Protein AF-A0A1Q9BR49-F1 (afdb_monomer_lite)

Organism: Symbiodinium microadriaticum (NCBI:txid2951)

Radius of gyration: 33.87 Å; chains: 1; bounding box: 92×76×85 Å

pLDDT: mean 72.04, std 22.79, range [22.72, 97.94]

Secondary structure (DSSP, 8-state):
--------------S---------SSGGGS---------------PPPS------PPPP-HHHHHHHHHHHHHTT---HHHHHHHHHHS-PEEPPHHHHTTSSS--PPEEEEEEEEEETTEEEE-HHHHHSHHHHHHHHHHHHHTT--B-SEEEEEES----SB--TTBPTT-EEEEEEESSEEE-PEEEE-TT--TTSTT---EE-TT--EE-EEEE--BTS-EEEETTS-EEEPPEEE--EEEEEE-BGGGGG--HHHHHHHHHTT--BTTPPP-PPPTTSHHHH-------HHHHHHHHHHHHHHHHHHHHHHHHHHHHHHTT---TT-TTS--EEEES-SHHHHHHHHTT--B---BS--TT------HHHHHHHHHHH--SEEEEEHHHHGGGHHHHHHHHHHHHHTT-EEEEE--TT-GGGG-HHHHHHHHHTTTSEEE-TT-TTEEEES-GGGG--SS----TT--STTTTTS--

Foldseek 3Di:
DDDDDDDDDDDDDDPPDDDDDDDDDAQVVDDDDDDDDDDDDDDDDDDDDDDPPPPLPQQDLPVLLVLLQVCVVVVPQDQVSLVVSVSNDPWDWDDPVVCVVQPDRDTKTKQKFFWGDHPPDIFTDPSCVSRLSNLLSVLSSVVVLVDQDFGMKMKIKPDWFAWDFPPQFAPPWKKKKAKEDPKDAFFKWWFDQPDDPPDPQWDWHADPVRDTTTTHTHHRYSNIDIDHSRTTMTITDMDDIMMMMMGTYGNCVLVDDPVRVVSSVSSNHNHPPDDHPPDPCVCCVVVPPPPPPDPVVVVVVVLVVLVVLLVVLVVVLVVVLVVCPVDDDDDDLNAAAEEEECACPVVNLQVVLVHHHDRHHNRRVPDVPPRDLVVVLCCCVPRVYQEYEYELLGCLVCCVVNVVSVVVSVVVLGKYKYFADLPRCSCVRPSVVVVCVVQPLQKDADDVRSRMIMGSDPCSPPPDDDDPDPDDDSVNVRVVPD

Structure (mmCIF, N/CA/C/O backbone):
data_AF-A0A1Q9BR49-F1
#
_entry.id   AF-A0A1Q9BR49-F1
#
loop_
_atom_site.group_PDB
_atom_site.id
_atom_site.type_symbol
_atom_site.label_atom_id
_atom_site.label_alt_id
_atom_site.label_comp_id
_atom_site.label_asym_id
_atom_site.label_entity_id
_atom_site.label_seq_id
_atom_site.pdbx_PDB_ins_code
_atom_site.Cartn_x
_atom_site.Cartn_y
_atom_site.Cartn_z
_atom_site.occupancy
_atom_site.B_iso_or_equiv
_atom_site.auth_seq_id
_atom_site.auth_comp_id
_atom_site.auth_asym_id
_atom_site.auth_atom_id
_atom_site.pdbx_PDB_model_num
ATOM 1 N N . ASP A 1 1 ? 54.412 49.908 -33.836 1.00 38.16 1 ASP A N 1
ATOM 2 C CA . ASP A 1 1 ? 53.848 49.136 -32.721 1.00 38.16 1 ASP A CA 1
ATOM 3 C C . ASP A 1 1 ? 52.511 49.718 -32.300 1.00 38.16 1 ASP A C 1
ATOM 5 O O . ASP A 1 1 ? 52.444 50.931 -32.128 1.00 38.16 1 ASP A O 1
ATOM 9 N N . PRO A 1 2 ? 51.450 48.895 -32.269 1.00 38.53 2 PRO A N 1
ATOM 10 C CA . PRO A 1 2 ? 50.073 49.301 -31.966 1.00 38.53 2 PRO A CA 1
ATOM 11 C C . PRO A 1 2 ? 49.932 49.577 -30.455 1.00 38.53 2 PRO A C 1
ATOM 13 O O . PRO A 1 2 ? 50.616 48.941 -29.661 1.00 38.53 2 PRO A O 1
ATOM 16 N N . PHE A 1 3 ? 49.291 50.664 -30.024 1.00 29.59 3 PHE A N 1
ATOM 17 C CA . PHE A 1 3 ? 47.849 50.975 -29.953 1.00 29.59 3 PHE A CA 1
ATOM 18 C C . PHE A 1 3 ? 47.086 50.266 -28.820 1.00 29.59 3 PHE A C 1
ATOM 20 O O . PHE A 1 3 ? 47.096 49.044 -28.705 1.00 29.59 3 PHE A O 1
ATOM 27 N N . ASP A 1 4 ? 46.442 51.120 -28.020 1.00 32.38 4 ASP A N 1
ATOM 28 C CA . ASP A 1 4 ? 45.676 50.913 -26.791 1.00 32.38 4 ASP A CA 1
ATOM 29 C C . ASP A 1 4 ? 44.517 49.907 -26.880 1.00 32.38 4 ASP A C 1
ATOM 31 O O . ASP A 1 4 ? 43.938 49.684 -27.944 1.00 32.38 4 ASP A O 1
ATOM 35 N N . GLY A 1 5 ? 44.095 49.401 -25.716 1.00 27.73 5 GLY A N 1
ATOM 36 C CA . GLY A 1 5 ? 42.793 48.756 -25.552 1.00 27.73 5 GLY A CA 1
ATOM 37 C C . GLY A 1 5 ? 42.614 48.085 -24.193 1.00 27.73 5 GLY A C 1
ATOM 38 O O . GLY A 1 5 ? 43.212 47.050 -23.919 1.00 27.73 5 GLY A O 1
ATOM 39 N N . GLU A 1 6 ? 41.781 48.699 -23.359 1.00 31.33 6 GLU A N 1
ATOM 40 C CA . GLU A 1 6 ? 41.304 48.255 -22.049 1.00 31.33 6 GLU A CA 1
ATOM 41 C C . GLU A 1 6 ? 40.892 46.772 -21.991 1.00 31.33 6 GLU A C 1
ATOM 43 O O . GLU A 1 6 ? 40.224 46.263 -22.888 1.00 31.33 6 GLU A O 1
ATOM 48 N N . ASN A 1 7 ? 41.197 46.109 -20.872 1.00 26.11 7 ASN A N 1
ATOM 49 C CA . ASN A 1 7 ? 40.241 45.216 -20.215 1.00 26.11 7 ASN A CA 1
ATOM 50 C C . ASN A 1 7 ? 40.700 44.907 -18.785 1.00 26.11 7 ASN A C 1
ATOM 52 O O . ASN A 1 7 ? 41.774 44.351 -18.554 1.00 26.11 7 ASN A O 1
ATOM 56 N N . HIS A 1 8 ? 39.861 45.278 -17.818 1.00 27.38 8 HIS A N 1
ATOM 57 C CA . HIS A 1 8 ? 40.008 44.910 -16.416 1.00 27.38 8 HIS A CA 1
ATOM 58 C C . HIS A 1 8 ? 39.922 43.386 -16.266 1.00 27.38 8 HIS A C 1
ATOM 60 O O . HIS A 1 8 ? 38.857 42.792 -16.413 1.00 27.38 8 HIS A O 1
ATOM 66 N N . GLY A 1 9 ? 41.061 42.762 -15.969 1.00 23.97 9 GLY A N 1
ATOM 67 C CA . GLY A 1 9 ? 41.177 41.339 -15.692 1.00 23.97 9 GLY A CA 1
ATOM 68 C C . GLY A 1 9 ? 41.434 41.057 -14.212 1.00 23.97 9 GLY A C 1
ATOM 69 O O . GLY A 1 9 ? 42.435 41.501 -13.661 1.00 23.97 9 GLY A O 1
ATOM 70 N N . LEU A 1 10 ? 40.560 40.215 -13.655 1.00 26.14 10 LEU A N 1
ATOM 71 C CA . LEU A 1 10 ? 40.835 39.191 -12.640 1.00 26.14 10 LEU A CA 1
ATOM 72 C C . LEU A 1 10 ? 41.002 39.643 -11.176 1.00 26.14 10 LEU A C 1
ATOM 74 O O . LEU A 1 10 ? 42.100 39.865 -10.675 1.00 26.14 10 LEU A O 1
ATOM 78 N N . SER A 1 11 ? 39.886 39.583 -10.446 1.00 24.53 11 SER A N 1
ATOM 79 C CA . SER A 1 11 ? 39.860 39.107 -9.059 1.00 24.53 11 SER A CA 1
ATOM 80 C C . SER A 1 11 ? 38.938 37.892 -9.011 1.00 24.53 11 SER A C 1
ATOM 82 O O . SER A 1 11 ? 37.825 37.948 -9.528 1.00 24.53 11 SER A O 1
ATOM 84 N N . GLY A 1 12 ? 39.434 36.796 -8.436 1.00 32.78 12 GLY A N 1
ATOM 85 C CA . GLY A 1 12 ? 38.759 35.505 -8.363 1.00 32.78 12 GLY A CA 1
ATOM 86 C C . GLY A 1 12 ? 37.380 35.575 -7.711 1.00 32.78 12 GLY A C 1
ATOM 87 O O . GLY A 1 12 ? 37.214 36.167 -6.645 1.00 32.78 12 GLY A O 1
ATOM 88 N N . GLY A 1 13 ? 36.420 34.936 -8.373 1.00 23.62 13 GLY A N 1
ATOM 89 C CA . GLY A 1 13 ? 35.138 34.531 -7.820 1.00 23.62 13 GLY A CA 1
ATOM 90 C C . GLY A 1 13 ? 35.064 33.008 -7.854 1.00 23.62 13 GLY A C 1
ATOM 91 O O . GLY A 1 13 ? 35.329 32.388 -8.882 1.00 23.62 13 GLY A O 1
ATOM 92 N N . ASP A 1 14 ? 34.783 32.442 -6.692 1.00 25.08 14 ASP A N 1
ATOM 93 C CA . ASP A 1 14 ? 34.524 31.035 -6.407 1.00 25.08 14 ASP A CA 1
ATOM 94 C C . ASP A 1 14 ? 33.422 30.469 -7.336 1.00 25.08 14 ASP A C 1
ATOM 96 O O . ASP A 1 14 ? 32.337 31.052 -7.398 1.00 25.08 14 ASP A O 1
ATOM 100 N N . PRO A 1 15 ? 33.644 29.373 -8.090 1.00 24.69 15 PRO A N 1
ATOM 101 C CA . PRO A 1 15 ? 32.616 28.770 -8.928 1.00 24.69 15 PRO A CA 1
ATOM 102 C C . PRO A 1 15 ? 31.767 27.810 -8.085 1.00 24.69 15 PRO A C 1
ATOM 104 O O . PRO A 1 15 ? 31.783 26.598 -8.289 1.00 24.69 15 PRO A O 1
ATOM 107 N N . THR A 1 16 ? 31.040 28.347 -7.109 1.00 26.98 16 THR A N 1
ATOM 108 C CA . THR A 1 16 ? 30.074 27.586 -6.301 1.00 26.98 16 THR A CA 1
ATOM 109 C C . THR A 1 16 ? 28.720 28.280 -6.194 1.00 26.98 16 THR A C 1
ATOM 111 O O . THR A 1 16 ? 27.993 28.073 -5.235 1.00 26.98 16 THR A O 1
ATOM 114 N N . GLU A 1 17 ? 28.310 29.048 -7.203 1.00 29.86 17 GLU A N 1
ATOM 115 C CA . GLU A 1 17 ? 26.936 29.554 -7.293 1.00 29.86 17 GLU A CA 1
ATOM 116 C C . GLU A 1 17 ? 26.485 29.624 -8.752 1.00 29.86 17 GLU A C 1
ATOM 118 O O . GLU A 1 17 ? 26.655 30.650 -9.397 1.00 29.86 17 GLU A O 1
ATOM 123 N N . LEU A 1 18 ? 25.954 28.515 -9.282 1.00 26.86 18 LEU A N 1
ATOM 124 C CA . LEU A 1 18 ? 24.987 28.455 -10.393 1.00 26.86 18 LEU A CA 1
ATOM 125 C C . LEU A 1 18 ? 24.716 26.982 -10.734 1.00 26.86 18 LEU A C 1
ATOM 127 O O . LEU A 1 18 ? 25.442 26.381 -11.512 1.00 26.86 18 LEU A O 1
ATOM 131 N N . ASP A 1 19 ? 23.707 26.401 -10.086 1.00 25.11 19 ASP A N 1
ATOM 132 C CA . ASP A 1 19 ? 22.762 25.460 -10.712 1.00 25.11 19 ASP A CA 1
ATOM 133 C C . ASP A 1 19 ? 21.671 25.111 -9.690 1.00 25.11 19 ASP A C 1
ATOM 135 O O . ASP A 1 19 ? 21.638 24.059 -9.051 1.00 25.11 19 ASP A O 1
ATOM 139 N N . GLY A 1 20 ? 20.783 26.085 -9.490 1.00 25.45 20 GLY A N 1
ATOM 140 C CA . GLY A 1 20 ? 19.446 25.843 -8.965 1.00 25.45 20 GLY A CA 1
ATOM 141 C C . GLY A 1 20 ? 18.509 25.478 -10.117 1.00 25.45 20 GLY A C 1
ATOM 142 O O . GLY A 1 20 ? 18.651 26.029 -11.205 1.00 25.45 20 GLY A O 1
ATOM 143 N N . TYR A 1 21 ? 17.531 24.618 -9.819 1.00 28.09 21 TYR A N 1
ATOM 144 C CA . TYR A 1 21 ? 16.468 24.075 -10.686 1.00 28.09 21 TYR A CA 1
ATOM 145 C C . TYR A 1 21 ? 16.802 22.820 -11.501 1.00 28.09 21 TYR A C 1
ATOM 147 O O . TYR A 1 21 ? 16.944 22.888 -12.715 1.00 28.09 21 TYR A O 1
ATOM 155 N N . TYR A 1 22 ? 16.768 21.651 -10.852 1.00 27.58 22 TYR A N 1
ATOM 156 C CA . TYR A 1 22 ? 16.482 20.381 -11.534 1.00 27.58 22 TYR A CA 1
ATOM 157 C C . TYR A 1 22 ? 15.607 19.485 -10.648 1.00 27.58 22 TYR A C 1
ATOM 159 O O . TYR A 1 22 ? 16.095 18.609 -9.934 1.00 27.58 22 TYR A O 1
ATOM 167 N N . ASP A 1 23 ? 14.303 19.754 -10.709 1.00 30.86 23 ASP A N 1
ATOM 168 C CA . ASP A 1 23 ? 13.240 18.856 -10.263 1.00 30.86 23 ASP A CA 1
ATOM 169 C C . ASP A 1 23 ? 12.893 17.851 -11.380 1.00 30.86 23 ASP A C 1
ATOM 171 O O . ASP A 1 23 ? 13.130 18.088 -12.564 1.00 30.86 23 ASP A O 1
ATOM 175 N N . ASP A 1 24 ? 12.254 16.752 -10.976 1.00 40.00 24 ASP A N 1
ATOM 176 C CA . ASP A 1 24 ? 11.311 15.955 -11.775 1.00 40.00 24 ASP A CA 1
ATOM 177 C C . ASP A 1 24 ? 11.732 14.583 -12.302 1.00 40.00 24 ASP A C 1
ATOM 179 O O . ASP A 1 24 ? 11.931 14.328 -13.489 1.00 40.00 24 ASP A O 1
ATOM 183 N N . PHE A 1 25 ? 11.528 13.600 -11.432 1.00 35.00 25 PHE A N 1
ATOM 184 C CA . PHE A 1 25 ? 10.708 12.432 -11.796 1.00 35.00 25 PHE A CA 1
ATOM 185 C C . PHE A 1 25 ? 9.632 12.131 -10.737 1.00 35.00 25 PHE A C 1
ATOM 187 O O . PHE A 1 25 ? 8.592 11.560 -11.064 1.00 35.00 25 PHE A O 1
ATOM 194 N N . LEU A 1 26 ? 9.850 12.550 -9.481 1.00 38.47 26 LEU A N 1
ATOM 195 C CA . LEU A 1 26 ? 8.967 12.240 -8.355 1.00 38.47 26 LEU A CA 1
ATOM 196 C C . LEU A 1 26 ? 8.216 13.448 -7.775 1.00 38.47 26 LEU A C 1
ATOM 198 O O . LEU A 1 26 ? 7.109 13.235 -7.287 1.00 38.47 26 LEU A O 1
ATOM 202 N N . ASP A 1 27 ? 8.731 14.679 -7.867 1.00 34.75 27 ASP A N 1
ATOM 203 C CA . ASP A 1 27 ? 8.057 15.851 -7.274 1.00 34.75 27 ASP A CA 1
ATOM 204 C C . ASP A 1 27 ? 6.728 16.180 -7.969 1.00 34.75 27 ASP A C 1
ATOM 206 O O . ASP A 1 27 ? 5.724 16.484 -7.327 1.00 34.75 27 ASP A O 1
ATOM 210 N N . HIS A 1 28 ? 6.636 15.945 -9.276 1.00 36.84 28 HIS A N 1
ATOM 211 C CA . HIS A 1 28 ? 5.392 16.123 -10.027 1.00 36.84 28 HIS A CA 1
ATOM 212 C C . HIS A 1 28 ? 4.325 15.026 -9.862 1.00 36.84 28 HIS A C 1
ATOM 214 O O . HIS A 1 28 ? 3.239 15.155 -10.435 1.00 36.84 28 HIS A O 1
ATOM 220 N N . LEU A 1 29 ? 4.585 13.952 -9.106 1.00 39.66 29 LEU A N 1
ATOM 221 C CA . LEU A 1 29 ? 3.596 12.890 -8.858 1.00 39.66 29 LEU A CA 1
ATOM 222 C C . LEU A 1 29 ? 2.635 13.204 -7.693 1.00 39.66 29 LEU A C 1
ATOM 224 O O . LEU A 1 29 ? 1.636 12.480 -7.541 1.00 39.66 29 LEU A O 1
ATOM 228 N N . TYR A 1 30 ? 2.918 14.260 -6.912 1.00 40.78 30 TYR A N 1
ATOM 229 C CA . TYR A 1 30 ? 2.291 14.522 -5.605 1.00 40.78 30 TYR A CA 1
ATOM 230 C C . TYR A 1 30 ? 1.732 15.936 -5.389 1.00 40.78 30 TYR A C 1
ATOM 232 O O . TYR A 1 30 ? 1.173 16.191 -4.327 1.00 40.78 30 TYR A O 1
ATOM 240 N N . GLU A 1 31 ? 1.787 16.830 -6.377 1.00 32.72 31 GLU A N 1
ATOM 241 C CA . GLU A 1 31 ? 1.002 18.068 -6.320 1.00 32.72 31 GLU A CA 1
ATOM 242 C C . GLU A 1 31 ? -0.467 17.776 -6.651 1.00 32.72 31 GLU A C 1
ATOM 244 O O . GLU A 1 31 ? -0.823 17.667 -7.823 1.00 32.72 31 GLU A O 1
ATOM 249 N N . GLU A 1 32 ? -1.319 17.649 -5.634 1.00 33.94 32 GLU A N 1
ATOM 250 C CA . GLU A 1 32 ? -2.673 18.214 -5.685 1.00 33.94 32 GLU A CA 1
ATOM 251 C C . GLU A 1 32 ? -3.313 18.264 -4.292 1.00 33.94 32 GLU A C 1
ATOM 253 O O . GLU A 1 32 ? -3.453 17.242 -3.618 1.00 33.94 32 GLU A O 1
ATOM 258 N N . GLY A 1 33 ? -3.765 19.466 -3.915 1.00 30.30 33 GLY A N 1
ATOM 259 C CA . GLY A 1 33 ? -4.842 19.640 -2.947 1.00 30.30 33 GLY A CA 1
ATOM 260 C C . GLY A 1 33 ? -4.737 20.880 -2.069 1.00 30.30 33 GLY A C 1
ATOM 261 O O . GLY A 1 33 ? -4.470 20.712 -0.891 1.00 30.30 33 GLY A O 1
ATOM 262 N N . THR A 1 34 ? -4.991 22.074 -2.621 1.00 29.94 34 THR A N 1
ATOM 263 C CA . THR A 1 34 ? -5.864 23.113 -2.023 1.00 29.94 34 THR A CA 1
ATOM 264 C C . THR A 1 34 ? -5.874 24.355 -2.917 1.00 29.94 34 THR A C 1
ATOM 266 O O . THR A 1 34 ? -5.067 25.248 -2.705 1.00 29.94 34 THR A O 1
ATOM 269 N N . GLU A 1 35 ? -6.794 24.445 -3.877 1.00 26.08 35 GLU A N 1
ATOM 270 C CA . GLU A 1 35 ? -7.411 25.737 -4.207 1.00 26.08 35 GLU A CA 1
ATOM 271 C C . GLU A 1 35 ? -8.897 25.504 -4.496 1.00 26.08 35 GLU A C 1
ATOM 273 O O . GLU A 1 35 ? -9.278 24.743 -5.387 1.00 26.08 35 GLU A O 1
ATOM 278 N N . GLU A 1 36 ? -9.734 26.115 -3.660 1.00 28.42 36 GLU A N 1
ATOM 279 C CA . GLU A 1 36 ? -11.175 26.234 -3.845 1.00 28.42 36 GLU A CA 1
ATOM 280 C C . GLU A 1 36 ? -11.440 27.076 -5.098 1.00 28.42 36 GLU A C 1
ATOM 282 O O . GLU A 1 36 ? -11.096 28.256 -5.149 1.00 28.42 36 GLU A O 1
ATOM 287 N N . ILE A 1 37 ? -12.060 26.490 -6.124 1.00 25.11 37 ILE A N 1
ATOM 288 C CA . ILE A 1 37 ? -12.457 27.248 -7.312 1.00 25.11 37 ILE A CA 1
ATOM 289 C C . ILE A 1 37 ? -13.873 27.777 -7.098 1.00 25.11 37 ILE A C 1
ATOM 291 O O . ILE A 1 37 ? -14.860 27.048 -7.219 1.00 25.11 37 ILE A O 1
ATOM 295 N N . TYR A 1 38 ? -13.962 29.078 -6.825 1.00 22.72 38 TYR A N 1
ATOM 296 C CA . TYR A 1 38 ? -15.171 29.858 -7.054 1.00 22.72 38 TYR A CA 1
ATOM 297 C C . TYR A 1 38 ? -15.501 29.839 -8.548 1.00 22.72 38 TYR A C 1
ATOM 299 O O . TYR A 1 38 ? -14.700 30.237 -9.394 1.00 22.72 38 TYR A O 1
ATOM 307 N N . VAL A 1 39 ? -16.708 29.381 -8.870 1.00 28.61 39 VAL A N 1
ATOM 308 C CA . VAL A 1 39 ? -17.256 29.427 -10.224 1.00 28.61 39 VAL A CA 1
ATOM 309 C C . VAL A 1 39 ? -17.467 30.888 -10.609 1.00 28.61 39 VAL A C 1
ATOM 311 O O . VAL A 1 39 ? -18.353 31.553 -10.076 1.00 28.61 39 VAL A O 1
ATOM 314 N N . THR A 1 40 ? -16.697 31.379 -11.577 1.00 24.59 40 THR A N 1
ATOM 315 C CA . THR A 1 40 ? -17.110 32.533 -12.378 1.00 24.59 40 THR A CA 1
ATOM 316 C C . THR A 1 40 ? -17.284 32.084 -13.821 1.00 24.59 40 THR A C 1
ATOM 318 O O . THR A 1 40 ? -16.361 31.630 -14.489 1.00 24.59 40 THR A O 1
ATOM 321 N N . ASN A 1 41 ? -18.541 32.140 -14.262 1.00 34.16 41 ASN A N 1
ATOM 322 C CA . ASN A 1 41 ? -18.947 31.936 -15.641 1.00 34.16 41 ASN A CA 1
ATOM 323 C C . ASN A 1 41 ? -18.318 33.034 -16.491 1.00 34.16 41 ASN A C 1
ATOM 325 O O . ASN A 1 41 ? -18.808 34.154 -16.426 1.00 34.16 41 ASN A O 1
ATOM 329 N N . HIS A 1 42 ? -17.311 32.728 -17.303 1.00 27.80 42 HIS A N 1
ATOM 330 C CA . HIS A 1 42 ? -17.143 33.419 -18.574 1.00 27.80 42 HIS A CA 1
ATOM 331 C C . HIS A 1 42 ? -16.349 32.571 -19.576 1.00 27.80 42 HIS A C 1
ATOM 333 O O . HIS A 1 42 ? -15.279 32.056 -19.276 1.00 27.80 42 HIS A O 1
ATOM 339 N N . ASP A 1 43 ? -16.949 32.468 -20.763 1.00 28.20 43 ASP A N 1
ATOM 340 C CA . ASP A 1 43 ? -16.346 32.160 -22.065 1.00 28.20 43 ASP A CA 1
ATOM 341 C C . ASP A 1 43 ? -16.443 30.709 -22.563 1.00 28.20 43 ASP A C 1
ATOM 343 O O . ASP A 1 43 ? -15.554 29.866 -22.453 1.00 28.20 43 ASP A O 1
ATOM 347 N N . LYS A 1 44 ? -17.592 30.463 -23.207 1.00 31.34 44 LYS A N 1
ATOM 348 C CA . LYS A 1 44 ? -17.828 29.382 -24.163 1.00 31.34 44 LYS A CA 1
ATOM 349 C C . LYS A 1 44 ? -17.044 29.664 -25.448 1.00 31.34 44 LYS A C 1
ATOM 351 O O . LYS A 1 44 ? -17.396 30.581 -26.186 1.00 31.34 44 LYS A O 1
ATOM 356 N N . ALA A 1 45 ? -16.060 28.827 -25.748 1.00 28.89 45 ALA A N 1
ATOM 357 C CA . ALA A 1 45 ? -15.600 28.597 -27.111 1.00 28.89 45 ALA A CA 1
ATOM 358 C C . ALA A 1 45 ? -15.888 27.129 -27.453 1.00 28.89 45 ALA A C 1
ATOM 360 O O . ALA A 1 45 ? -15.380 26.226 -26.789 1.00 28.89 45 ALA A O 1
ATOM 361 N N . GLU A 1 46 ? -16.760 26.895 -28.433 1.00 30.86 46 GLU A N 1
ATOM 362 C CA . GLU A 1 46 ? -17.042 25.557 -28.963 1.00 30.86 46 GLU A CA 1
ATOM 363 C C . GLU A 1 46 ? -15.855 25.065 -29.807 1.00 30.86 46 GLU A C 1
ATOM 365 O O . GLU A 1 46 ? -15.389 25.816 -30.668 1.00 30.86 46 GLU A O 1
ATOM 370 N N . PRO A 1 47 ? -15.363 23.827 -29.615 1.00 30.92 47 PRO A N 1
ATOM 371 C CA . PRO A 1 47 ? -14.491 23.189 -30.585 1.00 30.92 47 PRO A CA 1
ATOM 372 C C . PRO A 1 47 ? -15.287 22.332 -31.582 1.00 30.92 47 PRO A C 1
ATOM 374 O O . PRO A 1 47 ? -16.175 21.560 -31.218 1.00 30.92 47 PRO A O 1
ATOM 377 N N . ASP A 1 48 ? -14.904 22.511 -32.843 1.00 27.39 48 ASP A N 1
ATOM 378 C CA . ASP A 1 48 ? -15.365 21.854 -34.065 1.00 27.39 48 ASP A CA 1
ATOM 379 C C . ASP A 1 48 ? -14.897 20.379 -34.168 1.00 27.39 48 ASP A C 1
ATOM 381 O O . ASP A 1 48 ? -13.982 19.939 -33.472 1.00 27.39 48 ASP A O 1
ATOM 385 N N . VAL A 1 49 ? -15.578 19.625 -35.030 1.00 34.38 49 VAL A N 1
ATOM 386 C CA . VAL A 1 49 ? -15.878 18.181 -35.003 1.00 34.38 49 VAL A CA 1
ATOM 387 C C . VAL A 1 49 ? -14.727 17.190 -35.292 1.00 34.38 49 VAL A C 1
ATOM 389 O O . VAL A 1 49 ? -13.811 17.463 -36.062 1.00 34.38 49 VAL A O 1
ATOM 392 N N . ASN A 1 50 ? -14.949 15.953 -34.808 1.00 29.86 50 ASN A N 1
ATOM 393 C CA . ASN A 1 50 ? -14.431 14.644 -35.263 1.00 29.86 50 ASN A CA 1
ATOM 394 C C . ASN A 1 50 ? -13.109 14.103 -34.674 1.00 29.86 50 ASN A C 1
ATOM 396 O O . ASN A 1 50 ? -12.139 13.881 -35.392 1.00 29.86 50 ASN A O 1
ATOM 400 N N . GLU A 1 51 ? -13.135 13.702 -33.399 1.00 30.83 51 GLU A N 1
ATOM 401 C CA . GLU A 1 51 ? -12.397 12.512 -32.942 1.00 30.83 51 GLU A CA 1
ATOM 402 C C . GLU A 1 51 ? -13.428 11.432 -32.575 1.00 30.83 51 GLU A C 1
ATOM 404 O O . GLU A 1 51 ? -14.243 11.629 -31.673 1.00 30.83 51 GLU A O 1
ATOM 409 N N . GLU A 1 52 ? -13.432 10.297 -33.284 1.00 26.12 52 GLU A N 1
ATOM 410 C CA . GLU A 1 52 ? -14.156 9.099 -32.847 1.00 26.12 52 GLU A CA 1
ATOM 411 C C . GLU A 1 52 ? -13.600 8.671 -31.482 1.00 26.12 52 GLU A C 1
ATOM 413 O O . GLU A 1 52 ? -12.541 8.051 -31.368 1.00 26.12 52 GLU A O 1
ATOM 418 N N . PHE A 1 53 ? -14.317 9.033 -30.419 1.00 26.11 53 PHE A N 1
ATOM 419 C CA . PHE A 1 53 ? -14.069 8.539 -29.075 1.00 26.11 53 PHE A CA 1
ATOM 420 C C . PHE A 1 53 ? -14.383 7.041 -29.046 1.00 26.11 53 PHE A C 1
ATOM 422 O O . PHE A 1 53 ? -15.515 6.624 -28.808 1.00 26.11 53 PHE A O 1
ATOM 429 N N . HIS A 1 54 ? -13.365 6.206 -29.243 1.00 30.73 54 HIS A N 1
ATOM 430 C CA . HIS A 1 54 ? -13.407 4.858 -28.699 1.00 30.73 54 HIS A CA 1
ATOM 431 C C . HIS A 1 54 ? -13.487 4.983 -27.173 1.00 30.73 54 HIS A C 1
ATOM 433 O O . HIS A 1 54 ? -12.491 5.290 -26.515 1.00 30.73 54 HIS A O 1
ATOM 439 N N . GLU A 1 55 ? -14.683 4.787 -26.608 1.00 27.67 55 GLU A N 1
ATOM 440 C CA . GLU A 1 55 ? -14.881 4.678 -25.163 1.00 27.67 55 GLU A CA 1
ATOM 441 C C . GLU A 1 55 ? -13.974 3.568 -24.622 1.00 27.67 55 GLU A C 1
ATOM 443 O O . GLU A 1 55 ? -14.250 2.374 -24.747 1.00 27.67 55 GLU A O 1
ATOM 448 N N . THR A 1 56 ? -12.853 3.954 -24.014 1.00 41.47 56 THR A N 1
ATOM 449 C CA . THR A 1 56 ? -12.060 3.028 -23.212 1.00 41.47 56 THR A CA 1
ATOM 450 C C . THR A 1 56 ? -12.938 2.567 -22.047 1.00 41.47 56 THR A C 1
ATOM 452 O O . THR A 1 56 ? -13.427 3.433 -21.311 1.00 41.47 56 THR A O 1
ATOM 455 N N . PRO A 1 57 ? -13.159 1.254 -21.853 1.00 44.44 57 PRO A N 1
ATOM 456 C CA . PRO A 1 57 ? -14.008 0.762 -20.776 1.00 44.44 57 PRO A CA 1
ATOM 457 C C . PRO A 1 57 ? -13.512 1.309 -19.436 1.00 44.44 57 PRO A C 1
ATOM 459 O O . PRO A 1 57 ? -12.312 1.285 -19.152 1.00 44.44 57 PRO A O 1
ATOM 462 N N . LYS A 1 58 ? -14.435 1.840 -18.623 1.00 50.38 58 LYS A N 1
ATOM 463 C CA . LYS A 1 58 ? -14.112 2.371 -17.293 1.00 50.38 58 LYS A CA 1
ATOM 464 C C . LYS A 1 58 ? -13.357 1.299 -16.490 1.00 50.38 58 LYS A C 1
ATOM 466 O O . LYS A 1 58 ? -13.797 0.147 -16.490 1.00 50.38 58 LYS A O 1
ATOM 471 N N . PRO A 1 59 ? -12.248 1.649 -15.813 1.00 62.16 59 PRO A N 1
ATOM 472 C CA . PRO A 1 59 ? -11.465 0.686 -15.053 1.00 62.16 59 PRO A CA 1
ATOM 473 C C . PRO A 1 59 ? -12.323 0.075 -13.943 1.00 62.16 59 PRO A C 1
ATOM 475 O O . PRO A 1 59 ? -12.788 0.768 -13.036 1.00 62.16 59 PRO A O 1
ATOM 478 N N . ASP A 1 60 ? -12.542 -1.232 -14.038 1.00 80.19 60 ASP A N 1
ATOM 479 C CA . ASP A 1 60 ? -13.345 -1.999 -13.094 1.00 80.19 60 ASP A CA 1
ATOM 480 C C . ASP A 1 60 ? -12.433 -2.520 -11.979 1.00 80.19 60 ASP A C 1
ATOM 482 O O . ASP A 1 60 ? -11.847 -3.606 -12.064 1.00 80.19 60 ASP A O 1
ATOM 486 N N . LYS A 1 61 ? -12.265 -1.682 -10.947 1.00 86.00 61 LYS A N 1
ATOM 487 C CA . LYS A 1 61 ? -11.396 -1.965 -9.796 1.00 86.00 61 LYS A CA 1
ATOM 488 C C . LYS A 1 61 ? -11.748 -3.300 -9.137 1.00 86.00 61 LYS A C 1
ATOM 490 O O . LYS A 1 61 ? -10.849 -4.048 -8.764 1.00 86.00 61 LYS A O 1
ATOM 495 N N . GLU A 1 62 ? -13.037 -3.614 -9.035 1.00 88.75 62 GLU A N 1
ATOM 496 C CA . GLU A 1 62 ? -13.520 -4.833 -8.388 1.00 88.75 62 GLU A CA 1
ATOM 497 C C . GLU A 1 62 ? -13.156 -6.079 -9.201 1.00 88.75 62 GLU A C 1
ATOM 499 O O . GLU A 1 62 ? -12.607 -7.040 -8.653 1.00 88.75 62 GLU A O 1
ATOM 504 N N . LYS A 1 63 ? -13.364 -6.050 -10.525 1.00 91.88 63 LYS A N 1
ATOM 505 C CA . LYS A 1 63 ? -12.914 -7.139 -11.407 1.00 91.88 63 LYS A CA 1
ATOM 506 C C . LYS A 1 63 ? -11.400 -7.320 -11.369 1.00 91.88 63 LYS A C 1
ATOM 508 O O . LYS A 1 63 ? -10.940 -8.462 -11.345 1.00 91.88 63 LYS A O 1
ATOM 513 N N . CYS A 1 64 ? -10.637 -6.226 -11.355 1.00 92.88 64 CYS A N 1
ATOM 514 C CA . CYS A 1 64 ? -9.178 -6.270 -11.272 1.00 92.88 64 CYS A CA 1
ATOM 515 C C . CYS A 1 64 ? -8.710 -6.950 -9.976 1.00 92.88 64 CYS A C 1
ATOM 517 O O . CYS A 1 64 ? -7.952 -7.919 -10.028 1.00 92.88 64 CYS A O 1
ATOM 519 N N . GLU A 1 65 ? -9.208 -6.497 -8.822 1.00 94.38 65 GLU A N 1
ATOM 520 C CA . GLU A 1 65 ? -8.851 -7.054 -7.511 1.00 94.38 65 GLU A CA 1
ATOM 521 C C . GLU A 1 65 ? -9.278 -8.518 -7.368 1.00 94.38 65 GLU A C 1
ATOM 523 O O . GLU A 1 65 ? -8.503 -9.341 -6.874 1.00 94.38 65 GLU A O 1
ATOM 528 N N . LYS A 1 66 ? -10.477 -8.876 -7.849 1.00 94.19 66 LYS A N 1
ATOM 529 C CA . LYS A 1 66 ? -10.952 -10.265 -7.856 1.00 94.19 66 LYS A CA 1
ATOM 530 C C . LYS A 1 66 ? -10.044 -11.156 -8.703 1.00 94.19 66 LYS A C 1
ATOM 532 O O . LYS A 1 66 ? -9.587 -12.186 -8.214 1.00 94.19 66 LYS A O 1
ATOM 537 N N . LEU A 1 67 ? -9.728 -10.741 -9.933 1.00 95.69 67 LEU A N 1
ATOM 538 C CA . LEU A 1 67 ? -8.833 -11.492 -10.814 1.00 95.69 67 LEU A CA 1
ATOM 539 C C . LEU A 1 67 ? -7.446 -11.661 -10.183 1.00 95.69 67 LEU A C 1
ATOM 541 O O . LEU A 1 67 ? -6.919 -12.771 -10.161 1.00 95.69 67 LEU A O 1
ATOM 545 N N . ALA A 1 68 ? -6.868 -10.589 -9.637 1.00 95.44 68 ALA A N 1
ATOM 546 C CA . ALA A 1 68 ? -5.566 -10.642 -8.982 1.00 95.44 68 ALA A CA 1
ATOM 547 C C . ALA A 1 68 ? -5.560 -11.598 -7.781 1.00 95.44 68 ALA A C 1
ATOM 549 O O . ALA A 1 68 ? -4.636 -12.400 -7.640 1.00 95.44 68 ALA A O 1
ATOM 550 N N . ARG A 1 69 ? -6.604 -11.564 -6.943 1.00 95.00 69 ARG A N 1
ATOM 551 C CA . ARG A 1 69 ? -6.758 -12.461 -5.790 1.00 95.00 69 ARG A CA 1
ATOM 552 C C . ARG A 1 69 ? -6.848 -13.926 -6.212 1.00 95.00 69 ARG A C 1
ATOM 554 O O . ARG A 1 69 ? -6.118 -14.755 -5.668 1.00 95.00 69 ARG A O 1
ATOM 561 N N . ASP A 1 70 ? -7.694 -14.235 -7.190 1.00 95.62 70 ASP A N 1
ATOM 562 C CA . ASP A 1 70 ? -7.920 -15.607 -7.655 1.00 95.62 70 ASP A CA 1
ATOM 563 C C . ASP A 1 70 ? -6.634 -16.192 -8.268 1.00 95.62 70 ASP A C 1
ATOM 565 O O . ASP A 1 70 ? -6.236 -17.321 -7.970 1.00 95.62 70 ASP A O 1
ATOM 569 N N . ARG A 1 71 ? -5.915 -15.391 -9.067 1.00 96.94 71 ARG A N 1
ATOM 570 C CA . ARG A 1 71 ? -4.649 -15.794 -9.704 1.00 96.94 71 ARG A CA 1
ATOM 571 C C . ARG A 1 71 ? -3.503 -15.912 -8.708 1.00 96.94 71 ARG A C 1
ATOM 573 O O . ARG A 1 71 ? -2.681 -16.819 -8.824 1.00 96.94 71 ARG A O 1
ATOM 580 N N . LEU A 1 72 ? -3.477 -15.049 -7.693 1.00 91.25 72 LEU A N 1
ATOM 581 C CA . LEU A 1 72 ? -2.526 -15.141 -6.590 1.00 91.25 72 LEU A CA 1
ATOM 582 C C . LEU A 1 72 ? -2.719 -16.430 -5.783 1.00 91.25 72 LEU A C 1
ATOM 584 O O . LEU A 1 72 ? -1.732 -17.077 -5.431 1.00 91.25 72 LEU A O 1
ATOM 588 N N . ALA A 1 73 ? -3.971 -16.807 -5.501 1.00 91.94 73 ALA A N 1
ATOM 589 C CA . ALA A 1 73 ? -4.302 -18.051 -4.808 1.00 91.94 73 ALA A CA 1
ATOM 590 C C . ALA A 1 73 ? -3.895 -19.282 -5.632 1.00 91.94 73 ALA A C 1
ATOM 592 O O . ALA A 1 73 ? -3.307 -20.218 -5.092 1.00 91.94 73 ALA A O 1
ATOM 593 N N . ALA A 1 74 ? -4.117 -19.236 -6.949 1.00 94.81 74 ALA A N 1
ATOM 594 C CA . ALA A 1 74 ? -3.689 -20.272 -7.887 1.00 94.81 74 ALA A CA 1
ATOM 595 C C . ALA A 1 74 ? -2.166 -20.310 -8.141 1.00 94.81 74 ALA A C 1
ATOM 597 O O . ALA A 1 74 ? -1.692 -21.233 -8.798 1.00 94.81 74 ALA A O 1
ATOM 598 N N . LYS A 1 75 ? -1.398 -19.328 -7.634 1.00 94.56 75 LYS A N 1
ATOM 599 C CA . LYS A 1 75 ? 0.035 -19.123 -7.938 1.00 94.56 75 LYS A CA 1
ATOM 600 C C . LYS A 1 75 ? 0.324 -19.047 -9.445 1.00 94.56 75 LYS A C 1
ATOM 602 O O . LYS A 1 75 ? 1.368 -19.492 -9.914 1.00 94.56 75 LYS A O 1
ATOM 607 N N . ASP A 1 76 ? -0.615 -18.479 -10.194 1.00 96.25 76 ASP A N 1
ATOM 608 C CA . ASP A 1 76 ? -0.533 -18.331 -11.642 1.00 96.25 76 ASP A CA 1
ATOM 609 C C . ASP A 1 76 ? 0.263 -17.064 -11.996 1.00 96.25 76 ASP A C 1
ATOM 611 O O . ASP A 1 76 ? -0.297 -15.966 -12.067 1.00 96.25 76 ASP A O 1
ATOM 615 N N . PHE A 1 77 ? 1.582 -17.207 -12.157 1.00 95.94 77 PHE A N 1
ATOM 616 C CA . PHE A 1 77 ? 2.529 -16.107 -12.385 1.00 95.94 77 PHE A CA 1
ATOM 617 C C . PHE A 1 77 ? 3.100 -16.119 -13.808 1.00 95.94 77 PHE A C 1
ATOM 619 O O . PHE A 1 77 ? 4.291 -16.331 -14.013 1.00 95.94 77 PHE A O 1
ATOM 626 N N . ASN A 1 78 ? 2.246 -15.892 -14.803 1.00 96.12 78 ASN A N 1
ATOM 627 C CA . ASN A 1 78 ? 2.656 -15.782 -16.203 1.00 96.12 78 ASN A CA 1
ATOM 628 C C . ASN A 1 78 ? 2.370 -14.374 -16.769 1.00 96.12 78 ASN A C 1
ATOM 630 O O . ASN A 1 78 ? 1.559 -13.622 -16.217 1.00 96.12 78 ASN A O 1
ATOM 634 N N . PHE A 1 79 ? 3.040 -14.013 -17.867 1.00 97.69 79 PHE A N 1
ATOM 635 C CA . PHE A 1 79 ? 2.929 -12.681 -18.474 1.00 97.69 79 PHE A CA 1
ATOM 636 C C . PHE A 1 79 ? 1.543 -12.378 -19.060 1.00 97.69 79 PHE A C 1
ATOM 638 O O . PHE A 1 79 ? 1.104 -11.231 -18.992 1.00 97.69 79 PHE A O 1
ATOM 645 N N . ASP A 1 80 ? 0.813 -13.377 -19.567 1.00 97.06 80 ASP A N 1
ATOM 646 C CA . ASP A 1 80 ? -0.558 -13.192 -20.066 1.00 97.06 80 ASP A CA 1
ATOM 647 C C . ASP A 1 80 ? -1.523 -12.832 -18.925 1.00 97.06 80 ASP A C 1
ATOM 649 O O . ASP A 1 80 ? -2.318 -11.897 -19.038 1.00 97.06 80 ASP A O 1
ATOM 653 N N . THR A 1 81 ? -1.411 -13.502 -17.778 1.00 96.94 81 THR A N 1
ATOM 654 C CA . THR A 1 81 ? -2.195 -13.181 -16.581 1.00 96.94 81 THR A CA 1
ATOM 655 C C . THR A 1 81 ? -1.853 -11.784 -16.058 1.00 96.94 81 THR A C 1
ATOM 657 O O . THR A 1 81 ? -2.768 -11.008 -15.765 1.00 96.94 81 THR A O 1
ATOM 660 N N . LEU A 1 82 ? -0.564 -11.422 -16.003 1.00 97.44 82 LEU A N 1
ATOM 661 C CA . LEU A 1 82 ? -0.146 -10.066 -15.637 1.00 97.44 82 LEU A CA 1
ATOM 662 C C . LEU A 1 82 ? -0.727 -9.020 -16.599 1.00 97.44 82 LEU A C 1
ATOM 664 O O . LEU A 1 82 ? -1.234 -8.000 -16.139 1.00 97.44 82 LEU A O 1
ATOM 668 N N . LEU A 1 83 ? -0.717 -9.280 -17.908 1.00 97.12 83 LEU A N 1
ATOM 669 C CA . LEU A 1 83 ? -1.289 -8.397 -18.926 1.00 97.12 83 LEU A CA 1
ATOM 670 C C . LEU A 1 83 ? -2.798 -8.204 -18.756 1.00 97.12 83 LEU A C 1
ATOM 672 O O . LEU A 1 83 ? -3.293 -7.080 -18.855 1.00 97.12 83 LEU A O 1
ATOM 676 N N . ARG A 1 84 ? -3.540 -9.278 -18.467 1.00 95.88 84 ARG A N 1
ATOM 677 C CA . ARG A 1 84 ? -4.984 -9.197 -18.193 1.00 95.88 84 ARG A CA 1
ATOM 678 C C . ARG A 1 84 ? -5.279 -8.333 -16.971 1.00 95.88 84 ARG A C 1
ATOM 680 O O . ARG A 1 84 ? -6.196 -7.522 -17.024 1.00 95.88 84 ARG A O 1
ATOM 687 N N . ILE A 1 85 ? -4.500 -8.484 -15.899 1.00 96.19 85 ILE A N 1
ATOM 688 C CA . ILE A 1 85 ? -4.623 -7.653 -14.692 1.00 96.19 85 ILE A CA 1
ATOM 689 C C . ILE A 1 85 ? -4.249 -6.200 -15.009 1.00 96.19 85 ILE A C 1
ATOM 691 O O . ILE A 1 85 ? -5.000 -5.288 -14.675 1.00 96.19 85 ILE A O 1
ATOM 695 N N . ALA A 1 86 ? -3.137 -5.981 -15.714 1.00 94.81 86 ALA A N 1
ATOM 696 C CA . ALA A 1 86 ? -2.649 -4.658 -16.086 1.00 94.81 86 ALA A CA 1
ATOM 697 C C . ALA A 1 86 ? -3.692 -3.852 -16.874 1.00 94.81 86 ALA A C 1
ATOM 699 O O . ALA A 1 86 ? -3.954 -2.697 -16.551 1.00 94.81 86 ALA A O 1
ATOM 700 N N . ARG A 1 87 ? -4.364 -4.478 -17.846 1.00 93.94 87 ARG A N 1
ATOM 701 C CA . ARG A 1 87 ? -5.424 -3.842 -18.649 1.00 93.94 87 ARG A CA 1
ATOM 702 C C . ARG A 1 87 ? -6.659 -3.419 -17.845 1.00 93.94 87 ARG A C 1
ATOM 704 O O . ARG A 1 87 ? -7.400 -2.562 -18.316 1.00 93.94 87 ARG A O 1
ATOM 711 N N . LEU A 1 88 ? -6.887 -3.998 -16.664 1.00 92.94 88 LEU A N 1
ATOM 712 C CA . LEU A 1 88 ? -8.002 -3.643 -15.777 1.00 92.94 88 LEU A CA 1
ATOM 713 C C . LEU A 1 88 ? -7.630 -2.568 -14.742 1.00 92.94 88 LEU A C 1
ATOM 715 O O . LEU A 1 88 ? -8.514 -2.072 -14.040 1.00 92.94 88 LEU A O 1
ATOM 719 N N . LEU A 1 89 ? -6.348 -2.204 -14.628 1.00 89.75 89 LEU A N 1
ATOM 720 C CA . LEU A 1 89 ? -5.896 -1.235 -13.636 1.00 89.75 89 LEU A CA 1
ATOM 721 C C . LEU A 1 89 ? -6.449 0.172 -13.914 1.00 89.75 89 LEU A C 1
ATOM 723 O O . LEU A 1 89 ? -6.447 0.633 -15.059 1.00 89.75 89 LEU A O 1
ATOM 727 N N . PRO A 1 90 ? -6.835 0.917 -12.862 1.00 85.75 90 PRO A N 1
ATOM 728 C CA . PRO A 1 90 ? -7.143 2.336 -12.973 1.00 85.75 90 PRO A CA 1
ATOM 729 C C . PRO A 1 90 ? -5.848 3.141 -13.142 1.00 85.75 90 PRO A C 1
ATOM 731 O O . PRO A 1 90 ? -5.285 3.646 -12.169 1.00 85.75 90 PRO A O 1
ATOM 734 N N . LEU A 1 91 ? -5.353 3.244 -14.375 1.00 86.31 91 LEU A N 1
ATOM 735 C CA . LEU A 1 91 ? -4.132 3.994 -14.661 1.00 86.31 91 LEU A CA 1
ATOM 736 C C . LEU A 1 91 ? -4.349 5.503 -14.488 1.00 86.31 91 LEU A C 1
ATOM 738 O O . LEU A 1 91 ? -5.355 6.067 -14.923 1.00 86.31 91 LEU A O 1
ATOM 742 N N . ARG A 1 92 ? -3.366 6.178 -13.893 1.00 82.19 92 ARG A N 1
ATOM 743 C CA . ARG A 1 92 ? -3.298 7.641 -13.853 1.00 82.19 92 ARG A CA 1
ATOM 744 C C . ARG A 1 92 ? -2.809 8.160 -15.202 1.00 82.19 92 ARG A C 1
ATOM 746 O O . ARG A 1 92 ? -1.849 7.629 -15.754 1.00 82.19 92 ARG A O 1
ATOM 753 N N . LYS A 1 93 ? -3.431 9.236 -15.692 1.00 78.62 93 LYS A N 1
ATOM 754 C CA . LYS A 1 93 ? -2.971 10.014 -16.853 1.00 78.62 93 LYS A CA 1
ATOM 755 C C . LYS A 1 93 ? -2.232 11.256 -16.371 1.00 78.62 93 LYS A C 1
ATOM 757 O O . LYS A 1 93 ? -2.766 12.000 -15.551 1.00 78.62 93 LYS A O 1
ATOM 762 N N . LEU A 1 94 ? -1.039 11.516 -16.898 1.00 63.78 94 LEU A N 1
ATOM 763 C CA . LEU A 1 94 ? -0.358 12.792 -16.666 1.00 63.78 94 LEU A CA 1
ATOM 764 C C . LEU A 1 94 ? -0.899 13.859 -17.641 1.00 63.78 94 LEU A C 1
ATOM 766 O O . LEU A 1 94 ? -0.964 13.617 -18.848 1.00 63.78 94 LEU A O 1
ATOM 770 N N . ARG A 1 95 ? -1.332 15.027 -17.135 1.00 51.88 95 ARG A N 1
ATOM 771 C CA . ARG A 1 95 ? -1.934 16.102 -17.956 1.00 51.88 95 ARG A CA 1
ATOM 772 C C . ARG A 1 95 ? -0.911 16.755 -18.906 1.00 51.88 95 ARG A C 1
ATOM 774 O O . ARG A 1 95 ? 0.247 16.972 -18.547 1.00 51.88 95 ARG A O 1
ATOM 781 N N . LYS A 1 96 ? -1.389 17.125 -20.106 1.00 41.34 96 LYS A N 1
ATOM 782 C CA . LYS A 1 96 ? -0.622 17.611 -21.277 1.00 41.34 96 LYS A CA 1
ATOM 783 C C . LYS A 1 96 ? 0.368 18.762 -20.991 1.00 41.34 96 LYS A C 1
ATOM 785 O O . LYS A 1 96 ? 1.409 18.804 -21.631 1.00 41.34 96 LYS A O 1
ATOM 790 N N . GLY A 1 97 ? 0.115 19.637 -20.012 1.00 40.56 97 GLY A N 1
ATOM 791 C CA . GLY A 1 97 ? 1.015 20.758 -19.676 1.00 40.56 97 GLY A CA 1
ATOM 792 C C . GLY A 1 97 ? 2.348 20.350 -19.026 1.00 40.56 97 GLY A C 1
ATOM 793 O O . GLY A 1 97 ? 3.375 20.951 -19.323 1.00 40.56 97 GLY A O 1
ATOM 794 N N . LYS A 1 98 ? 2.356 19.286 -18.207 1.00 38.44 98 LYS A N 1
ATOM 795 C CA . LYS A 1 98 ? 3.575 18.722 -17.586 1.00 38.44 98 LYS A CA 1
ATOM 796 C C . LYS A 1 98 ? 4.269 17.688 -18.486 1.00 38.44 98 LYS A C 1
ATOM 798 O O . LYS A 1 98 ? 5.472 17.484 -18.381 1.00 38.44 98 LYS A O 1
ATOM 803 N N . ALA A 1 99 ? 3.527 17.075 -19.413 1.00 40.84 99 ALA A N 1
ATOM 804 C CA . ALA A 1 99 ? 4.077 16.180 -20.434 1.00 40.84 99 ALA A CA 1
ATOM 805 C C . ALA A 1 99 ? 4.841 16.934 -21.546 1.00 40.84 99 ALA A C 1
ATOM 807 O O . ALA A 1 99 ? 5.756 16.375 -22.141 1.00 40.84 99 ALA A O 1
ATOM 808 N N . LEU A 1 100 ? 4.509 18.207 -21.809 1.00 36.09 100 LEU A N 1
ATOM 809 C CA . LEU A 1 100 ? 5.088 18.989 -22.911 1.00 36.09 100 LEU A CA 1
ATOM 810 C C . LEU A 1 100 ? 6.571 19.358 -22.730 1.00 36.09 100 LEU A C 1
ATOM 812 O O . LEU A 1 100 ? 7.258 19.562 -23.727 1.00 36.09 100 LEU A O 1
ATOM 816 N N . ARG A 1 101 ? 7.086 19.415 -21.492 1.00 42.66 101 ARG A N 1
ATOM 817 C CA . ARG A 1 101 ? 8.524 19.650 -21.239 1.00 42.66 101 ARG A CA 1
ATOM 818 C C . ARG A 1 101 ? 9.399 18.431 -21.544 1.00 42.66 101 ARG A C 1
ATOM 820 O O . ARG A 1 101 ? 10.614 18.551 -21.580 1.00 42.66 101 ARG A O 1
ATOM 827 N N . ARG A 1 102 ? 8.787 17.272 -21.807 1.00 45.53 102 ARG A N 1
ATOM 828 C CA . ARG A 1 102 ? 9.455 16.024 -22.190 1.00 45.53 102 ARG A CA 1
ATOM 829 C C . ARG A 1 102 ? 9.028 15.681 -23.611 1.00 45.53 102 ARG A C 1
ATOM 831 O O . ARG A 1 102 ? 8.055 14.964 -23.814 1.00 45.53 102 ARG A O 1
ATOM 838 N N . GLY A 1 103 ? 9.702 16.295 -24.585 1.00 36.91 103 GLY A N 1
ATOM 839 C CA . GLY A 1 103 ? 9.353 16.322 -26.012 1.00 36.91 103 GLY A CA 1
ATOM 840 C C . GLY A 1 103 ? 8.875 14.987 -26.595 1.00 36.91 103 GLY A C 1
ATOM 841 O O . GLY A 1 103 ? 9.664 14.173 -27.073 1.00 36.91 103 GLY A O 1
ATOM 842 N N . GLY A 1 104 ? 7.561 14.776 -26.575 1.00 36.41 104 GLY A N 1
ATOM 843 C CA . GLY A 1 104 ? 6.960 13.536 -27.051 1.00 36.41 104 GLY A CA 1
ATOM 844 C C . GLY A 1 104 ? 5.444 13.458 -26.905 1.00 36.41 104 GLY A C 1
ATOM 845 O O . GLY A 1 104 ? 4.941 12.363 -26.718 1.00 36.41 104 GLY A O 1
ATOM 846 N N . GLY A 1 105 ? 4.726 14.588 -26.953 1.00 38.38 105 GLY A N 1
ATOM 847 C CA . GLY A 1 105 ? 3.314 14.728 -27.369 1.00 38.38 105 GLY A CA 1
ATOM 848 C C . GLY A 1 105 ? 2.176 13.936 -26.693 1.00 38.38 105 GLY A C 1
ATOM 849 O O . GLY A 1 105 ? 1.025 14.344 -26.837 1.00 38.38 105 GLY A O 1
ATOM 850 N N . ALA A 1 106 ? 2.418 12.855 -25.952 1.00 47.19 106 ALA A N 1
ATOM 851 C CA . ALA A 1 106 ? 1.378 11.954 -25.463 1.00 47.19 106 ALA A CA 1
ATOM 852 C C . ALA A 1 106 ? 1.374 11.865 -23.932 1.00 47.19 106 ALA A C 1
ATOM 854 O O . ALA A 1 106 ? 2.401 11.671 -23.286 1.00 47.19 106 ALA A O 1
ATOM 855 N N . SER A 1 107 ? 0.185 11.979 -23.336 1.00 55.75 107 SER A N 1
ATOM 856 C CA . SER A 1 107 ? -0.046 11.585 -21.946 1.00 55.75 107 SER A CA 1
ATOM 857 C C . SER A 1 107 ? 0.252 10.091 -21.798 1.00 55.75 107 SER A C 1
ATOM 859 O O . SER A 1 107 ? -0.403 9.288 -22.463 1.00 55.75 107 SER A O 1
ATOM 861 N N . PHE A 1 108 ? 1.191 9.704 -20.936 1.00 66.94 108 PHE A N 1
ATOM 862 C CA . PHE A 1 108 ? 1.409 8.294 -20.606 1.00 66.94 108 PHE A CA 1
ATOM 863 C C . PHE A 1 108 ? 0.546 7.872 -19.411 1.00 66.94 108 PHE A C 1
ATOM 865 O O . PHE A 1 108 ? 0.248 8.671 -18.515 1.00 66.94 108 PHE A O 1
ATOM 872 N N . GLU A 1 109 ? 0.123 6.609 -19.428 1.00 84.25 109 GLU A N 1
ATOM 873 C CA . GLU A 1 109 ? -0.728 6.005 -18.405 1.00 84.25 109 GLU A CA 1
ATOM 874 C C . GLU A 1 109 ? 0.122 5.125 -17.480 1.00 84.25 109 GLU A C 1
ATOM 876 O O . GLU A 1 109 ? 0.927 4.317 -17.955 1.00 84.25 109 GLU A O 1
ATOM 881 N N . TYR A 1 110 ? -0.032 5.272 -16.162 1.00 88.25 110 TYR A N 1
ATOM 882 C CA . TYR A 1 110 ? 0.771 4.514 -15.201 1.00 88.25 110 TYR A CA 1
ATOM 883 C C . TYR A 1 110 ? 0.020 4.135 -13.923 1.00 88.25 110 TYR A C 1
ATOM 885 O O . TYR A 1 110 ? -0.958 4.773 -13.535 1.00 88.25 110 TYR A O 1
ATOM 893 N N . PHE A 1 111 ? 0.524 3.111 -13.240 1.00 92.12 111 PHE A N 1
ATOM 894 C CA . PHE A 1 111 ? 0.128 2.715 -11.892 1.00 92.12 111 PHE A CA 1
ATOM 895 C C . PHE A 1 111 ? 1.370 2.656 -11.001 1.00 92.12 111 PHE A C 1
ATOM 897 O O . PHE A 1 111 ? 2.395 2.107 -11.401 1.00 92.12 111 PHE A O 1
ATOM 904 N N . LEU A 1 112 ? 1.292 3.223 -9.798 1.00 90.81 112 LEU A N 1
ATOM 905 C CA . LEU A 1 112 ? 2.408 3.267 -8.848 1.00 90.81 112 LEU A CA 1
ATOM 906 C C . LEU A 1 112 ? 2.032 2.506 -7.576 1.00 90.81 112 LEU A C 1
ATOM 908 O O . LEU A 1 112 ? 0.999 2.789 -6.97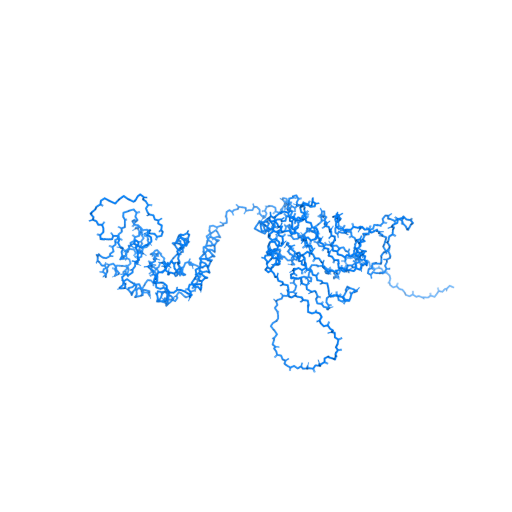6 1.00 90.81 112 LEU A O 1
ATOM 912 N N . GLY A 1 113 ? 2.895 1.587 -7.147 1.00 91.25 113 GLY A N 1
ATOM 913 C CA . GLY A 1 113 ? 2.767 0.858 -5.890 1.00 91.25 113 GLY A CA 1
ATOM 914 C C . GLY A 1 113 ? 3.999 1.028 -5.002 1.00 91.25 113 GLY A C 1
ATOM 915 O O . GLY A 1 113 ? 5.127 1.114 -5.480 1.00 91.25 113 GLY A O 1
ATOM 916 N N . GLY A 1 114 ? 3.792 1.022 -3.689 1.00 91.19 114 GLY A N 1
ATOM 917 C CA . GLY A 1 114 ? 4.852 1.097 -2.680 1.00 91.19 114 GLY A CA 1
ATOM 918 C C . GLY A 1 114 ? 5.000 2.480 -2.061 1.00 91.19 114 GLY A C 1
ATOM 919 O O . GLY A 1 114 ? 3.997 3.103 -1.720 1.00 91.19 114 GLY A O 1
ATOM 920 N N . ILE A 1 115 ? 6.237 2.925 -1.852 1.00 87.94 115 ILE A N 1
ATOM 921 C CA . ILE A 1 115 ? 6.558 4.155 -1.115 1.00 87.94 115 ILE A CA 1
ATOM 922 C C . ILE A 1 115 ? 6.453 5.387 -2.003 1.00 87.94 115 ILE A C 1
ATOM 924 O O . ILE A 1 115 ? 6.990 5.392 -3.113 1.00 87.94 115 ILE A O 1
ATOM 928 N N . TYR A 1 116 ? 5.867 6.446 -1.447 1.00 79.00 116 TYR A N 1
ATOM 929 C CA . TYR A 1 116 ? 6.009 7.810 -1.933 1.00 79.00 116 TYR A CA 1
ATOM 930 C C . TYR A 1 116 ? 6.898 8.652 -1.017 1.00 79.00 116 TYR A C 1
ATOM 932 O O . TYR A 1 116 ? 7.062 8.371 0.174 1.00 79.00 116 TYR A O 1
ATOM 940 N N . SER A 1 117 ? 7.496 9.690 -1.589 1.00 69.31 117 SER A N 1
ATOM 941 C CA . SER A 1 117 ? 8.308 10.663 -0.864 1.00 69.31 117 SER A CA 1
ATOM 942 C C . SER A 1 117 ? 8.074 12.029 -1.484 1.00 69.31 117 SER A C 1
ATOM 944 O O . SER A 1 117 ? 8.195 12.159 -2.699 1.00 69.31 117 SER A O 1
ATOM 946 N N . TYR A 1 118 ? 7.701 12.999 -0.657 1.00 63.59 118 TYR A N 1
ATOM 947 C CA . TYR A 1 118 ? 7.464 14.383 -1.050 1.00 63.59 118 TYR A CA 1
ATOM 948 C C . TYR A 1 118 ? 8.011 15.300 0.043 1.00 63.59 118 TYR A C 1
ATOM 950 O O . TYR A 1 118 ? 7.521 15.275 1.174 1.00 63.59 118 TYR A O 1
ATOM 958 N N . GLY A 1 119 ? 9.065 16.061 -0.261 1.00 67.06 119 GLY A N 1
ATOM 959 C CA . GLY A 1 119 ? 9.805 16.822 0.749 1.00 67.06 119 GLY A CA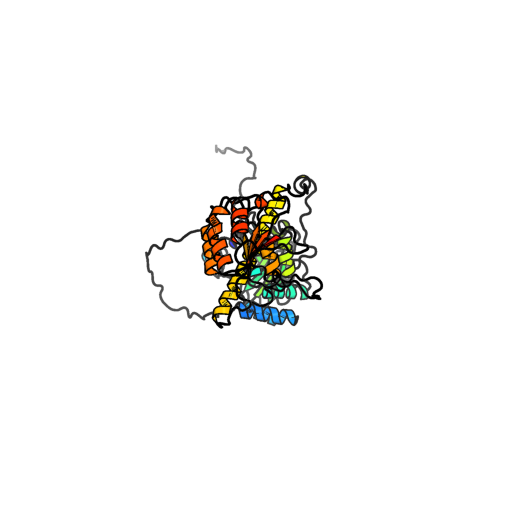 1
ATOM 960 C C . GLY A 1 119 ? 10.199 15.950 1.952 1.00 67.06 119 GLY A C 1
ATOM 961 O O . GLY A 1 119 ? 10.847 14.915 1.800 1.00 67.06 119 GLY A O 1
ATOM 962 N N . ASN A 1 120 ? 9.754 16.346 3.150 1.00 65.25 120 ASN A N 1
ATOM 963 C CA . ASN A 1 120 ? 9.972 15.604 4.402 1.00 65.25 120 ASN A CA 1
ATOM 964 C C . ASN A 1 120 ? 8.903 14.532 4.697 1.00 65.25 120 ASN A C 1
ATOM 966 O O . ASN A 1 120 ? 8.956 13.880 5.740 1.00 65.25 120 ASN A O 1
ATOM 970 N N . MET A 1 121 ? 7.912 14.354 3.821 1.00 66.38 121 MET A N 1
ATOM 971 C CA . MET A 1 121 ? 6.845 13.371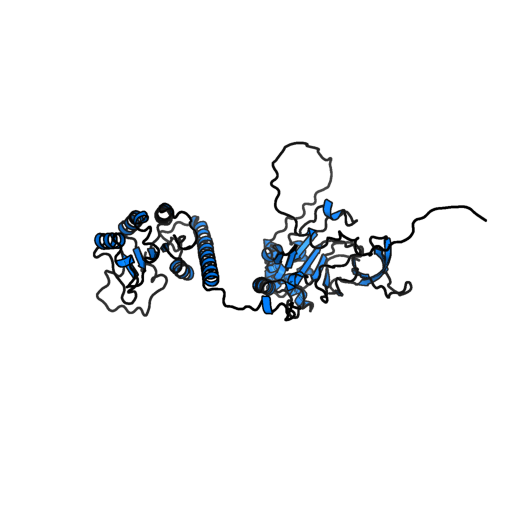 3.993 1.00 66.38 121 MET A CA 1
ATOM 972 C C . MET A 1 121 ? 7.185 12.078 3.258 1.00 66.38 121 MET A C 1
ATOM 974 O O . MET A 1 121 ? 7.446 12.072 2.055 1.00 66.38 121 MET A O 1
ATOM 978 N N . VAL A 1 122 ? 7.115 10.960 3.975 1.00 77.19 122 VAL A N 1
ATOM 979 C CA . VAL A 1 122 ? 7.277 9.613 3.419 1.00 77.19 122 VAL A CA 1
ATOM 980 C C . VAL A 1 122 ? 6.101 8.753 3.856 1.00 77.19 122 VAL A C 1
ATOM 982 O O . VAL A 1 122 ? 5.740 8.738 5.034 1.00 77.19 122 VAL A O 1
ATOM 985 N N . GLY A 1 123 ? 5.517 8.010 2.917 1.00 79.75 123 GLY A N 1
ATOM 986 C CA . GLY A 1 123 ? 4.391 7.122 3.195 1.00 79.75 123 GLY A CA 1
ATOM 987 C C . GLY A 1 123 ? 4.203 6.028 2.153 1.00 79.75 123 GLY A C 1
ATOM 988 O O . GLY A 1 123 ? 4.954 5.929 1.184 1.00 79.75 123 GLY A O 1
ATOM 989 N N . VAL A 1 124 ? 3.197 5.180 2.361 1.00 82.31 124 VAL A N 1
ATOM 990 C CA . VAL A 1 124 ? 2.769 4.174 1.378 1.00 82.31 124 VAL A CA 1
ATOM 991 C C . VAL A 1 124 ? 1.719 4.809 0.469 1.00 82.31 124 VAL A C 1
ATOM 993 O O . VAL A 1 124 ? 0.820 5.494 0.944 1.00 82.31 124 VAL A O 1
ATOM 996 N N . SER A 1 125 ? 1.848 4.625 -0.845 1.00 82.56 125 SER A N 1
ATOM 997 C CA . SER A 1 125 ? 0.975 5.265 -1.829 1.00 82.56 125 SER A CA 1
ATOM 998 C C . SER A 1 125 ? -0.487 4.839 -1.655 1.00 82.56 125 SER A C 1
ATOM 1000 O O . SER A 1 125 ? -0.772 3.664 -1.415 1.00 82.56 125 SER A O 1
ATOM 1002 N N . ASN A 1 126 ? -1.424 5.769 -1.865 1.00 77.25 126 ASN A N 1
ATOM 1003 C CA . ASN A 1 126 ? -2.861 5.476 -1.796 1.00 77.25 126 ASN A CA 1
ATOM 1004 C C . ASN A 1 126 ? -3.293 4.397 -2.802 1.00 77.25 126 ASN A C 1
ATOM 1006 O O . ASN A 1 126 ? -4.169 3.592 -2.497 1.00 77.25 126 ASN A O 1
ATOM 1010 N N . GLN A 1 127 ? -2.657 4.338 -3.979 1.00 81.06 127 GLN A N 1
ATOM 1011 C CA . GLN A 1 127 ? -2.899 3.282 -4.971 1.00 81.06 127 GLN A CA 1
ATOM 1012 C C . GLN A 1 127 ? -2.586 1.890 -4.406 1.00 81.06 127 GLN A C 1
ATOM 1014 O O . GLN A 1 127 ? -3.315 0.941 -4.694 1.00 81.06 127 GLN A O 1
ATOM 1019 N N . SER A 1 128 ? -1.568 1.780 -3.543 1.00 82.38 128 SER A N 1
ATOM 1020 C CA . SER A 1 128 ? -1.235 0.527 -2.862 1.00 82.38 128 SER A CA 1
ATOM 1021 C C . SER A 1 128 ? -2.357 0.034 -1.951 1.00 82.38 128 SER A C 1
ATOM 1023 O O . SER A 1 128 ? -2.617 -1.165 -1.894 1.00 82.38 128 SER A O 1
ATOM 1025 N N . SER A 1 129 ? -3.011 0.959 -1.247 1.00 79.69 129 SER A N 1
ATOM 1026 C CA . SER A 1 129 ? -4.100 0.658 -0.313 1.00 79.69 129 SER A CA 1
ATOM 1027 C C . SER A 1 129 ? -5.434 0.428 -1.022 1.00 79.69 129 SER A C 1
ATOM 1029 O O . SER A 1 129 ? -6.254 -0.341 -0.537 1.00 79.69 129 SER A O 1
ATOM 1031 N N . GLN A 1 130 ? -5.657 1.073 -2.172 1.00 84.62 130 GLN A N 1
ATOM 1032 C CA . GLN A 1 130 ? -6.881 0.909 -2.966 1.00 84.62 130 GLN A CA 1
ATOM 1033 C C . GLN A 1 130 ? -6.904 -0.384 -3.790 1.00 84.62 130 GLN A C 1
ATOM 1035 O O . GLN A 1 130 ? -7.987 -0.868 -4.102 1.00 84.62 130 GLN A O 1
ATOM 1040 N N . MET A 1 131 ? -5.735 -0.920 -4.159 1.00 90.00 131 MET A N 1
ATOM 1041 C CA . MET A 1 131 ? -5.601 -2.126 -4.989 1.00 90.00 131 MET A CA 1
ATOM 1042 C C . MET A 1 131 ? -4.697 -3.186 -4.317 1.00 90.00 131 MET A C 1
ATOM 1044 O O . MET A 1 131 ? -3.665 -3.580 -4.883 1.00 90.00 131 MET A O 1
ATOM 1048 N N . PRO A 1 132 ? -5.004 -3.622 -3.079 1.00 92.12 132 PRO A N 1
ATOM 1049 C CA . PRO A 1 132 ? -4.096 -4.440 -2.279 1.00 92.12 132 PRO A CA 1
ATOM 1050 C C . PRO A 1 132 ? -3.840 -5.827 -2.879 1.00 92.12 132 PRO A C 1
ATOM 1052 O O . PRO A 1 132 ? -2.708 -6.312 -2.815 1.00 92.12 132 PRO A O 1
ATOM 1055 N N . TRP A 1 133 ? -4.840 -6.488 -3.472 1.00 94.88 133 TRP A N 1
ATOM 1056 C CA . TRP A 1 133 ? -4.660 -7.804 -4.093 1.00 94.88 133 TRP A CA 1
ATOM 1057 C C . TRP A 1 133 ? -3.852 -7.710 -5.376 1.00 94.88 133 TRP A C 1
ATOM 1059 O O . TRP A 1 133 ? -2.977 -8.549 -5.601 1.00 94.88 133 TRP A O 1
ATOM 1069 N N . THR A 1 134 ? -4.072 -6.666 -6.172 1.00 96.06 134 THR A N 1
ATOM 1070 C CA . THR A 1 134 ? -3.289 -6.413 -7.383 1.00 96.06 134 THR A CA 1
ATOM 1071 C C . THR A 1 134 ? -1.829 -6.135 -7.046 1.00 96.06 134 THR A C 1
ATOM 1073 O O . THR A 1 134 ? -0.937 -6.751 -7.626 1.00 96.06 134 THR A O 1
ATOM 1076 N N . VAL A 1 135 ? -1.558 -5.301 -6.038 1.00 95.69 135 VAL A N 1
ATOM 1077 C CA . VAL A 1 135 ? -0.190 -5.057 -5.554 1.00 95.69 135 VAL A CA 1
ATOM 1078 C C . VAL A 1 135 ? 0.457 -6.333 -5.015 1.00 95.69 135 VAL A C 1
ATOM 1080 O O . VAL A 1 135 ? 1.595 -6.641 -5.377 1.00 95.69 135 VAL A O 1
ATOM 1083 N N . LYS A 1 136 ? -0.262 -7.123 -4.203 1.00 96.00 136 LYS A N 1
ATOM 1084 C CA . LYS A 1 136 ? 0.225 -8.424 -3.708 1.00 96.00 136 LYS A CA 1
ATOM 1085 C C . LYS A 1 136 ? 0.537 -9.382 -4.862 1.00 96.00 136 LYS A C 1
ATOM 1087 O O . LYS A 1 136 ? 1.533 -10.109 -4.777 1.00 96.00 136 LYS A O 1
ATOM 1092 N N . TYR A 1 137 ? -0.281 -9.387 -5.917 1.00 97.81 137 TYR A N 1
ATOM 1093 C CA . TYR A 1 137 ? -0.063 -10.190 -7.118 1.00 97.81 137 TYR A CA 1
ATOM 1094 C C . TYR A 1 137 ? 1.196 -9.750 -7.862 1.00 97.81 137 TYR A C 1
ATOM 1096 O O . TYR A 1 137 ? 2.090 -10.573 -8.029 1.00 97.81 137 TYR A O 1
ATOM 1104 N N . VAL A 1 138 ? 1.322 -8.466 -8.216 1.00 97.69 138 VAL A N 1
ATOM 1105 C CA . VAL A 1 138 ? 2.493 -7.918 -8.929 1.00 97.69 138 VAL A CA 1
ATOM 1106 C C . VAL A 1 138 ? 3.784 -8.197 -8.161 1.00 97.69 138 VAL A C 1
ATOM 1108 O O . VAL A 1 138 ? 4.765 -8.679 -8.724 1.00 97.69 138 VAL A O 1
ATOM 1111 N N . ASN A 1 139 ? 3.774 -7.979 -6.846 1.00 96.94 139 ASN A N 1
ATOM 1112 C CA . ASN A 1 139 ? 4.934 -8.269 -6.017 1.00 96.94 139 ASN A CA 1
ATOM 1113 C C . ASN A 1 139 ? 5.264 -9.771 -5.973 1.00 96.94 139 ASN A C 1
ATOM 1115 O O . ASN A 1 139 ? 6.434 -10.144 -6.001 1.00 96.94 139 ASN A O 1
ATOM 1119 N N . SER A 1 140 ? 4.257 -10.648 -5.909 1.00 96.44 140 SER A N 1
ATOM 1120 C CA . SER A 1 140 ? 4.474 -12.105 -5.916 1.00 96.44 140 SER A CA 1
ATOM 1121 C C . SER A 1 140 ? 4.948 -12.608 -7.282 1.00 96.44 140 SER A C 1
ATOM 1123 O O . SER A 1 140 ? 5.812 -13.480 -7.335 1.00 96.44 140 SER A O 1
ATOM 1125 N N . PHE A 1 141 ? 4.448 -12.012 -8.365 1.00 97.69 141 PHE A N 1
ATOM 1126 C CA . PHE A 1 141 ? 4.913 -12.241 -9.726 1.00 97.69 141 PHE A CA 1
ATOM 1127 C C . PHE A 1 141 ? 6.406 -11.914 -9.847 1.00 97.69 141 PHE A C 1
ATOM 1129 O O . PHE A 1 141 ? 7.192 -12.791 -10.194 1.00 97.69 141 PHE A O 1
ATOM 1136 N N . MET A 1 142 ? 6.839 -10.719 -9.432 1.00 96.75 142 MET A N 1
ATOM 1137 C CA . MET A 1 142 ? 8.262 -10.352 -9.474 1.00 96.75 142 MET A CA 1
ATOM 1138 C C . MET A 1 142 ? 9.143 -11.272 -8.614 1.00 96.75 142 MET A C 1
ATOM 1140 O O . MET A 1 142 ? 10.247 -11.626 -9.026 1.00 96.75 142 MET A O 1
ATOM 1144 N N . LYS A 1 143 ? 8.642 -11.745 -7.462 1.00 95.38 143 LYS A N 1
ATOM 1145 C CA . LYS A 1 143 ? 9.337 -12.766 -6.653 1.00 95.38 143 LYS A CA 1
ATOM 1146 C C . LYS A 1 143 ? 9.488 -14.099 -7.381 1.00 95.38 143 LYS A C 1
ATOM 1148 O O . LYS A 1 143 ? 10.528 -14.736 -7.244 1.00 95.38 143 LYS A O 1
ATOM 1153 N N . SER A 1 144 ? 8.480 -14.522 -8.146 1.00 95.75 144 SER A N 1
ATOM 1154 C CA . SER A 1 144 ? 8.556 -15.754 -8.944 1.00 95.75 144 SER A CA 1
ATOM 1155 C C . SER A 1 144 ? 9.602 -15.677 -10.061 1.00 95.75 144 SER A C 1
ATOM 1157 O O . SER A 1 144 ? 10.193 -16.696 -10.398 1.00 95.75 144 SER A O 1
ATOM 1159 N N . LEU A 1 145 ? 9.912 -14.467 -10.544 1.00 95.06 145 LEU A N 1
ATOM 1160 C CA . LEU A 1 145 ? 11.011 -14.201 -11.481 1.00 95.06 145 LEU A CA 1
ATOM 1161 C C . LEU A 1 145 ? 12.385 -14.067 -10.793 1.00 95.06 145 LEU A C 1
ATOM 1163 O O . LEU A 1 145 ? 13.361 -13.679 -11.428 1.00 95.06 145 LEU A O 1
ATOM 1167 N N . GLY A 1 146 ? 12.481 -14.360 -9.492 1.00 92.38 146 GLY A N 1
ATOM 1168 C CA . GLY A 1 146 ? 13.733 -14.324 -8.731 1.00 92.38 146 GLY A CA 1
ATOM 1169 C C . GLY A 1 146 ? 14.130 -12.943 -8.207 1.00 92.38 146 GLY A C 1
ATOM 1170 O O . GLY A 1 146 ? 15.199 -12.797 -7.616 1.00 92.38 146 GLY A O 1
ATOM 1171 N N . VAL A 1 147 ? 13.283 -11.923 -8.367 1.00 93.19 147 VAL A N 1
ATOM 1172 C CA . VAL A 1 147 ? 13.556 -10.596 -7.809 1.00 93.19 147 VAL A CA 1
ATOM 1173 C C . VAL A 1 147 ? 13.301 -10.623 -6.303 1.00 93.19 147 VAL A C 1
ATOM 1175 O O . VAL A 1 147 ? 12.276 -11.128 -5.842 1.00 93.19 147 VAL A O 1
ATOM 1178 N N . THR A 1 148 ? 14.205 -10.043 -5.506 1.00 89.38 148 THR A N 1
ATOM 1179 C CA . THR A 1 148 ? 14.127 -10.105 -4.031 1.00 89.38 148 THR A CA 1
ATOM 1180 C C . THR A 1 148 ? 14.087 -8.752 -3.318 1.00 89.38 148 THR A C 1
ATOM 1182 O O . THR A 1 148 ? 13.647 -8.715 -2.166 1.00 89.38 148 THR A O 1
ATOM 1185 N N . GLN A 1 149 ? 14.509 -7.666 -3.978 1.00 91.88 149 GLN A N 1
ATOM 1186 C CA . GLN A 1 149 ? 14.818 -6.372 -3.353 1.00 91.88 149 GLN A CA 1
ATOM 1187 C C . GLN A 1 149 ? 14.175 -5.177 -4.072 1.00 91.88 149 GLN A C 1
ATOM 1189 O O . GLN A 1 149 ? 14.614 -4.812 -5.158 1.00 91.88 149 GLN A O 1
ATOM 1194 N N . TRP A 1 150 ? 13.126 -4.589 -3.487 1.00 94.94 150 TRP A N 1
ATOM 1195 C CA . TRP A 1 150 ? 12.520 -3.313 -3.905 1.00 94.94 150 TRP A CA 1
ATOM 1196 C C . TRP A 1 150 ? 11.532 -2.804 -2.851 1.00 94.94 150 TRP A C 1
ATOM 1198 O O . TRP A 1 150 ? 10.926 -3.587 -2.113 1.00 94.94 150 TRP A O 1
ATOM 1208 N N . SER A 1 151 ? 11.324 -1.487 -2.815 1.00 92.56 151 SER A N 1
ATOM 1209 C CA . SER A 1 151 ? 10.332 -0.844 -1.940 1.00 92.56 151 SER A CA 1
ATOM 1210 C C . SER A 1 151 ? 9.105 -0.328 -2.691 1.00 92.56 151 SER A C 1
ATOM 1212 O O . SER A 1 151 ? 8.071 -0.064 -2.080 1.00 92.56 151 SER A O 1
ATOM 1214 N N . SER A 1 152 ? 9.246 -0.135 -4.001 1.00 94.62 152 SER A N 1
ATOM 1215 C CA . SER A 1 152 ? 8.250 0.476 -4.871 1.00 94.62 152 SER A CA 1
ATOM 1216 C C . SER A 1 152 ? 8.297 -0.165 -6.255 1.00 94.62 152 SER A C 1
ATOM 1218 O O . SER A 1 152 ? 9.300 -0.763 -6.646 1.00 94.62 152 SER A O 1
ATOM 1220 N N . PHE A 1 153 ? 7.208 -0.059 -7.003 1.00 96.31 153 PHE A N 1
ATOM 1221 C CA . PHE A 1 153 ? 7.190 -0.383 -8.420 1.00 96.31 153 PHE A CA 1
ATOM 1222 C C . PHE A 1 153 ? 6.300 0.593 -9.174 1.00 96.31 153 PHE A C 1
ATOM 1224 O O . PHE A 1 153 ? 5.339 1.130 -8.624 1.00 96.31 153 PHE A O 1
ATOM 1231 N N . VAL A 1 154 ? 6.595 0.772 -10.452 1.00 93.38 154 VAL A N 1
ATOM 1232 C CA . VAL A 1 154 ? 5.750 1.500 -11.389 1.00 93.38 154 VAL A CA 1
ATOM 1233 C C . VAL A 1 154 ? 5.439 0.608 -12.580 1.00 93.38 154 VAL A C 1
ATOM 1235 O O . VAL A 1 154 ? 6.304 -0.114 -13.074 1.00 93.38 154 VAL A O 1
ATOM 1238 N N . LEU A 1 155 ? 4.186 0.643 -13.011 1.00 94.94 155 LEU A N 1
ATOM 1239 C CA . LEU A 1 155 ? 3.706 -0.028 -14.203 1.00 94.94 155 LEU A CA 1
ATOM 1240 C C . LEU A 1 155 ? 3.289 1.030 -15.221 1.00 94.94 155 LEU A C 1
ATOM 1242 O O . LEU A 1 155 ? 2.401 1.831 -14.945 1.00 94.94 155 LEU A O 1
ATOM 1246 N N . PHE A 1 156 ? 3.907 1.011 -16.392 1.00 92.25 156 PHE A N 1
ATOM 1247 C CA . PHE A 1 156 ? 3.625 1.922 -17.493 1.00 92.25 156 PHE A CA 1
ATOM 1248 C C . PHE A 1 156 ? 2.904 1.211 -18.629 1.00 92.25 156 PHE A C 1
ATOM 1250 O O . PHE A 1 156 ? 3.272 0.091 -18.984 1.00 92.25 156 PHE A O 1
ATOM 1257 N N . LYS A 1 157 ? 1.954 1.908 -19.253 1.00 92.31 157 LYS A N 1
ATOM 1258 C CA . LYS A 1 157 ? 1.333 1.514 -20.519 1.00 92.31 157 LYS A CA 1
ATOM 1259 C C . LYS A 1 157 ? 1.733 2.501 -21.606 1.00 92.31 157 LYS A C 1
ATOM 1261 O O . LYS A 1 157 ? 1.500 3.701 -21.467 1.00 92.31 157 LYS A O 1
ATOM 1266 N N . ASN A 1 158 ? 2.322 1.984 -22.683 1.00 89.94 158 ASN A N 1
ATOM 1267 C CA . ASN A 1 158 ? 2.746 2.742 -23.862 1.00 89.94 158 ASN A CA 1
ATOM 1268 C C . ASN A 1 158 ? 3.542 4.017 -23.523 1.00 89.94 158 ASN A C 1
ATOM 1270 O O . ASN A 1 158 ? 3.365 5.058 -24.152 1.00 89.94 158 ASN A O 1
ATOM 1274 N N . SER A 1 159 ? 4.411 3.936 -22.513 1.00 83.00 159 SER A N 1
ATOM 1275 C CA . SER A 1 159 ? 5.243 5.062 -22.094 1.00 83.00 159 SER A CA 1
ATOM 1276 C C . SER A 1 159 ? 6.596 5.024 -22.794 1.00 83.00 159 SER A C 1
ATOM 1278 O O . SER A 1 159 ? 7.288 4.002 -22.757 1.00 83.00 159 SER A O 1
ATOM 1280 N N . ALA A 1 160 ? 6.962 6.148 -23.410 1.00 83.25 160 ALA A N 1
ATOM 1281 C CA . ALA A 1 160 ? 8.285 6.387 -23.966 1.00 83.25 160 ALA A CA 1
ATOM 1282 C C . ALA A 1 160 ? 9.072 7.282 -23.009 1.00 83.25 160 ALA A C 1
ATOM 1284 O O . ALA A 1 160 ? 8.577 8.320 -22.570 1.00 83.25 160 ALA A O 1
ATOM 1285 N N . THR A 1 161 ? 10.314 6.905 -22.725 1.00 83.50 161 THR A N 1
ATOM 1286 C CA . THR A 1 161 ? 11.247 7.737 -21.964 1.00 83.50 161 THR A CA 1
ATOM 1287 C C . THR A 1 161 ? 12.369 8.238 -22.864 1.00 83.50 161 THR A C 1
ATOM 1289 O O . THR A 1 161 ? 12.942 7.474 -23.645 1.00 83.50 161 THR A O 1
ATOM 1292 N N . GLN A 1 162 ? 12.675 9.532 -22.756 1.00 85.31 162 GLN A N 1
ATOM 1293 C CA . GLN A 1 162 ? 13.900 10.108 -23.310 1.00 85.31 162 GLN A CA 1
ATOM 1294 C C . GLN A 1 162 ? 15.109 9.710 -22.450 1.00 85.31 162 GLN A C 1
ATOM 1296 O O . GLN A 1 162 ? 14.957 9.004 -21.453 1.00 85.31 162 GLN A O 1
ATOM 1301 N N . VAL A 1 163 ? 16.310 10.134 -22.843 1.00 88.44 163 VAL A N 1
ATOM 1302 C CA . VAL A 1 163 ? 17.531 9.875 -22.072 1.00 88.44 163 VAL A CA 1
ATOM 1303 C C . VAL A 1 163 ? 17.433 10.565 -20.713 1.00 88.44 163 VAL A C 1
ATOM 1305 O O . VAL A 1 163 ? 17.405 11.786 -20.644 1.00 88.44 163 VAL A O 1
ATOM 1308 N N . HIS A 1 164 ? 17.395 9.782 -19.638 1.00 87.69 164 HIS A N 1
ATOM 1309 C CA . HIS A 1 164 ? 17.312 10.283 -18.264 1.00 87.69 164 HIS A CA 1
ATOM 1310 C C . HIS A 1 164 ? 18.008 9.330 -17.288 1.00 87.69 164 HIS A C 1
ATOM 1312 O O . HIS A 1 164 ? 18.369 8.211 -17.651 1.00 87.69 164 HIS A O 1
ATOM 1318 N N . ALA A 1 165 ? 18.198 9.777 -16.048 1.00 88.12 165 ALA A N 1
ATOM 1319 C CA . ALA A 1 165 ? 18.640 8.946 -14.934 1.00 88.12 165 ALA A CA 1
ATOM 1320 C C . ALA A 1 165 ? 17.698 9.132 -13.736 1.00 88.12 165 ALA A C 1
ATOM 1322 O O . ALA A 1 165 ? 17.253 10.241 -13.439 1.00 88.12 165 ALA A O 1
ATOM 1323 N N . ASP A 1 166 ? 17.457 8.060 -12.989 1.00 87.50 166 ASP A N 1
ATOM 1324 C CA . ASP A 1 166 ? 16.590 8.045 -11.813 1.00 87.50 166 ASP A CA 1
ATOM 1325 C C . ASP A 1 166 ? 17.366 8.473 -10.558 1.00 87.50 166 ASP A C 1
ATOM 1327 O O . ASP A 1 166 ? 17.700 7.702 -9.641 1.00 87.50 166 ASP A O 1
ATOM 1331 N N . VAL A 1 167 ? 17.678 9.765 -10.502 1.00 79.62 167 VAL A N 1
ATOM 1332 C CA . VAL A 1 167 ? 18.502 10.375 -9.446 1.00 79.62 167 VAL A CA 1
ATOM 1333 C C . VAL A 1 167 ? 17.884 10.266 -8.044 1.00 79.62 167 VAL A C 1
ATOM 1335 O O . VAL A 1 167 ? 18.617 10.239 -7.045 1.00 79.62 167 VAL A O 1
ATOM 1338 N N . HIS A 1 168 ? 16.570 10.069 -7.943 1.00 77.38 168 HIS A N 1
ATOM 1339 C CA . HIS A 1 168 ? 15.862 9.924 -6.667 1.00 77.38 168 HIS A CA 1
ATOM 1340 C C . HIS A 1 168 ? 15.785 8.486 -6.135 1.00 77.38 168 HIS A C 1
ATOM 1342 O O . HIS A 1 168 ? 15.394 8.293 -4.983 1.00 77.38 168 HIS A O 1
ATOM 1348 N N . ASN A 1 169 ? 16.218 7.480 -6.899 1.00 85.94 169 ASN A N 1
ATOM 1349 C CA . ASN A 1 169 ? 16.343 6.121 -6.368 1.00 85.94 169 ASN A CA 1
ATOM 1350 C C . ASN A 1 169 ? 17.463 6.042 -5.326 1.00 85.94 169 ASN A C 1
ATOM 1352 O O . ASN A 1 169 ? 18.427 6.821 -5.357 1.00 85.94 169 ASN A O 1
ATOM 1356 N N . MET A 1 170 ? 17.328 5.112 -4.384 1.00 85.25 170 MET A N 1
ATOM 1357 C CA . MET A 1 170 ? 18.313 4.904 -3.332 1.00 85.25 170 MET A CA 1
ATOM 1358 C C . MET A 1 170 ? 19.678 4.523 -3.939 1.00 85.25 170 MET A C 1
ATOM 1360 O O . MET A 1 170 ? 19.730 3.653 -4.812 1.00 85.25 170 MET A O 1
ATOM 1364 N N . PRO A 1 171 ? 20.788 5.159 -3.513 1.00 85.00 171 PRO A N 1
ATOM 1365 C CA . PRO A 1 171 ? 22.125 4.763 -3.948 1.00 85.00 171 PRO A CA 1
ATOM 1366 C C . PRO A 1 171 ? 22.407 3.290 -3.639 1.00 85.00 171 PRO A C 1
ATOM 1368 O O . PRO A 1 171 ? 21.916 2.770 -2.638 1.00 85.00 171 PRO A O 1
ATOM 1371 N N . ASN A 1 172 ? 23.218 2.639 -4.476 1.00 85.31 172 ASN A N 1
ATOM 1372 C CA . ASN A 1 172 ? 23.594 1.224 -4.337 1.00 85.31 172 ASN A CA 1
ATOM 1373 C C . ASN A 1 172 ? 22.397 0.258 -4.332 1.00 85.31 172 ASN A C 1
ATOM 1375 O O . ASN A 1 172 ? 22.465 -0.824 -3.753 1.00 85.31 172 ASN A O 1
ATOM 1379 N N . THR A 1 173 ? 21.292 0.656 -4.965 1.00 89.81 173 THR A N 1
ATOM 1380 C CA . THR A 1 173 ? 20.169 -0.231 -5.256 1.00 89.81 173 THR A CA 1
ATOM 1381 C C . THR A 1 173 ? 19.913 -0.235 -6.751 1.00 89.81 173 THR A C 1
ATOM 1383 O O . THR A 1 173 ? 20.027 0.796 -7.419 1.00 89.81 173 THR A O 1
ATOM 1386 N N . ASP A 1 174 ? 19.552 -1.402 -7.260 1.00 93.62 174 ASP A N 1
ATOM 1387 C CA . ASP A 1 174 ? 19.238 -1.576 -8.666 1.00 93.62 174 ASP A CA 1
ATOM 1388 C C . ASP A 1 174 ? 17.741 -1.423 -8.921 1.00 93.62 174 ASP A C 1
ATOM 1390 O O . ASP A 1 174 ? 16.897 -1.817 -8.111 1.00 93.62 174 ASP A O 1
ATOM 1394 N N . ILE A 1 175 ? 17.424 -0.955 -10.120 1.00 94.81 175 ILE A N 1
ATOM 1395 C CA . ILE A 1 175 ? 16.115 -1.108 -10.735 1.00 94.81 175 ILE A CA 1
ATOM 1396 C C . ILE A 1 175 ? 16.033 -2.506 -11.351 1.00 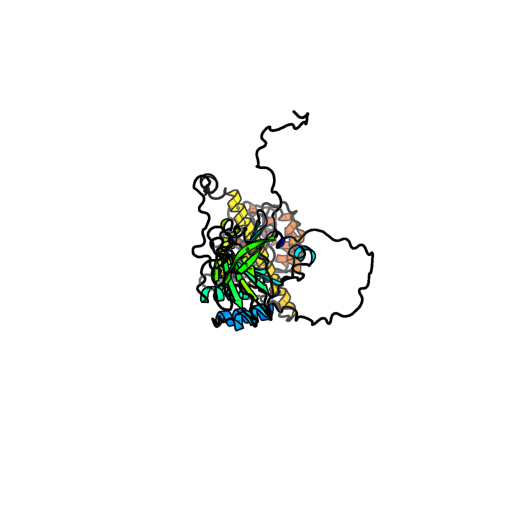94.81 175 ILE A C 1
ATOM 1398 O O . ILE A 1 175 ? 17.011 -3.045 -11.877 1.00 94.81 175 ILE A O 1
ATOM 1402 N N . LYS A 1 176 ? 14.847 -3.105 -11.269 1.00 96.94 176 LYS A N 1
ATOM 1403 C CA . LYS A 1 176 ? 14.506 -4.397 -11.866 1.00 96.94 176 LYS A CA 1
ATOM 1404 C C . LYS A 1 176 ? 13.332 -4.168 -12.802 1.00 96.94 176 LYS A C 1
ATOM 1406 O O . LYS A 1 176 ? 12.235 -3.879 -12.328 1.00 96.94 176 LYS A O 1
ATOM 1411 N N . THR A 1 177 ? 13.565 -4.237 -14.107 1.00 96.62 177 THR A N 1
ATOM 1412 C CA . THR A 1 177 ? 12.551 -3.909 -15.116 1.00 96.62 177 THR A CA 1
ATOM 1413 C C . THR A 1 177 ? 12.254 -5.090 -16.026 1.00 96.62 177 THR A C 1
ATOM 1415 O O . THR A 1 177 ? 13.142 -5.881 -16.337 1.00 96.62 177 THR A O 1
ATOM 1418 N N . VAL A 1 178 ? 10.997 -5.211 -16.438 1.00 97.94 178 VAL A N 1
ATOM 1419 C CA . VAL A 1 178 ? 10.525 -6.188 -17.419 1.00 97.94 178 VAL A CA 1
ATOM 1420 C C . VAL A 1 178 ? 9.416 -5.557 -18.254 1.00 97.94 178 VAL A C 1
ATOM 1422 O O . VAL A 1 178 ? 8.566 -4.836 -17.727 1.00 97.94 178 VAL A O 1
ATOM 1425 N N . SER A 1 179 ? 9.412 -5.820 -19.555 1.00 97.25 179 SER A N 1
ATOM 1426 C CA . SER A 1 179 ? 8.348 -5.409 -20.467 1.00 97.25 179 SER A CA 1
ATOM 1427 C C . SER A 1 179 ? 7.543 -6.605 -20.961 1.00 97.25 179 SER A C 1
ATOM 1429 O O . SER A 1 179 ? 8.024 -7.733 -20.983 1.00 97.25 179 SER A O 1
ATOM 1431 N N . PHE A 1 180 ? 6.275 -6.387 -21.295 1.00 97.94 180 PHE A N 1
ATOM 1432 C CA . PHE A 1 180 ? 5.358 -7.450 -21.712 1.00 97.94 180 PHE A CA 1
ATOM 1433 C C . PHE A 1 180 ? 4.210 -6.895 -22.562 1.00 97.94 180 PHE A C 1
ATOM 1435 O O . PHE A 1 180 ? 3.999 -5.682 -22.643 1.00 97.94 180 PHE A O 1
ATOM 1442 N N . GLY A 1 181 ? 3.476 -7.796 -23.215 1.00 96.75 181 GLY A N 1
ATOM 1443 C CA . GLY A 1 181 ? 2.385 -7.456 -24.125 1.00 96.75 181 GLY A CA 1
ATOM 1444 C C . GLY A 1 181 ? 2.713 -7.689 -25.605 1.00 96.75 181 GLY A C 1
ATOM 1445 O O . GLY A 1 181 ? 3.839 -8.051 -25.965 1.00 96.75 181 GLY A O 1
ATOM 1446 N N . PRO A 1 182 ? 1.715 -7.515 -26.487 1.00 96.19 182 PRO A N 1
ATOM 1447 C CA . PRO A 1 182 ? 1.869 -7.726 -27.919 1.00 96.19 182 PRO A CA 1
ATOM 1448 C C . PRO A 1 182 ? 2.543 -6.510 -28.576 1.00 96.19 182 PRO A C 1
ATOM 1450 O O . PRO A 1 182 ? 1.883 -5.683 -29.207 1.00 96.19 182 PRO A O 1
ATOM 1453 N N . PHE A 1 183 ? 3.866 -6.403 -28.424 1.00 95.62 183 PHE A N 1
ATOM 1454 C CA . PHE A 1 183 ? 4.682 -5.353 -29.045 1.00 95.62 183 PHE A CA 1
ATOM 1455 C C . PHE A 1 183 ? 5.936 -5.896 -29.752 1.00 95.62 183 PHE A C 1
ATOM 1457 O O . PHE A 1 183 ? 6.394 -7.013 -29.476 1.00 95.62 183 PHE A O 1
ATOM 1464 N N . LEU A 1 184 ? 6.484 -5.079 -30.658 1.00 94.38 184 LEU A N 1
ATOM 1465 C CA . LEU A 1 184 ? 7.759 -5.276 -31.361 1.00 94.38 184 LEU A CA 1
ATOM 1466 C C . LEU A 1 184 ? 8.644 -4.029 -31.196 1.00 94.38 184 LEU A C 1
ATOM 1468 O O . LEU A 1 184 ? 8.127 -2.911 -31.267 1.00 94.38 184 LEU A O 1
ATOM 1472 N N . GLY A 1 185 ? 9.956 -4.219 -31.014 1.00 93.81 185 GLY A N 1
ATOM 1473 C CA . GLY A 1 185 ? 10.902 -3.157 -30.633 1.00 93.81 185 GLY A CA 1
ATOM 1474 C C . GLY A 1 185 ? 10.798 -2.814 -29.144 1.00 93.81 185 GLY A C 1
ATOM 1475 O O . GLY A 1 185 ? 10.418 -3.664 -28.343 1.00 93.81 185 GLY A O 1
ATOM 1476 N N . GLY A 1 186 ? 11.055 -1.564 -28.757 1.00 92.38 186 GLY A N 1
ATOM 1477 C CA . GLY A 1 186 ? 10.841 -1.107 -27.377 1.00 92.38 186 GLY A CA 1
ATOM 1478 C C . GLY A 1 186 ? 11.900 -1.549 -26.369 1.00 92.38 186 GLY A C 1
ATOM 1479 O O . GLY A 1 186 ? 11.614 -1.593 -25.166 1.00 92.38 186 GLY A O 1
ATOM 1480 N N . GLU A 1 187 ? 13.093 -1.892 -26.848 1.00 95.12 187 GLU A N 1
ATOM 1481 C CA . GLU A 1 187 ? 14.259 -2.219 -26.036 1.00 95.12 187 GLU A CA 1
ATOM 1482 C C . GLU A 1 187 ? 14.628 -1.064 -25.093 1.00 95.12 187 GLU A C 1
ATOM 1484 O O . GLU A 1 187 ? 14.331 0.111 -25.341 1.00 95.12 187 GLU A O 1
ATOM 1489 N N . LEU A 1 188 ? 15.297 -1.401 -23.993 1.00 95.12 188 LEU A N 1
ATOM 1490 C CA . LEU A 1 188 ? 15.876 -0.422 -23.083 1.00 95.12 188 LEU A CA 1
ATOM 1491 C C . LEU A 1 188 ? 17.254 -0.024 -23.609 1.00 95.12 188 LEU A C 1
ATOM 1493 O O . LEU A 1 188 ? 18.155 -0.853 -23.678 1.00 95.12 188 LEU A O 1
ATOM 1497 N N . TRP A 1 189 ? 17.426 1.240 -23.972 1.00 95.81 189 TRP A N 1
ATOM 1498 C CA . TRP A 1 189 ? 18.742 1.791 -24.260 1.00 95.81 189 TRP A CA 1
ATOM 1499 C C . TRP A 1 189 ? 19.446 2.161 -22.957 1.00 95.81 189 TRP A C 1
ATOM 1501 O O . TRP A 1 189 ? 18.855 2.845 -22.121 1.00 95.81 189 TRP A O 1
ATOM 1511 N N . MET A 1 190 ? 20.701 1.745 -22.818 1.00 95.12 190 MET A N 1
ATOM 1512 C CA . MET A 1 190 ? 21.556 1.987 -21.659 1.00 95.12 190 MET A CA 1
ATOM 1513 C C . MET A 1 190 ? 22.833 2.695 -22.104 1.00 95.12 190 MET A C 1
ATOM 1515 O O . MET A 1 190 ? 23.497 2.236 -23.034 1.00 95.12 190 MET A O 1
ATOM 1519 N N . HIS A 1 191 ? 23.177 3.798 -21.442 1.00 94.75 191 HIS A N 1
ATOM 1520 C CA . HIS A 1 191 ? 24.426 4.513 -21.681 1.00 94.75 191 HIS A CA 1
ATOM 1521 C C . HIS A 1 191 ? 25.628 3.716 -21.172 1.00 94.75 191 HIS A C 1
ATOM 1523 O O . HIS A 1 191 ? 25.592 3.162 -20.072 1.00 94.75 191 HIS A O 1
ATOM 1529 N N . ASP A 1 192 ? 26.694 3.725 -21.962 1.00 93.00 192 ASP A N 1
ATOM 1530 C CA . ASP A 1 192 ? 27.976 3.109 -21.647 1.00 93.00 192 ASP A CA 1
ATOM 1531 C C . ASP A 1 192 ? 29.086 3.969 -22.257 1.00 93.00 192 ASP A C 1
ATOM 1533 O O . ASP A 1 192 ? 29.232 4.011 -23.478 1.00 93.00 192 ASP A O 1
ATOM 1537 N N . GLU A 1 193 ? 29.805 4.718 -21.419 1.00 88.06 193 GLU A N 1
ATOM 1538 C CA . GLU A 1 193 ? 30.840 5.664 -21.857 1.00 88.06 193 GLU A CA 1
ATOM 1539 C C . GLU A 1 193 ? 32.088 4.961 -22.411 1.00 88.06 193 GLU A C 1
ATOM 1541 O O . GLU A 1 193 ? 32.811 5.547 -23.214 1.00 88.06 193 GLU A O 1
ATOM 1546 N N . GLU A 1 194 ? 32.322 3.701 -22.033 1.00 87.00 194 GLU A N 1
ATOM 1547 C CA . GLU A 1 194 ? 33.503 2.939 -22.453 1.00 87.00 194 GLU A CA 1
ATOM 1548 C C . GLU A 1 194 ? 33.350 2.328 -23.852 1.00 87.00 194 GLU A C 1
ATOM 1550 O O . GLU A 1 194 ? 34.336 1.872 -24.437 1.00 87.00 194 GLU A O 1
ATOM 1555 N N . ARG A 1 195 ? 32.137 2.342 -24.421 1.00 84.50 195 ARG A N 1
ATOM 1556 C CA . ARG A 1 195 ? 31.888 1.821 -25.768 1.00 84.50 195 ARG A CA 1
ATOM 1557 C C . ARG A 1 195 ? 32.558 2.668 -26.835 1.00 84.50 195 ARG A C 1
ATOM 1559 O O . ARG A 1 195 ? 32.279 3.861 -26.986 1.00 84.50 195 ARG A O 1
ATOM 1566 N N . ALA A 1 196 ? 33.369 2.011 -27.655 1.00 82.38 196 ALA A N 1
ATOM 1567 C CA . ALA A 1 196 ? 33.932 2.620 -28.840 1.00 82.38 196 ALA A CA 1
ATOM 1568 C C . ALA A 1 196 ? 32.862 2.775 -29.932 1.00 82.38 196 ALA A C 1
ATOM 1570 O O . ALA A 1 196 ? 31.876 2.035 -30.008 1.00 82.38 196 ALA A O 1
ATOM 1571 N N . HIS A 1 197 ? 33.090 3.739 -30.825 1.00 77.81 197 HIS A N 1
ATOM 1572 C CA . HIS A 1 197 ? 32.196 4.014 -31.950 1.00 77.81 197 HIS A CA 1
ATOM 1573 C C . HIS A 1 197 ? 32.013 2.795 -32.870 1.00 77.81 197 HIS A C 1
ATOM 1575 O O . HIS A 1 197 ? 30.930 2.592 -33.417 1.00 77.81 197 HIS A O 1
ATOM 1581 N N . ASP A 1 198 ? 33.052 1.972 -32.995 1.00 84.25 198 ASP A N 1
ATOM 1582 C CA . ASP A 1 198 ? 33.086 0.830 -33.910 1.00 84.25 198 ASP A CA 1
ATOM 1583 C C . ASP A 1 198 ? 32.676 -0.492 -33.239 1.00 84.25 198 ASP A C 1
ATOM 1585 O O . ASP A 1 198 ? 32.658 -1.537 -33.894 1.00 84.25 198 ASP A O 1
ATOM 1589 N N . ASP A 1 199 ? 32.321 -0.465 -31.948 1.00 85.81 199 ASP A N 1
ATOM 1590 C CA . ASP A 1 199 ? 31.887 -1.664 -31.238 1.00 85.81 199 ASP A CA 1
ATOM 1591 C C . ASP A 1 199 ? 30.548 -2.168 -31.806 1.00 85.81 199 ASP A C 1
ATOM 1593 O O . ASP A 1 199 ? 29.559 -1.422 -31.863 1.00 85.81 199 ASP A O 1
ATOM 1597 N N . PRO A 1 200 ? 30.456 -3.454 -32.196 1.00 84.25 200 PRO A N 1
ATOM 1598 C CA . PRO A 1 200 ? 29.201 -4.031 -32.650 1.00 84.25 200 PRO A CA 1
ATOM 1599 C C . PRO A 1 200 ? 28.078 -3.850 -31.617 1.00 84.25 200 PRO A C 1
ATOM 1601 O O . PRO A 1 200 ? 28.219 -4.163 -30.431 1.00 84.25 200 PRO A O 1
ATOM 1604 N N . GLY A 1 201 ? 26.931 -3.347 -32.080 1.00 84.94 201 GLY A N 1
ATOM 1605 C CA . GLY A 1 201 ? 25.756 -3.106 -31.238 1.00 84.94 201 GLY A CA 1
ATOM 1606 C C . GLY A 1 201 ? 25.765 -1.781 -30.469 1.00 84.94 201 GLY A C 1
ATOM 1607 O O . GLY A 1 201 ? 24.855 -1.562 -29.667 1.00 84.94 201 GLY A O 1
ATOM 1608 N N . THR A 1 202 ? 26.741 -0.897 -30.707 1.00 90.62 202 THR A N 1
ATOM 1609 C CA . THR A 1 202 ? 26.703 0.474 -30.183 1.00 90.62 202 THR A CA 1
ATOM 1610 C C . THR A 1 202 ? 25.567 1.264 -30.829 1.00 90.62 202 THR A C 1
ATOM 1612 O O . THR A 1 202 ? 25.444 1.356 -32.050 1.00 90.62 202 THR A O 1
ATOM 1615 N N . MET A 1 203 ? 24.721 1.842 -29.983 1.00 90.31 203 MET A N 1
ATOM 1616 C CA . MET A 1 203 ? 23.557 2.635 -30.351 1.00 90.31 203 MET A CA 1
ATOM 1617 C C . MET A 1 203 ? 23.698 4.025 -29.746 1.00 90.31 203 MET A C 1
ATOM 1619 O O . MET A 1 203 ? 23.808 4.166 -28.529 1.00 90.31 203 MET A O 1
ATOM 1623 N N . TRP A 1 204 ? 23.653 5.050 -30.590 1.00 90.81 204 TRP A N 1
ATOM 1624 C CA . TRP A 1 204 ? 23.833 6.435 -30.169 1.00 90.81 204 TRP A CA 1
ATOM 1625 C C . TRP A 1 204 ? 22.497 7.108 -29.854 1.00 90.81 204 TRP A C 1
ATOM 1627 O O . TRP A 1 204 ? 21.508 6.944 -30.577 1.00 90.81 204 TRP A O 1
ATOM 1637 N N . ARG A 1 205 ? 22.464 7.894 -28.777 1.00 89.62 205 ARG A N 1
ATOM 1638 C CA . ARG A 1 205 ? 21.328 8.751 -28.414 1.00 89.62 205 ARG A CA 1
ATOM 1639 C C . ARG A 1 205 ? 21.818 10.149 -28.079 1.00 89.62 205 ARG A C 1
ATOM 1641 O O . ARG A 1 205 ? 22.852 10.299 -27.446 1.00 89.62 205 ARG A O 1
ATOM 1648 N N . LYS A 1 206 ? 21.042 11.162 -28.457 1.00 87.75 206 LYS A N 1
ATOM 1649 C CA . LYS A 1 206 ? 21.296 12.541 -28.036 1.00 87.75 206 LYS A CA 1
ATOM 1650 C C . LYS A 1 206 ? 20.787 12.767 -26.619 1.00 87.75 206 LYS A C 1
ATOM 1652 O O . LYS A 1 206 ? 19.684 12.323 -26.294 1.00 87.75 206 LYS A O 1
ATOM 1657 N N . ASP A 1 207 ? 21.576 13.452 -25.802 1.00 81.38 207 ASP A N 1
ATOM 1658 C CA . ASP A 1 207 ? 21.086 14.033 -24.554 1.00 81.38 207 ASP A CA 1
ATOM 1659 C C . ASP A 1 207 ? 20.313 15.341 -24.797 1.00 81.38 207 ASP A C 1
ATOM 1661 O O . ASP A 1 207 ? 20.150 15.788 -25.935 1.00 81.38 207 ASP A O 1
ATOM 1665 N N . GLU A 1 208 ? 19.814 15.955 -23.722 1.00 72.81 208 GLU A N 1
ATOM 1666 C CA . GLU A 1 208 ? 19.059 17.217 -23.782 1.00 72.81 208 GLU A CA 1
ATOM 1667 C C . GLU A 1 208 ? 19.887 18.393 -24.330 1.00 72.81 208 GLU A C 1
ATOM 1669 O O . GLU A 1 208 ? 19.326 19.345 -24.867 1.00 72.81 208 GLU A O 1
ATOM 1674 N N . GLN A 1 209 ? 21.219 18.309 -24.253 1.00 79.56 209 GLN A N 1
ATOM 1675 C CA . GLN A 1 209 ? 22.154 19.297 -24.797 1.00 79.56 209 GLN A CA 1
ATOM 1676 C C . GLN A 1 209 ? 22.540 18.987 -26.256 1.00 79.56 209 GLN A C 1
ATOM 1678 O O . GLN A 1 209 ? 23.325 19.713 -26.866 1.00 79.56 209 GLN A O 1
ATOM 1683 N N . GLY A 1 210 ? 21.982 17.920 -26.840 1.00 83.12 210 GLY A N 1
ATOM 1684 C CA . GLY A 1 210 ? 22.230 17.487 -28.213 1.00 83.12 210 GLY A CA 1
ATOM 1685 C C . GLY A 1 210 ? 23.522 16.687 -28.411 1.00 83.12 210 GLY A C 1
ATOM 1686 O O . GLY A 1 210 ? 23.837 16.343 -29.559 1.00 83.12 210 GLY A O 1
ATOM 1687 N N . LYS A 1 211 ? 24.249 16.370 -27.331 1.00 87.31 211 LYS A N 1
ATOM 1688 C CA . LYS A 1 211 ? 25.484 15.582 -27.360 1.00 87.31 211 LYS A CA 1
ATOM 1689 C C . LYS A 1 211 ? 25.154 14.115 -27.608 1.00 87.31 211 LYS A C 1
ATOM 1691 O O . LYS A 1 211 ? 24.273 13.550 -26.962 1.00 87.31 211 LYS A O 1
ATOM 1696 N N . ASP A 1 212 ? 25.886 13.497 -28.527 1.00 89.69 212 ASP A N 1
ATOM 1697 C CA . ASP A 1 212 ? 25.755 12.071 -28.806 1.00 89.69 212 ASP A CA 1
ATOM 1698 C C . ASP A 1 212 ? 26.390 11.250 -27.674 1.00 89.69 212 ASP A C 1
ATOM 1700 O O . ASP A 1 212 ? 27.555 11.430 -27.312 1.00 89.69 212 ASP A O 1
ATOM 1704 N N . LEU A 1 213 ? 25.592 10.356 -27.098 1.00 91.88 213 LEU A N 1
ATOM 1705 C CA . LEU A 1 213 ? 25.980 9.426 -26.051 1.00 91.88 213 LEU A CA 1
ATOM 1706 C C . LEU A 1 213 ? 26.018 8.001 -26.613 1.00 91.88 213 LEU A C 1
ATOM 1708 O O . LEU A 1 213 ? 25.017 7.561 -27.196 1.00 91.88 213 LEU A O 1
ATOM 1712 N N . PRO A 1 214 ? 27.127 7.268 -26.420 1.00 95.00 214 PRO A N 1
ATOM 1713 C CA . PRO A 1 214 ? 27.210 5.861 -26.777 1.00 95.00 214 PRO A CA 1
ATOM 1714 C C . PRO A 1 214 ? 26.416 5.009 -25.784 1.00 95.00 214 PRO A C 1
ATOM 1716 O O . PRO A 1 214 ? 26.226 5.369 -24.619 1.00 95.00 214 PRO A O 1
ATOM 1719 N N . GLY A 1 215 ? 25.924 3.869 -26.246 1.00 95.06 215 GLY A N 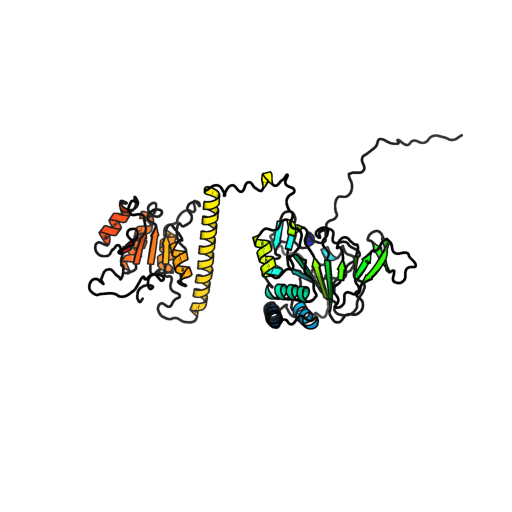1
ATOM 1720 C CA . GLY A 1 215 ? 25.162 2.948 -25.417 1.00 95.06 215 GLY A CA 1
ATOM 1721 C C . GLY A 1 215 ? 24.808 1.675 -26.162 1.00 95.06 215 GLY A C 1
ATOM 1722 O O . GLY A 1 215 ? 25.293 1.433 -27.266 1.00 95.06 215 GLY A O 1
ATOM 1723 N N . PHE A 1 216 ? 23.951 0.857 -25.570 1.00 94.69 216 PHE A N 1
ATOM 1724 C CA . PHE A 1 216 ? 23.500 -0.404 -26.150 1.00 94.69 216 PHE A CA 1
ATOM 1725 C C . PHE A 1 216 ? 22.045 -0.686 -25.801 1.00 94.69 216 PHE A C 1
ATOM 1727 O O . PHE A 1 216 ? 21.496 -0.130 -24.849 1.00 94.69 216 PHE A O 1
ATOM 1734 N N . ASN A 1 217 ? 21.412 -1.550 -26.591 1.00 95.44 217 ASN A N 1
ATOM 1735 C CA . ASN A 1 217 ? 20.039 -1.969 -26.354 1.00 95.44 217 ASN A CA 1
ATOM 1736 C C . ASN A 1 217 ? 20.000 -3.261 -25.540 1.00 95.44 217 ASN A C 1
ATOM 1738 O O . ASN A 1 217 ? 20.752 -4.201 -25.795 1.00 95.44 217 ASN A O 1
ATOM 1742 N N . VAL A 1 218 ? 19.068 -3.306 -24.600 1.00 95.94 218 VAL A N 1
ATOM 1743 C CA . VAL A 1 218 ? 18.756 -4.467 -23.780 1.00 95.94 218 VAL A CA 1
ATOM 1744 C C . VAL A 1 218 ? 17.317 -4.877 -24.039 1.00 95.94 218 VAL A C 1
ATOM 1746 O O . VAL A 1 218 ? 16.387 -4.080 -23.872 1.00 95.94 218 VAL A O 1
ATOM 1749 N N . ASP A 1 219 ? 17.130 -6.137 -24.421 1.00 95.75 219 ASP A N 1
ATOM 1750 C CA . ASP A 1 219 ? 15.799 -6.720 -24.495 1.00 95.75 219 ASP A CA 1
ATOM 1751 C C . ASP A 1 219 ? 15.265 -6.977 -23.080 1.00 95.75 219 ASP A C 1
ATOM 1753 O O . ASP A 1 219 ? 15.910 -7.615 -22.248 1.00 95.75 219 ASP A O 1
ATOM 1757 N N . THR A 1 220 ? 14.080 -6.440 -22.810 1.00 96.31 220 THR A N 1
ATOM 1758 C CA . THR A 1 220 ? 13.375 -6.591 -21.530 1.00 96.31 220 THR A CA 1
ATOM 1759 C C . THR A 1 220 ? 12.067 -7.354 -21.700 1.00 96.31 220 THR A C 1
ATOM 1761 O O . THR A 1 220 ? 11.317 -7.491 -20.733 1.00 96.31 220 THR A O 1
ATOM 1764 N N . LYS A 1 221 ? 11.752 -7.826 -22.914 1.00 97.25 221 LYS A N 1
ATOM 1765 C CA . LYS A 1 221 ? 10.493 -8.500 -23.208 1.00 97.25 221 LYS A CA 1
ATOM 1766 C C . LYS A 1 221 ? 10.468 -9.854 -22.519 1.00 97.25 221 LYS A C 1
ATOM 1768 O O . LYS A 1 221 ? 11.240 -10.749 -22.838 1.00 97.25 221 LYS A O 1
ATOM 1773 N N . GLU A 1 222 ? 9.578 -9.974 -21.542 1.00 96.88 222 GLU A N 1
ATOM 1774 C CA . GLU A 1 222 ? 9.374 -11.169 -20.725 1.00 96.88 222 GLU A CA 1
ATOM 1775 C C . GLU A 1 222 ? 10.652 -11.672 -20.020 1.00 96.88 222 GLU A C 1
ATOM 1777 O O . GLU A 1 222 ? 10.727 -12.810 -19.560 1.00 96.88 222 GLU A O 1
ATOM 1782 N N . SER A 1 223 ? 11.647 -10.790 -19.879 1.00 95.75 223 SER A N 1
ATOM 1783 C CA . SER A 1 223 ? 12.944 -11.061 -19.267 1.00 95.75 223 SER A CA 1
ATOM 1784 C C . SER A 1 223 ? 13.337 -9.910 -18.348 1.00 95.75 223 SER A C 1
ATOM 1786 O O . SER A 1 223 ? 13.337 -8.743 -18.746 1.00 95.75 223 SER A O 1
ATOM 1788 N N . VAL A 1 224 ? 13.644 -10.229 -17.089 1.00 96.94 224 VAL A N 1
ATOM 1789 C CA . VAL A 1 224 ? 13.994 -9.217 -16.088 1.00 96.94 224 VAL A CA 1
ATOM 1790 C C . VAL A 1 224 ? 15.411 -8.721 -16.329 1.00 96.94 224 VAL A C 1
ATOM 1792 O O . VAL A 1 224 ? 16.368 -9.492 -16.273 1.00 96.94 224 VAL A O 1
ATOM 1795 N N . HIS A 1 225 ? 15.554 -7.409 -16.483 1.00 97.19 225 HIS A N 1
ATOM 1796 C CA . HIS A 1 225 ? 16.847 -6.747 -16.507 1.00 97.19 225 HIS A CA 1
ATOM 1797 C C . HIS A 1 225 ? 17.107 -5.964 -15.218 1.00 97.19 225 HIS A C 1
ATOM 1799 O O . HIS A 1 225 ? 16.213 -5.335 -14.647 1.00 97.19 225 HIS A O 1
ATOM 1805 N N . SER A 1 226 ? 18.357 -6.018 -14.763 1.00 96.44 226 SER A N 1
ATOM 1806 C CA . SER A 1 226 ? 18.852 -5.375 -13.549 1.00 96.44 226 SER A CA 1
ATOM 1807 C C . SER A 1 226 ? 19.859 -4.300 -13.911 1.00 96.44 226 SER A C 1
ATOM 1809 O O . SER A 1 226 ? 20.844 -4.617 -14.568 1.00 96.44 226 SER A O 1
ATOM 1811 N N . PHE A 1 227 ? 19.655 -3.072 -13.445 1.00 94.75 227 PHE A N 1
ATOM 1812 C CA . PHE A 1 227 ? 20.607 -1.991 -13.686 1.00 94.75 227 PHE A CA 1
ATOM 1813 C C . PHE A 1 227 ? 20.559 -0.928 -12.588 1.00 94.75 227 PHE A C 1
ATOM 1815 O O . PHE A 1 227 ? 19.557 -0.782 -11.887 1.00 94.75 227 PHE A O 1
ATOM 1822 N N . SER A 1 228 ? 21.629 -0.147 -12.460 1.00 92.69 228 SER A N 1
ATOM 1823 C CA . SER A 1 228 ? 21.639 1.020 -11.579 1.00 92.69 228 SER A CA 1
ATOM 1824 C C . SER A 1 228 ? 20.812 2.145 -12.193 1.00 92.69 228 SER A C 1
ATOM 1826 O O . SER A 1 228 ? 21.119 2.621 -13.284 1.00 92.69 228 SER A O 1
ATOM 1828 N N . GLY A 1 229 ? 19.824 2.654 -11.453 1.00 88.19 229 GLY A N 1
ATOM 1829 C CA . GLY A 1 229 ? 19.018 3.800 -11.892 1.00 88.19 229 GLY A CA 1
ATOM 1830 C C . GLY A 1 229 ? 19.817 5.089 -12.113 1.00 88.19 229 GLY A C 1
ATOM 1831 O O . GLY A 1 229 ? 19.282 6.051 -12.644 1.00 88.19 229 GLY A O 1
ATOM 1832 N N . LYS A 1 230 ? 21.093 5.136 -11.708 1.00 88.75 230 LYS A N 1
ATOM 1833 C CA . LYS A 1 230 ? 21.985 6.280 -11.955 1.00 88.75 230 LYS A CA 1
ATOM 1834 C C . LYS A 1 230 ? 22.560 6.300 -13.368 1.00 88.75 230 LYS A C 1
ATOM 1836 O O . LYS A 1 230 ? 23.082 7.329 -13.782 1.00 88.75 230 LYS A O 1
ATOM 1841 N N . ILE A 1 231 ? 22.470 5.188 -14.093 1.00 91.56 231 ILE A N 1
ATOM 1842 C CA . ILE A 1 231 ? 22.924 5.102 -15.477 1.00 91.56 231 ILE A CA 1
ATOM 1843 C C . ILE A 1 231 ? 21.864 5.749 -16.372 1.00 91.56 231 ILE A C 1
ATOM 1845 O O . ILE A 1 231 ? 20.664 5.501 -16.213 1.00 91.56 231 ILE A O 1
ATOM 1849 N N . LYS A 1 232 ? 22.312 6.593 -17.309 1.00 92.69 232 LYS A N 1
ATOM 1850 C CA . LYS A 1 232 ? 21.428 7.216 -18.299 1.00 92.69 232 LYS A CA 1
ATOM 1851 C C . LYS A 1 232 ? 20.783 6.134 -19.164 1.00 92.69 232 LYS A C 1
ATOM 1853 O O . LYS A 1 232 ? 21.477 5.264 -19.682 1.00 92.69 232 LYS A O 1
ATOM 1858 N N . HIS A 1 233 ? 19.472 6.201 -19.336 1.00 93.06 233 HIS A N 1
ATOM 1859 C CA . HIS A 1 233 ? 18.717 5.203 -20.080 1.00 93.06 233 HIS A CA 1
ATOM 1860 C C . HIS A 1 233 ? 17.494 5.811 -20.777 1.00 93.06 233 HIS A C 1
ATOM 1862 O O . HIS A 1 233 ? 17.043 6.906 -20.435 1.00 93.06 233 HIS A O 1
ATOM 1868 N N . ALA A 1 234 ? 16.983 5.118 -21.795 1.00 90.94 234 ALA A N 1
ATOM 1869 C CA . ALA A 1 234 ? 15.859 5.567 -22.618 1.00 90.94 234 ALA A CA 1
ATOM 1870 C C . ALA A 1 234 ? 15.083 4.381 -23.203 1.00 90.94 234 ALA A C 1
ATOM 1872 O O . ALA A 1 234 ? 15.601 3.271 -23.303 1.00 90.94 234 ALA A O 1
ATOM 1873 N N . THR A 1 235 ? 13.852 4.619 -23.650 1.00 90.69 235 THR A N 1
ATOM 1874 C CA . THR A 1 235 ? 13.052 3.596 -24.341 1.00 90.69 235 THR A CA 1
ATOM 1875 C C . THR A 1 235 ? 13.240 3.709 -25.857 1.00 90.69 235 THR A C 1
ATOM 1877 O O . THR A 1 235 ? 13.151 4.800 -26.434 1.00 90.69 235 THR A O 1
ATOM 1880 N N . GLN A 1 236 ? 13.507 2.587 -26.529 1.00 91.75 236 GLN A N 1
ATOM 1881 C CA . GLN A 1 236 ? 13.524 2.522 -27.992 1.00 91.75 236 GLN A CA 1
ATOM 1882 C C . GLN A 1 236 ? 12.108 2.600 -28.578 1.00 91.75 236 GLN A C 1
ATOM 1884 O O . GLN A 1 236 ? 11.148 2.253 -27.892 1.00 91.75 236 GLN A O 1
ATOM 1889 N N . PRO A 1 237 ? 11.932 3.069 -29.828 1.00 91.00 237 PRO A N 1
ATOM 1890 C CA . PRO A 1 237 ? 10.632 3.039 -30.489 1.00 91.00 237 PRO A CA 1
ATOM 1891 C C . PRO A 1 237 ? 10.048 1.621 -30.536 1.00 91.00 237 PRO A C 1
ATOM 1893 O O . PRO A 1 237 ? 10.778 0.645 -30.705 1.00 91.00 237 PRO A O 1
ATOM 1896 N N . TRP A 1 238 ? 8.727 1.509 -30.414 1.00 93.94 238 TRP A N 1
ATOM 1897 C CA . TRP A 1 238 ? 8.011 0.239 -30.526 1.00 93.94 238 TRP A CA 1
ATOM 1898 C C . TRP A 1 238 ? 6.736 0.399 -31.351 1.00 93.94 238 TRP A C 1
ATOM 1900 O O . TRP A 1 238 ? 6.250 1.507 -31.581 1.00 93.94 238 TRP A O 1
ATOM 1910 N N . SER A 1 239 ? 6.173 -0.733 -31.759 1.00 92.31 239 SER A N 1
ATOM 1911 C CA . SER A 1 239 ? 4.815 -0.834 -32.298 1.00 92.31 239 SER A CA 1
ATOM 1912 C C . SER A 1 239 ? 3.994 -1.820 -31.466 1.00 92.31 239 SER A C 1
ATOM 1914 O O . SER A 1 239 ? 4.554 -2.736 -30.861 1.00 92.31 239 SER A O 1
ATOM 1916 N N . GLY A 1 240 ? 2.674 -1.631 -31.418 1.00 93.44 240 GLY A N 1
ATOM 1917 C CA . GLY A 1 240 ? 1.765 -2.453 -30.613 1.00 93.44 240 GLY A CA 1
ATOM 1918 C C . GLY A 1 240 ? 1.567 -1.945 -29.180 1.00 93.44 240 GLY A C 1
ATOM 1919 O O . GLY A 1 240 ? 1.784 -0.770 -28.884 1.00 93.44 240 GLY A O 1
ATOM 1920 N N . GLU A 1 241 ? 1.117 -2.834 -28.293 1.00 93.06 241 GLU A N 1
ATOM 1921 C CA . GLU A 1 241 ? 0.800 -2.515 -26.895 1.00 93.06 241 GLU A CA 1
ATOM 1922 C C . GLU A 1 241 ? 1.936 -2.976 -25.979 1.00 93.06 241 GLU A C 1
ATOM 1924 O O . GLU A 1 241 ? 2.105 -4.172 -25.726 1.00 93.06 241 GLU A O 1
ATOM 1929 N N . ARG A 1 242 ? 2.706 -2.011 -25.471 1.00 94.12 242 ARG A N 1
ATOM 1930 C CA . ARG A 1 242 ? 3.850 -2.257 -24.595 1.00 94.12 242 ARG A CA 1
ATOM 1931 C C . ARG A 1 242 ? 3.518 -1.869 -23.165 1.00 94.12 242 ARG A C 1
ATOM 1933 O O . ARG A 1 242 ? 3.189 -0.715 -22.880 1.00 94.12 242 ARG A O 1
ATOM 1940 N N . TRP A 1 243 ? 3.697 -2.818 -22.261 1.00 95.88 243 TRP A N 1
ATOM 1941 C CA . TRP A 1 243 ? 3.696 -2.582 -20.826 1.00 95.88 243 TRP A CA 1
ATOM 1942 C C . TRP A 1 243 ? 5.107 -2.716 -20.278 1.00 95.88 243 TRP A C 1
ATOM 1944 O O . TRP A 1 243 ? 5.875 -3.551 -20.750 1.00 95.88 243 TRP A O 1
ATOM 1954 N N . ALA A 1 244 ? 5.451 -1.903 -19.285 1.00 95.44 244 ALA A N 1
ATOM 1955 C CA . ALA A 1 244 ? 6.726 -1.995 -18.583 1.00 95.44 244 ALA A CA 1
ATOM 1956 C C . ALA A 1 244 ? 6.497 -1.929 -17.076 1.00 95.44 244 ALA A C 1
ATOM 1958 O O . ALA A 1 244 ? 5.887 -0.982 -16.583 1.00 95.44 244 ALA A O 1
ATOM 1959 N N . LEU A 1 245 ? 6.988 -2.933 -16.356 1.00 97.44 245 LEU A N 1
ATOM 1960 C CA . LEU A 1 245 ? 6.984 -3.003 -14.902 1.00 97.44 245 LEU A CA 1
ATOM 1961 C C . LEU A 1 245 ? 8.410 -2.795 -14.400 1.00 97.44 245 LEU A C 1
ATOM 1963 O O . LEU A 1 245 ? 9.285 -3.615 -14.667 1.00 97.44 245 LEU A O 1
ATOM 1967 N N . SER A 1 246 ? 8.625 -1.722 -13.646 1.00 96.00 246 SER A N 1
ATOM 1968 C CA . SER A 1 246 ? 9.917 -1.393 -13.047 1.00 96.00 246 SER A CA 1
ATOM 1969 C C . SER A 1 246 ? 9.797 -1.355 -11.531 1.00 96.00 246 SER A C 1
ATOM 1971 O O . SER A 1 246 ? 9.098 -0.509 -10.975 1.00 96.00 246 SER A O 1
ATOM 1973 N N . CYS A 1 247 ? 10.493 -2.261 -10.853 1.00 96.88 247 CYS A N 1
ATOM 1974 C CA . CYS A 1 247 ? 10.663 -2.275 -9.405 1.00 96.88 247 CYS A CA 1
ATOM 1975 C C . CYS A 1 247 ? 11.925 -1.497 -9.026 1.00 96.88 247 CYS A C 1
ATOM 1977 O O . CYS A 1 247 ? 12.981 -1.693 -9.623 1.00 96.88 247 CYS A O 1
ATOM 1979 N N . PHE A 1 248 ? 11.825 -0.634 -8.021 1.00 94.25 248 PHE A N 1
ATOM 1980 C CA . PHE A 1 248 ? 12.918 0.225 -7.571 1.00 94.25 248 PHE A CA 1
ATOM 1981 C C . PHE A 1 248 ? 12.860 0.444 -6.056 1.00 94.25 248 PHE A C 1
ATOM 1983 O O . PHE A 1 248 ? 11.856 0.164 -5.390 1.00 94.25 248 PHE A O 1
ATOM 1990 N N . THR A 1 249 ? 13.951 0.957 -5.492 1.00 92.62 249 THR A N 1
ATOM 1991 C CA . THR A 1 249 ? 13.999 1.353 -4.081 1.00 92.62 249 THR A CA 1
ATOM 1992 C C . THR A 1 249 ? 13.968 2.871 -3.981 1.00 92.62 249 THR A C 1
ATOM 1994 O O . THR A 1 249 ? 14.908 3.554 -4.388 1.00 92.62 249 THR A O 1
ATOM 1997 N N . SER A 1 250 ? 12.877 3.406 -3.433 1.00 88.62 250 SER A N 1
ATOM 1998 C CA . SER A 1 250 ? 12.743 4.842 -3.181 1.00 88.62 250 SER A CA 1
ATOM 1999 C C . SER A 1 250 ? 13.739 5.278 -2.107 1.00 88.62 250 SER A C 1
ATOM 2001 O O . SER A 1 250 ? 13.886 4.605 -1.084 1.00 88.62 250 SER A O 1
ATOM 2003 N N . ARG A 1 251 ? 14.381 6.441 -2.285 1.00 84.56 251 ARG A N 1
ATOM 2004 C CA . ARG A 1 251 ? 15.254 7.048 -1.263 1.00 84.56 251 ARG A CA 1
ATOM 2005 C C . ARG A 1 251 ? 14.534 7.237 0.079 1.00 84.56 251 ARG A C 1
ATOM 2007 O O . ARG A 1 251 ? 15.170 7.101 1.125 1.00 84.56 251 ARG A O 1
ATOM 2014 N N . GLY A 1 252 ? 13.219 7.469 0.061 1.00 83.12 252 GLY A N 1
ATOM 2015 C CA . GLY A 1 252 ? 12.407 7.591 1.272 1.00 83.12 252 GLY A CA 1
ATOM 2016 C C . GLY A 1 252 ? 12.289 6.309 2.092 1.00 83.12 252 GLY A C 1
ATOM 2017 O O . GLY A 1 252 ? 11.954 6.392 3.267 1.00 83.12 252 GLY A O 1
ATOM 2018 N N . TYR A 1 253 ? 12.635 5.130 1.553 1.00 86.44 253 TYR A N 1
ATOM 2019 C CA . TYR A 1 253 ? 12.615 3.876 2.320 1.00 86.44 253 TYR A CA 1
ATOM 2020 C C . TYR A 1 253 ? 13.415 3.971 3.629 1.00 86.44 253 TYR A C 1
ATOM 2022 O O . TYR A 1 253 ? 12.962 3.488 4.665 1.00 86.44 253 TYR A O 1
ATOM 2030 N N . ASN A 1 254 ? 14.538 4.695 3.619 1.00 83.56 254 ASN A N 1
ATOM 2031 C CA . ASN A 1 254 ? 15.373 4.910 4.805 1.00 83.56 254 ASN A CA 1
ATOM 2032 C C . ASN A 1 254 ? 14.704 5.726 5.918 1.00 83.56 254 ASN A C 1
ATOM 2034 O O . ASN A 1 254 ? 15.173 5.691 7.050 1.00 83.56 254 ASN A O 1
ATOM 2038 N N . GLN A 1 255 ? 13.645 6.468 5.603 1.00 80.38 255 GLN A N 1
ATOM 2039 C CA . GLN A 1 255 ? 12.900 7.304 6.545 1.00 80.38 255 GLN A CA 1
ATOM 2040 C C . GLN A 1 255 ? 11.583 6.640 6.977 1.00 80.38 255 GLN A C 1
ATOM 2042 O O . GLN A 1 255 ? 10.803 7.237 7.714 1.00 80.38 255 GLN A O 1
ATOM 2047 N N . THR A 1 256 ? 11.311 5.410 6.521 1.00 79.06 256 THR A N 1
ATOM 2048 C CA . THR A 1 256 ? 10.050 4.732 6.833 1.00 79.06 256 THR A CA 1
ATOM 2049 C C . THR A 1 256 ? 9.962 4.268 8.282 1.00 79.06 256 THR A C 1
ATOM 2051 O O . THR A 1 256 ? 10.905 3.717 8.858 1.00 79.06 256 THR A O 1
ATOM 2054 N N . SER A 1 257 ? 8.772 4.420 8.863 1.00 77.94 257 SER A N 1
ATOM 2055 C CA . SER A 1 257 ? 8.460 3.887 10.188 1.00 77.94 257 SER A CA 1
ATOM 2056 C C . SER A 1 257 ? 8.371 2.353 10.179 1.00 77.94 257 SER A C 1
ATOM 2058 O O . SER A 1 257 ? 8.362 1.698 9.132 1.00 77.94 257 SER A O 1
ATOM 2060 N N . VAL A 1 258 ? 8.314 1.735 11.363 1.00 76.12 258 VAL A N 1
ATOM 2061 C CA . VAL A 1 258 ? 8.081 0.282 11.483 1.00 76.12 258 VAL A CA 1
ATOM 2062 C C . VAL A 1 258 ? 6.732 -0.102 10.862 1.00 76.12 258 VAL A C 1
ATOM 2064 O O . VAL A 1 258 ? 6.701 -0.999 10.026 1.00 76.12 258 VAL A O 1
ATOM 2067 N N . ALA A 1 259 ? 5.667 0.648 11.168 1.00 73.25 259 ALA A N 1
ATOM 2068 C CA . ALA A 1 259 ? 4.317 0.399 10.658 1.00 73.25 259 ALA A CA 1
ATOM 2069 C C . ALA A 1 259 ? 4.233 0.482 9.124 1.00 73.25 259 ALA A C 1
ATOM 2071 O O . ALA A 1 259 ? 3.624 -0.370 8.486 1.00 73.25 259 ALA A O 1
ATOM 2072 N N . GLN A 1 260 ? 4.904 1.460 8.506 1.00 79.50 260 GLN A N 1
ATOM 2073 C CA . GLN A 1 260 ? 4.964 1.565 7.042 1.00 79.50 260 GLN A CA 1
ATOM 2074 C C . GLN A 1 260 ? 5.684 0.361 6.422 1.00 79.50 260 GLN A C 1
ATOM 2076 O O . GLN A 1 260 ? 5.266 -0.165 5.392 1.00 79.50 260 GLN A O 1
ATOM 2081 N N . ARG A 1 261 ? 6.749 -0.127 7.067 1.00 82.44 261 ARG A N 1
ATOM 2082 C CA . ARG A 1 261 ? 7.440 -1.345 6.626 1.00 82.44 261 ARG A CA 1
ATOM 2083 C C . ARG A 1 261 ? 6.584 -2.596 6.827 1.00 82.44 261 ARG A C 1
ATOM 2085 O O . ARG A 1 261 ? 6.667 -3.494 5.993 1.00 82.44 261 ARG A O 1
ATOM 2092 N N . ASP A 1 262 ? 5.757 -2.659 7.870 1.00 75.56 262 ASP A N 1
ATOM 2093 C CA . ASP A 1 262 ? 4.769 -3.732 8.054 1.00 75.56 262 ASP A CA 1
ATOM 2094 C C . ASP A 1 262 ? 3.707 -3.726 6.955 1.00 75.56 262 ASP A C 1
ATOM 2096 O O . ASP A 1 262 ? 3.461 -4.771 6.357 1.00 75.56 262 ASP A O 1
ATOM 2100 N N . GLN A 1 263 ? 3.178 -2.557 6.585 1.00 82.81 263 GLN A N 1
ATOM 2101 C CA . GLN A 1 263 ? 2.252 -2.430 5.454 1.00 82.81 263 GLN A CA 1
ATOM 2102 C C . GLN A 1 263 ? 2.880 -2.929 4.143 1.00 82.81 263 GLN A C 1
ATOM 2104 O O . GLN A 1 263 ? 2.272 -3.697 3.398 1.00 82.81 263 GLN A O 1
ATOM 2109 N N . LEU A 1 264 ? 4.134 -2.562 3.865 1.00 83.25 264 LEU A N 1
ATOM 2110 C CA . LEU A 1 264 ? 4.852 -3.063 2.688 1.00 83.25 264 LEU A CA 1
ATOM 2111 C C . LEU A 1 264 ? 5.099 -4.583 2.757 1.00 83.25 264 LEU A C 1
ATOM 2113 O O . LEU A 1 264 ? 5.010 -5.268 1.734 1.00 83.25 264 LEU A O 1
ATOM 2117 N N . ARG A 1 265 ? 5.379 -5.141 3.945 1.00 85.25 265 ARG A N 1
ATOM 2118 C CA . ARG A 1 265 ? 5.478 -6.599 4.141 1.00 85.25 265 ARG A CA 1
ATOM 2119 C C . ARG A 1 265 ? 4.152 -7.289 3.851 1.00 85.25 265 ARG A C 1
ATOM 2121 O O . ARG A 1 265 ? 4.146 -8.299 3.147 1.00 85.25 265 ARG A O 1
ATOM 2128 N N . GLU A 1 266 ? 3.047 -6.734 4.336 1.00 82.44 266 GLU A N 1
ATOM 2129 C CA . GLU A 1 266 ? 1.704 -7.262 4.105 1.00 82.44 266 GLU A CA 1
ATOM 2130 C C . GLU A 1 266 ? 1.351 -7.261 2.611 1.00 82.44 266 GLU A C 1
ATOM 2132 O O . GLU A 1 266 ? 0.849 -8.251 2.073 1.00 82.44 266 GLU A O 1
ATOM 2137 N N . LEU A 1 267 ? 1.724 -6.191 1.907 1.00 87.94 267 LEU A N 1
ATOM 2138 C CA . LEU A 1 267 ? 1.615 -6.058 0.453 1.00 87.94 267 LEU A CA 1
ATOM 2139 C C . LEU A 1 267 ? 2.642 -6.899 -0.327 1.00 87.94 267 LEU A C 1
ATOM 2141 O O . LEU A 1 267 ? 2.680 -6.859 -1.557 1.00 87.94 267 LEU A O 1
ATOM 2145 N N . ARG A 1 268 ? 3.445 -7.710 0.371 1.00 91.69 268 ARG A N 1
ATOM 2146 C CA . ARG A 1 268 ? 4.436 -8.648 -0.169 1.00 91.69 268 ARG A CA 1
ATOM 2147 C C . ARG A 1 268 ? 5.596 -7.998 -0.919 1.00 91.69 268 ARG A C 1
ATOM 2149 O O . ARG A 1 268 ? 6.198 -8.677 -1.748 1.00 91.69 268 ARG A O 1
ATOM 2156 N N . PHE A 1 269 ? 5.995 -6.771 -0.600 1.00 91.75 269 PHE A N 1
ATOM 2157 C CA . PHE A 1 269 ? 7.211 -6.179 -1.173 1.00 91.75 269 PHE A CA 1
ATOM 2158 C C . PHE A 1 269 ? 8.480 -6.990 -0.835 1.00 91.75 269 PHE A C 1
ATOM 2160 O O . PHE A 1 269 ? 8.533 -7.769 0.130 1.00 91.75 269 PHE A O 1
ATOM 2167 N N . GLY A 1 270 ? 9.505 -6.860 -1.676 1.00 88.31 270 GLY A N 1
ATOM 2168 C CA . GLY A 1 270 ? 10.809 -7.499 -1.509 1.00 88.31 270 GLY A CA 1
ATOM 2169 C C . GLY A 1 270 ? 11.717 -6.695 -0.582 1.00 88.31 270 GLY A C 1
ATOM 2170 O O . GLY A 1 270 ? 12.651 -6.058 -1.040 1.00 88.31 270 GLY A O 1
ATOM 2171 N N . LEU A 1 271 ? 11.444 -6.670 0.724 1.00 86.69 271 LEU A N 1
ATOM 2172 C CA . LEU A 1 271 ? 12.206 -5.805 1.644 1.00 86.69 271 LEU A CA 1
ATOM 2173 C C . LEU A 1 271 ? 13.488 -6.445 2.206 1.00 86.69 271 LEU A C 1
ATOM 2175 O O . LEU A 1 271 ? 14.259 -5.786 2.903 1.00 86.69 271 LEU A O 1
ATOM 2179 N N . ARG A 1 272 ? 13.708 -7.747 1.974 1.00 79.81 272 ARG A N 1
ATOM 2180 C CA . ARG A 1 272 ? 14.817 -8.490 2.592 1.00 79.81 272 ARG A CA 1
ATOM 2181 C C . ARG A 1 272 ? 16.158 -8.059 1.995 1.00 79.81 272 ARG A C 1
ATOM 2183 O O . ARG A 1 272 ? 16.377 -8.196 0.799 1.00 79.81 272 ARG A O 1
ATOM 2190 N N . GLY A 1 273 ? 17.069 -7.599 2.849 1.00 76.00 273 GLY A N 1
ATOM 2191 C CA . GLY A 1 273 ? 18.410 -7.166 2.445 1.00 76.00 273 GLY A CA 1
ATOM 2192 C C . GLY A 1 273 ? 18.472 -5.754 1.858 1.00 76.00 273 GLY A C 1
ATOM 2193 O O . GLY A 1 273 ? 19.549 -5.336 1.450 1.00 76.00 273 GLY A O 1
ATOM 2194 N N . LEU A 1 274 ? 17.360 -5.006 1.846 1.00 83.00 274 LEU A N 1
ATOM 2195 C CA . LEU A 1 274 ? 17.428 -3.573 1.578 1.00 83.00 274 LEU A CA 1
ATOM 2196 C C . LEU A 1 274 ? 18.144 -2.871 2.740 1.00 83.00 274 LEU A C 1
ATOM 2198 O O . LEU A 1 274 ? 17.820 -3.158 3.901 1.00 83.00 274 LEU A O 1
ATOM 2202 N N . PRO A 1 275 ? 19.083 -1.952 2.456 1.00 69.38 275 PRO A N 1
ATOM 2203 C CA . PRO A 1 275 ? 19.777 -1.220 3.497 1.00 69.38 275 PRO A CA 1
ATOM 2204 C C . PRO A 1 275 ? 18.757 -0.389 4.272 1.00 69.38 275 PRO A C 1
ATOM 2206 O O . PRO A 1 275 ? 17.965 0.358 3.702 1.00 69.38 275 PRO A O 1
ATOM 2209 N N . LEU A 1 276 ? 18.766 -0.553 5.588 1.00 68.19 276 LEU A N 1
ATOM 2210 C CA . LEU A 1 276 ? 18.174 0.411 6.499 1.00 68.19 276 LEU A CA 1
ATOM 2211 C C . LEU A 1 276 ? 19.306 1.335 6.917 1.00 68.19 276 LEU A C 1
ATOM 2213 O O . LEU A 1 276 ? 20.428 0.875 7.138 1.00 68.19 276 LEU A O 1
ATOM 2217 N N . ARG A 1 277 ? 19.032 2.630 7.041 1.00 57.44 277 ARG A N 1
ATOM 2218 C CA . ARG A 1 277 ? 19.997 3.540 7.653 1.00 57.44 277 ARG A CA 1
ATOM 2219 C C . ARG A 1 277 ? 20.213 3.080 9.103 1.00 57.44 277 ARG A C 1
ATOM 2221 O O . ARG A 1 277 ? 19.366 3.322 9.955 1.00 57.44 277 ARG A O 1
ATOM 2228 N N . VAL A 1 278 ? 21.321 2.385 9.365 1.00 45.94 278 VAL A N 1
ATOM 2229 C CA . VAL A 1 278 ? 21.911 2.324 10.705 1.00 45.94 278 VAL A CA 1
ATOM 2230 C C . VAL A 1 278 ? 22.440 3.731 10.930 1.00 45.94 278 VAL A C 1
ATOM 2232 O O . VAL A 1 278 ? 23.221 4.226 10.112 1.00 45.94 278 VAL A O 1
ATOM 2235 N N . GLY A 1 279 ? 21.928 4.435 11.936 1.00 40.72 279 GLY A N 1
ATOM 2236 C CA . GLY A 1 279 ? 22.484 5.733 12.288 1.00 40.72 279 GLY A CA 1
ATOM 2237 C C . GLY A 1 279 ? 23.975 5.545 12.542 1.00 40.72 279 GLY A C 1
ATOM 2238 O O . GLY A 1 279 ? 24.363 4.681 13.318 1.00 40.72 279 GLY A O 1
ATOM 2239 N N . THR A 1 280 ? 24.833 6.308 11.870 1.00 35.41 280 THR A N 1
ATOM 2240 C CA . THR A 1 280 ? 26.195 6.488 12.366 1.00 35.41 280 THR A CA 1
ATOM 2241 C C . THR A 1 280 ? 26.061 6.975 13.809 1.00 35.41 280 THR A C 1
ATOM 2243 O O . THR A 1 280 ? 25.354 7.955 14.063 1.00 35.41 280 THR A O 1
ATOM 2246 N N . GLY A 1 281 ? 26.670 6.244 14.748 1.00 37.44 281 GLY A N 1
ATOM 2247 C CA . GLY A 1 281 ? 26.495 6.350 16.205 1.00 37.44 281 GLY A CA 1
ATOM 2248 C C . GLY A 1 281 ? 26.834 7.702 16.852 1.00 37.44 281 GLY A C 1
ATOM 2249 O O . GLY A 1 281 ? 26.964 7.795 18.067 1.00 37.44 281 GLY A O 1
ATOM 2250 N N . GLU A 1 282 ? 26.952 8.769 16.068 1.00 37.94 282 GLU A N 1
ATOM 2251 C CA . GLU A 1 282 ? 27.067 10.150 16.533 1.00 37.94 282 GLU A CA 1
ATOM 2252 C C . GLU A 1 282 ? 25.692 10.832 16.648 1.00 37.94 282 GLU A C 1
ATOM 2254 O O . GLU A 1 282 ? 25.516 11.691 17.508 1.00 37.94 282 GLU A O 1
ATOM 2259 N N . ASN A 1 283 ? 24.679 10.373 15.897 1.00 36.00 283 ASN A N 1
ATOM 2260 C CA . ASN A 1 283 ? 23.277 10.788 16.077 1.00 36.00 283 ASN A CA 1
ATOM 2261 C C . ASN A 1 283 ? 22.435 9.788 16.893 1.00 36.00 283 ASN A C 1
ATOM 2263 O O . ASN A 1 283 ? 21.300 10.095 17.261 1.00 36.00 283 ASN A O 1
ATOM 2267 N N . GLU A 1 284 ? 22.979 8.619 17.251 1.00 36.41 284 GLU A N 1
ATOM 2268 C CA . GLU A 1 284 ? 22.308 7.679 18.166 1.00 36.41 284 GLU A CA 1
ATOM 2269 C C . GLU A 1 284 ? 22.225 8.214 19.601 1.00 36.41 284 GLU A C 1
ATOM 2271 O O . GLU A 1 284 ? 21.288 7.876 20.318 1.00 36.41 284 GLU A O 1
ATOM 2276 N N . LYS A 1 285 ? 23.084 9.165 19.997 1.00 35.53 285 LYS A N 1
ATOM 2277 C CA . LYS A 1 285 ? 22.908 9.885 21.272 1.00 35.53 285 LYS A CA 1
ATOM 2278 C C . LYS A 1 285 ? 21.716 10.850 21.290 1.00 35.53 285 LYS A C 1
ATOM 2280 O O . LYS A 1 285 ? 21.347 11.305 22.368 1.00 35.53 285 LYS A O 1
ATOM 2285 N N . ALA A 1 286 ? 21.100 11.145 20.144 1.00 40.03 286 ALA A N 1
ATOM 2286 C CA . ALA A 1 286 ? 19.913 11.998 20.070 1.00 40.03 286 ALA A CA 1
ATOM 2287 C C . ALA A 1 286 ? 18.610 11.223 19.796 1.00 40.03 286 ALA A C 1
ATOM 2289 O O . ALA A 1 286 ? 17.533 11.775 20.009 1.00 40.03 286 ALA A O 1
ATOM 2290 N N . ILE A 1 287 ? 18.679 9.957 19.362 1.00 44.44 287 ILE A N 1
ATOM 2291 C CA . ILE A 1 287 ? 17.488 9.165 18.987 1.00 44.44 287 ILE A CA 1
ATOM 2292 C C . ILE A 1 287 ? 17.327 7.893 19.840 1.00 44.44 287 ILE A C 1
ATOM 2294 O O . ILE A 1 287 ? 16.210 7.399 19.966 1.00 44.44 287 ILE A O 1
ATOM 2298 N N . ASP A 1 288 ? 18.373 7.440 20.543 1.00 36.66 288 ASP A N 1
ATOM 2299 C CA . ASP A 1 288 ? 18.272 6.436 21.611 1.00 36.66 288 ASP A CA 1
ATOM 2300 C C . ASP A 1 288 ? 18.381 7.070 23.008 1.00 36.66 288 ASP A C 1
ATOM 2302 O O . ASP A 1 288 ? 19.092 6.618 23.903 1.00 36.66 288 ASP A O 1
ATOM 2306 N N . SER A 1 289 ? 17.603 8.132 23.229 1.00 38.69 289 SER A N 1
ATOM 2307 C CA . SER A 1 289 ? 17.006 8.304 24.551 1.00 38.69 289 SER A CA 1
ATOM 2308 C C . SER A 1 289 ? 15.682 7.545 24.559 1.00 38.69 289 SER A C 1
ATOM 2310 O O . SER A 1 289 ? 14.598 8.118 24.640 1.00 38.69 289 SER A O 1
ATOM 2312 N N . GLY A 1 290 ? 15.778 6.211 24.520 1.00 41.97 290 GLY A N 1
ATOM 2313 C CA . GLY A 1 290 ? 14.729 5.275 24.925 1.00 41.97 290 GLY A CA 1
ATOM 2314 C C . GLY A 1 290 ? 14.352 5.413 26.407 1.00 41.97 290 GLY A C 1
ATOM 2315 O O . GLY A 1 290 ? 14.095 4.428 27.101 1.00 41.97 290 GLY A O 1
ATOM 2316 N N . GLY A 1 291 ? 14.282 6.640 26.924 1.00 44.09 291 GLY A N 1
ATOM 2317 C CA . GLY A 1 291 ? 13.470 6.936 28.079 1.00 44.09 291 GLY A CA 1
ATOM 2318 C C . GLY A 1 291 ? 12.047 6.583 27.688 1.00 44.09 291 GLY A C 1
ATOM 2319 O O . GLY A 1 291 ? 11.462 7.229 26.819 1.00 44.09 291 GLY A O 1
ATOM 2320 N N . ARG A 1 292 ? 11.501 5.528 28.313 1.00 48.06 292 ARG A N 1
ATOM 2321 C CA . ARG A 1 292 ? 10.059 5.245 28.330 1.00 48.06 292 ARG A CA 1
ATOM 2322 C C . ARG A 1 292 ? 9.329 6.586 28.261 1.00 48.06 292 ARG A C 1
ATOM 2324 O O . ARG A 1 292 ? 9.619 7.406 29.140 1.00 48.06 292 ARG A O 1
ATOM 2331 N N . PRO A 1 293 ? 8.429 6.818 27.282 1.00 45.97 293 PRO A N 1
ATOM 2332 C CA . PRO A 1 293 ? 7.847 8.137 27.107 1.00 45.97 293 PRO A CA 1
ATOM 2333 C C . PRO A 1 293 ? 7.349 8.613 28.466 1.00 45.97 293 PRO A C 1
ATOM 2335 O O . PRO A 1 293 ? 6.801 7.802 29.236 1.00 45.97 293 PRO A O 1
ATOM 2338 N N . ILE A 1 294 ? 7.644 9.874 28.804 1.00 53.91 294 ILE A N 1
ATOM 2339 C CA . ILE A 1 294 ? 7.281 10.472 30.097 1.00 53.91 294 ILE A CA 1
ATOM 2340 C C . ILE A 1 294 ? 5.854 10.018 30.415 1.00 53.91 294 ILE A C 1
ATOM 2342 O O . ILE A 1 294 ? 5.043 9.917 29.495 1.00 53.91 294 ILE A O 1
ATOM 2346 N N . LYS A 1 295 ? 5.555 9.623 31.665 1.00 54.09 295 LYS A N 1
ATOM 2347 C CA . LYS A 1 295 ? 4.263 8.990 32.025 1.00 54.09 295 LYS A CA 1
ATOM 2348 C C . LYS A 1 295 ? 3.061 9.678 31.346 1.00 54.09 295 LYS A C 1
ATOM 2350 O O . LYS A 1 295 ? 2.160 8.979 30.897 1.00 54.09 295 LYS A O 1
ATOM 2355 N N . SER A 1 296 ? 3.104 11.004 31.197 1.00 56.53 296 SER A N 1
ATOM 2356 C CA . SER A 1 296 ? 2.146 11.814 30.435 1.00 56.53 296 SER A CA 1
ATOM 2357 C C . SER A 1 296 ? 2.007 11.427 28.952 1.00 56.53 296 SER A C 1
ATOM 2359 O O . SER A 1 296 ? 0.895 11.178 28.507 1.00 56.53 296 SER A O 1
ATOM 2361 N N . ILE A 1 297 ? 3.099 11.296 28.193 1.00 60.31 297 ILE A N 1
ATOM 2362 C CA . ILE A 1 297 ? 3.105 10.918 26.766 1.00 60.31 297 ILE A CA 1
ATOM 2363 C C . ILE A 1 297 ? 2.580 9.490 26.566 1.00 60.31 297 ILE A C 1
ATOM 2365 O O . ILE A 1 297 ? 1.800 9.238 25.650 1.00 60.31 297 ILE A O 1
ATOM 2369 N N . ARG A 1 298 ? 2.943 8.546 27.448 1.00 66.38 298 ARG A N 1
ATOM 2370 C CA . ARG A 1 298 ? 2.368 7.186 27.411 1.00 66.38 298 ARG A CA 1
ATOM 2371 C C . ARG A 1 298 ? 0.873 7.196 27.695 1.00 66.38 298 ARG A C 1
ATOM 2373 O O . ARG A 1 298 ? 0.128 6.517 26.997 1.00 66.38 298 ARG A O 1
ATOM 2380 N N . LYS A 1 299 ? 0.439 7.970 28.692 1.00 61.50 299 LYS A N 1
ATOM 2381 C CA . LYS A 1 299 ? -0.981 8.131 29.021 1.00 61.50 299 LYS A CA 1
ATOM 2382 C C . LYS A 1 299 ? -1.745 8.756 27.849 1.00 61.50 299 LYS A C 1
ATOM 2384 O O . LYS A 1 299 ? -2.821 8.278 27.520 1.00 61.50 299 LYS A O 1
ATOM 2389 N N . ALA A 1 300 ? -1.165 9.747 27.172 1.00 63.53 300 ALA A N 1
ATOM 2390 C CA . ALA A 1 300 ? -1.751 10.375 25.990 1.00 63.53 300 ALA A CA 1
ATOM 2391 C C . ALA A 1 300 ? -1.872 9.406 24.799 1.00 63.53 300 ALA A C 1
ATOM 2393 O O . ALA A 1 300 ? -2.904 9.382 24.136 1.00 63.53 300 ALA A O 1
ATOM 2394 N N . LEU A 1 301 ? -0.858 8.571 24.546 1.00 68.00 301 LEU A N 1
ATOM 2395 C CA . LEU A 1 301 ? -0.910 7.543 23.498 1.00 68.00 301 LEU A CA 1
ATOM 2396 C C . LEU A 1 301 ? -1.966 6.472 23.790 1.00 68.00 301 LEU A C 1
ATOM 2398 O O . LEU A 1 301 ? -2.748 6.144 22.903 1.00 68.00 301 LEU A O 1
ATOM 2402 N N . TRP A 1 302 ? -2.029 5.979 25.031 1.00 67.00 302 TRP A N 1
ATOM 2403 C CA . TRP A 1 302 ? -3.077 5.050 25.464 1.00 67.00 302 TRP A CA 1
ATOM 2404 C C . TRP A 1 302 ? -4.473 5.656 25.317 1.00 67.00 302 TRP A C 1
ATOM 2406 O O . TRP A 1 302 ? -5.364 5.002 24.786 1.00 67.00 302 TRP A O 1
ATOM 2416 N N . ARG A 1 303 ? -4.647 6.929 25.699 1.00 63.84 303 ARG A N 1
ATOM 2417 C CA . ARG A 1 303 ? -5.904 7.666 25.504 1.00 63.84 303 ARG A CA 1
ATOM 2418 C C . ARG A 1 303 ? -6.288 7.729 24.026 1.00 63.84 303 ARG A C 1
ATOM 2420 O O . ARG A 1 303 ? -7.397 7.346 23.685 1.00 63.84 303 ARG A O 1
ATOM 2427 N N . LYS A 1 304 ? -5.371 8.138 23.140 1.00 68.12 304 LYS A N 1
ATOM 2428 C CA . LYS A 1 304 ? -5.626 8.207 21.688 1.00 68.12 304 LYS A CA 1
ATOM 2429 C C . LYS A 1 304 ? -5.978 6.847 21.079 1.00 68.12 304 LYS A C 1
ATOM 2431 O O . LYS A 1 304 ? -6.874 6.781 20.245 1.00 68.12 304 LYS A O 1
ATOM 2436 N N . ALA A 1 305 ? -5.303 5.778 21.501 1.00 67.50 305 ALA A N 1
ATOM 2437 C CA . ALA A 1 305 ? -5.617 4.420 21.063 1.00 67.50 305 ALA A CA 1
ATOM 2438 C C . ALA A 1 305 ? -7.021 3.984 21.514 1.00 67.50 305 ALA A C 1
ATOM 2440 O O . ALA A 1 305 ? -7.766 3.430 20.711 1.00 67.50 305 ALA A O 1
ATOM 2441 N N . GLY A 1 306 ? -7.404 4.312 22.753 1.00 65.62 306 GLY A N 1
ATOM 2442 C CA . GLY A 1 306 ? -8.760 4.109 23.263 1.00 65.62 306 GLY A CA 1
ATOM 2443 C C . GLY A 1 306 ? -9.825 4.816 22.426 1.00 65.62 306 GLY A C 1
ATOM 2444 O O . GLY A 1 306 ? -10.785 4.181 22.001 1.00 65.62 306 GLY A O 1
ATOM 2445 N N . ARG A 1 307 ? -9.608 6.099 22.089 1.00 67.56 307 ARG A N 1
ATOM 2446 C CA . ARG A 1 307 ? -10.532 6.863 21.226 1.00 67.56 307 ARG A CA 1
ATOM 2447 C C . ARG A 1 307 ? -10.687 6.231 19.841 1.00 67.56 307 ARG A C 1
ATOM 2449 O O . ARG A 1 307 ? -11.794 6.127 19.330 1.00 67.56 307 ARG A O 1
ATOM 2456 N N . LEU A 1 308 ? -9.582 5.790 19.234 1.00 67.88 308 LEU A N 1
ATOM 2457 C CA . LEU A 1 308 ? -9.617 5.159 17.913 1.00 67.88 308 LEU A CA 1
ATOM 2458 C C . LEU A 1 308 ? -10.360 3.817 17.941 1.00 67.88 308 LEU A C 1
ATOM 2460 O O . LEU A 1 308 ? -11.095 3.501 17.007 1.00 67.88 308 LEU A O 1
ATOM 2464 N N . ALA A 1 309 ? -10.185 3.038 19.009 1.00 65.88 309 ALA A N 1
ATOM 2465 C CA . ALA A 1 309 ? -10.891 1.778 19.192 1.00 65.88 309 ALA A CA 1
ATOM 2466 C C . ALA A 1 309 ? -12.404 1.996 19.387 1.00 65.88 309 ALA A C 1
ATOM 2468 O O . ALA A 1 309 ? -13.200 1.293 18.763 1.00 65.88 309 ALA A O 1
ATOM 2469 N N . ALA A 1 310 ? -12.796 3.014 20.160 1.00 67.06 310 ALA A N 1
ATOM 2470 C CA . ALA A 1 310 ? -14.195 3.413 20.325 1.00 67.06 310 ALA A CA 1
ATOM 2471 C C . ALA A 1 310 ? -14.819 3.891 18.997 1.00 67.06 310 ALA A C 1
ATOM 2473 O O . ALA A 1 310 ? -15.860 3.391 18.588 1.00 67.06 310 ALA A O 1
ATOM 2474 N N . LEU A 1 311 ? -14.127 4.747 18.239 1.00 74.31 311 LEU A N 1
ATOM 2475 C CA . LEU A 1 311 ? -14.599 5.191 16.923 1.00 74.31 311 LEU A CA 1
ATOM 2476 C C . LEU A 1 311 ? -14.769 4.024 15.936 1.00 74.31 311 LEU A C 1
ATOM 2478 O O . LEU A 1 311 ? -15.773 3.933 15.234 1.00 74.31 311 LEU A O 1
ATOM 2482 N N . THR A 1 312 ? -13.790 3.114 15.888 1.00 69.38 312 THR A N 1
ATOM 2483 C CA . THR A 1 312 ? -13.837 1.940 14.998 1.00 69.38 312 THR A CA 1
ATOM 2484 C C . THR A 1 312 ? -15.033 1.052 15.336 1.00 69.38 312 THR A C 1
ATOM 2486 O O . THR A 1 312 ? -15.727 0.586 14.435 1.00 69.38 312 THR A O 1
ATOM 2489 N N . THR A 1 313 ? -15.307 0.879 16.629 1.00 69.56 313 THR A N 1
ATOM 2490 C CA . THR A 1 313 ? -16.480 0.167 17.144 1.00 69.56 313 THR A CA 1
ATOM 2491 C C . THR A 1 313 ? -17.782 0.773 16.617 1.00 69.56 313 THR A C 1
ATOM 2493 O O . THR A 1 313 ? -18.610 0.047 16.072 1.00 69.56 313 THR A O 1
ATOM 2496 N N . TRP A 1 314 ? -17.963 2.096 16.693 1.00 66.62 314 TRP A N 1
ATOM 2497 C CA . TRP A 1 314 ? -19.208 2.726 16.231 1.00 66.62 314 TRP A CA 1
ATOM 2498 C C . TRP A 1 314 ? -19.376 2.681 14.726 1.00 66.62 314 TRP A C 1
ATOM 2500 O O . TRP A 1 314 ? -20.489 2.502 14.246 1.00 66.62 314 TRP A O 1
ATOM 2510 N N . CYS A 1 315 ? -18.290 2.809 13.961 1.00 70.94 315 CYS A N 1
ATOM 2511 C CA . CYS A 1 315 ? -18.370 2.650 12.514 1.00 70.94 315 CYS A CA 1
ATOM 2512 C C . CYS A 1 315 ? -18.842 1.238 12.132 1.00 70.94 315 CYS A C 1
ATOM 2514 O O . CYS A 1 315 ? -19.639 1.094 11.205 1.00 70.94 315 CYS A O 1
ATOM 2516 N N . VAL A 1 316 ? -18.392 0.208 12.858 1.00 67.69 316 VAL A N 1
ATOM 2517 C CA . VAL A 1 316 ? -18.863 -1.173 12.672 1.00 67.69 316 VAL A CA 1
ATOM 2518 C C . VAL A 1 316 ? -20.331 -1.309 13.090 1.00 67.69 316 VAL A C 1
ATOM 2520 O O . VAL A 1 316 ? -21.128 -1.832 12.313 1.00 67.69 316 VAL A O 1
ATOM 2523 N N . ALA A 1 317 ? -20.711 -0.765 14.249 1.00 61.25 317 ALA A N 1
ATOM 2524 C CA . ALA A 1 317 ? -22.087 -0.782 14.746 1.00 61.25 317 ALA A CA 1
ATOM 2525 C C . ALA A 1 317 ? -23.070 -0.089 13.787 1.00 61.25 317 ALA A C 1
ATOM 2527 O O . ALA A 1 317 ? -24.052 -0.688 13.359 1.00 61.25 317 ALA A O 1
ATOM 2528 N N . ALA A 1 318 ? -22.772 1.143 13.371 1.00 63.19 318 ALA A N 1
ATOM 2529 C CA . ALA A 1 318 ? -23.596 1.904 12.436 1.00 63.19 318 ALA A CA 1
ATOM 2530 C C . ALA A 1 318 ? -23.719 1.200 11.075 1.00 63.19 318 ALA A C 1
ATOM 2532 O O . ALA A 1 318 ? -24.791 1.202 10.464 1.00 63.19 318 ALA A O 1
ATOM 2533 N N . SER A 1 319 ? -22.640 0.556 10.610 1.00 60.69 319 SER A N 1
ATOM 2534 C CA . SER A 1 319 ? -22.676 -0.259 9.394 1.00 60.69 319 SER A CA 1
ATOM 2535 C C . SER A 1 319 ? -23.621 -1.457 9.536 1.00 60.69 319 SER A C 1
ATOM 2537 O O . SER A 1 319 ? -24.330 -1.765 8.578 1.00 60.69 319 SER A O 1
ATOM 2539 N N . ALA A 1 320 ? -23.648 -2.118 10.697 1.00 54.94 320 ALA A N 1
ATOM 2540 C CA . ALA A 1 320 ? -24.559 -3.231 10.970 1.00 54.94 320 ALA A CA 1
ATOM 2541 C C . ALA A 1 320 ? -26.027 -2.762 11.019 1.00 54.94 320 ALA A C 1
ATOM 2543 O O . ALA A 1 320 ? -26.899 -3.349 10.370 1.00 54.94 320 ALA A O 1
ATOM 2544 N N . THR A 1 321 ? -26.302 -1.631 11.675 1.00 54.31 321 THR A N 1
ATOM 2545 C CA . THR A 1 321 ? -27.657 -1.062 11.775 1.00 54.31 321 THR A CA 1
ATOM 2546 C C . THR A 1 321 ? -28.215 -0.618 10.417 1.00 54.31 321 THR A C 1
ATOM 2548 O O . THR A 1 321 ? -29.399 -0.814 10.140 1.00 54.31 321 THR A O 1
ATOM 2551 N N . TRP A 1 322 ? -27.380 -0.073 9.522 1.00 52.03 322 TRP A N 1
ATOM 2552 C CA . TRP A 1 322 ? -27.805 0.281 8.160 1.00 52.03 322 TRP A CA 1
ATOM 2553 C C . TRP A 1 322 ? -28.263 -0.946 7.358 1.00 52.03 322 TRP A C 1
ATOM 2555 O O . TRP A 1 322 ? -29.254 -0.885 6.630 1.00 52.03 322 TRP A O 1
ATOM 2565 N N . THR A 1 323 ? -27.594 -2.091 7.524 1.00 51.88 323 THR A N 1
ATOM 2566 C CA . THR A 1 323 ? -28.004 -3.345 6.872 1.00 51.88 323 THR A CA 1
ATOM 2567 C C . THR A 1 323 ? -29.285 -3.952 7.461 1.00 51.88 323 THR A C 1
ATOM 2569 O O . THR A 1 323 ? -30.015 -4.637 6.742 1.00 51.88 323 THR A O 1
ATOM 2572 N N . ALA A 1 324 ? -29.619 -3.641 8.719 1.00 43.97 324 ALA A N 1
ATOM 2573 C CA . ALA A 1 324 ? -30.798 -4.158 9.420 1.00 43.97 324 ALA A CA 1
ATOM 2574 C C . ALA A 1 324 ? -32.136 -3.523 8.977 1.00 43.97 324 ALA A C 1
ATOM 2576 O O . ALA A 1 324 ? -33.198 -4.103 9.205 1.00 43.97 324 ALA A O 1
ATOM 2577 N N . GLN A 1 325 ? -32.126 -2.389 8.258 1.00 45.25 325 GLN A N 1
ATOM 2578 C CA . GLN A 1 325 ? -33.351 -1.731 7.755 1.00 45.25 325 GLN A CA 1
ATOM 2579 C C . GLN A 1 325 ? -34.200 -2.604 6.803 1.00 45.25 325 GLN A C 1
ATOM 2581 O O . GLN A 1 325 ? -35.340 -2.252 6.500 1.00 45.25 325 GLN A O 1
ATOM 2586 N N . SER A 1 326 ? -33.680 -3.747 6.340 1.00 44.34 326 SER A N 1
ATOM 2587 C CA . SER A 1 326 ? -34.388 -4.656 5.429 1.00 44.34 326 SER A CA 1
ATOM 2588 C C . SER A 1 326 ? -35.250 -5.729 6.121 1.00 44.34 326 SER A C 1
ATOM 2590 O O . SER A 1 326 ? -36.012 -6.396 5.423 1.00 44.34 326 SER A O 1
ATOM 2592 N N . PHE A 1 327 ? -35.190 -5.901 7.453 1.00 36.25 327 PHE A N 1
ATOM 2593 C CA . PHE A 1 327 ? -35.997 -6.901 8.180 1.00 36.25 327 PHE A CA 1
ATOM 2594 C C . PHE A 1 327 ? -36.319 -6.461 9.623 1.00 36.25 327 PHE A C 1
ATOM 2596 O O . PHE A 1 327 ? -35.418 -6.428 10.457 1.00 36.25 327 PHE A O 1
ATOM 2603 N N . PRO A 1 328 ? -37.587 -6.177 9.983 1.00 37.09 328 PRO A N 1
ATOM 2604 C CA . PRO A 1 328 ? -37.936 -5.845 11.356 1.00 37.09 328 PRO A CA 1
ATOM 2605 C C . PRO A 1 328 ? -38.204 -7.134 12.139 1.00 37.09 328 PRO A C 1
ATOM 2607 O O . PRO A 1 328 ? -39.264 -7.748 12.006 1.00 37.09 328 PRO A O 1
ATOM 2610 N N . VAL A 1 329 ? -37.253 -7.543 12.975 1.00 32.94 329 VAL A N 1
ATOM 2611 C CA . VAL A 1 329 ? -37.487 -8.538 14.030 1.00 32.94 329 VAL A CA 1
ATOM 2612 C C . VAL A 1 329 ? -37.363 -7.825 15.374 1.00 32.94 329 VAL A C 1
ATOM 2614 O O . VAL A 1 329 ? -36.461 -7.016 15.576 1.00 32.94 329 VAL A O 1
ATOM 2617 N N . ALA A 1 330 ? -38.316 -8.075 16.272 1.00 41.19 330 ALA A N 1
ATOM 2618 C CA . ALA A 1 330 ? -38.312 -7.558 17.637 1.00 41.19 330 ALA A CA 1
ATOM 2619 C C . ALA A 1 330 ? -36.950 -7.826 18.313 1.00 41.19 330 ALA A C 1
ATOM 2621 O O . ALA A 1 330 ? -36.502 -8.968 18.288 1.00 41.19 330 ALA A O 1
ATOM 2622 N N . ARG A 1 331 ? -36.312 -6.758 18.835 1.00 54.88 331 ARG A N 1
ATOM 2623 C CA . ARG A 1 331 ? -34.969 -6.698 19.466 1.00 54.88 331 ARG A CA 1
ATOM 2624 C C . ARG A 1 331 ? -34.038 -7.862 19.079 1.00 54.88 331 ARG A C 1
ATOM 2626 O O . ARG A 1 331 ? -33.824 -8.792 19.846 1.00 54.88 331 ARG A O 1
ATOM 2633 N N . GLY A 1 332 ? -33.507 -7.801 17.857 1.00 49.84 332 GLY A N 1
ATOM 2634 C CA . GLY A 1 332 ? -32.395 -8.654 17.426 1.00 49.84 332 GLY A CA 1
ATOM 2635 C C . GLY A 1 332 ? -31.051 -8.202 18.013 1.00 49.84 332 GLY A C 1
ATOM 2636 O O . GLY A 1 332 ? -30.987 -7.198 18.722 1.00 49.84 332 GLY A O 1
ATOM 2637 N N . GLN A 1 333 ? -29.970 -8.902 17.643 1.00 49.38 333 GLN A N 1
ATOM 2638 C CA . GLN A 1 333 ? -28.564 -8.578 17.973 1.00 49.38 333 GLN A CA 1
ATOM 2639 C C . GLN A 1 333 ? -28.127 -7.146 17.574 1.00 49.38 333 GLN A C 1
ATOM 2641 O O . GLN A 1 333 ? -27.035 -6.711 17.923 1.00 49.38 333 GLN A O 1
ATOM 2646 N N . ASP A 1 334 ? -28.995 -6.404 16.883 1.00 52.53 334 ASP A N 1
ATOM 2647 C CA . ASP A 1 334 ? -28.770 -5.062 16.354 1.00 52.53 334 ASP A CA 1
ATOM 2648 C C . ASP A 1 334 ? -29.266 -3.923 17.277 1.00 52.53 334 ASP A C 1
ATOM 2650 O O . ASP A 1 334 ? -29.289 -2.761 16.864 1.00 52.53 334 ASP A O 1
ATOM 2654 N N . ALA A 1 335 ? -29.703 -4.214 18.510 1.00 65.88 335 ALA A N 1
ATOM 2655 C CA . ALA A 1 335 ? -30.079 -3.194 19.497 1.00 65.88 335 ALA A CA 1
ATOM 2656 C C . ALA A 1 335 ? -28.867 -2.728 20.321 1.00 65.88 335 ALA A C 1
ATOM 2658 O O . ALA A 1 335 ? -28.014 -3.532 20.696 1.00 65.88 335 ALA A O 1
ATOM 2659 N N . VAL A 1 336 ? -28.794 -1.430 20.645 1.00 74.88 336 VAL A N 1
ATOM 2660 C CA . VAL A 1 336 ? -27.708 -0.915 21.487 1.00 74.88 336 VAL A CA 1
ATOM 2661 C C . VAL A 1 336 ? -27.832 -1.477 22.894 1.00 74.88 336 VAL A C 1
ATOM 2663 O O . VAL A 1 336 ? -28.854 -1.384 23.570 1.00 74.88 336 VAL A O 1
ATOM 2666 N N . SER A 1 337 ? -26.729 -2.034 23.345 1.00 81.19 337 SER A N 1
ATOM 2667 C CA . SER A 1 337 ? -26.668 -2.849 24.536 1.00 81.19 337 SER A CA 1
ATOM 2668 C C . SER A 1 337 ? -26.097 -2.097 25.724 1.00 81.19 337 SER A C 1
ATOM 2670 O O . SER A 1 337 ? -26.601 -2.196 26.838 1.00 81.19 337 SER A O 1
ATOM 2672 N N . LEU A 1 338 ? -25.041 -1.329 25.466 1.00 87.06 338 LEU A N 1
ATOM 2673 C CA . LEU A 1 338 ? -24.306 -0.583 26.470 1.00 87.06 338 LEU A CA 1
ATOM 2674 C C . LEU A 1 338 ? -24.217 0.880 26.062 1.00 87.06 338 LEU A C 1
ATOM 2676 O O . LEU A 1 338 ? -23.898 1.186 24.916 1.00 87.06 338 LEU A O 1
ATOM 2680 N N . PHE A 1 339 ? -24.406 1.769 27.026 1.00 90.62 339 PHE A N 1
ATOM 2681 C CA . PHE A 1 339 ? -23.950 3.148 26.947 1.00 90.62 339 PHE A CA 1
ATOM 2682 C C . PHE A 1 339 ? -23.086 3.459 28.173 1.00 90.62 339 PHE A C 1
ATOM 2684 O O . PHE A 1 339 ? -23.559 3.381 29.304 1.00 90.62 339 PHE A O 1
ATOM 2691 N N . GLU A 1 340 ? -21.805 3.753 27.962 1.00 90.62 340 GLU A N 1
ATOM 2692 C CA . GLU A 1 340 ? -20.834 3.995 29.036 1.00 90.62 340 GLU A CA 1
ATOM 2693 C C . GLU A 1 340 ? -20.603 5.498 29.257 1.00 90.62 340 GLU A C 1
ATOM 2695 O O . GLU A 1 340 ? -20.606 6.283 28.315 1.00 90.62 340 GLU A O 1
ATOM 2700 N N . ILE A 1 341 ? -20.413 5.924 30.505 1.00 90.38 341 ILE A N 1
ATOM 2701 C CA . ILE A 1 341 ? -20.245 7.330 30.892 1.00 90.38 341 ILE A CA 1
ATOM 2702 C C . ILE A 1 341 ? -19.049 7.442 31.844 1.00 90.38 341 ILE A C 1
ATOM 2704 O O . ILE A 1 341 ? -19.013 6.793 32.892 1.00 90.38 341 ILE A O 1
ATOM 2708 N N . GLY A 1 342 ? -18.072 8.276 31.487 1.00 84.38 342 GLY A N 1
ATOM 2709 C CA . GLY A 1 342 ? -16.839 8.530 32.238 1.00 84.38 342 GLY A CA 1
ATOM 2710 C C . GLY A 1 342 ? -15.643 7.655 31.825 1.00 84.38 342 GLY A C 1
ATOM 2711 O O . GLY A 1 342 ? -14.504 7.914 32.216 1.00 84.38 342 GLY A O 1
ATOM 2712 N N . ASP A 1 343 ? -15.830 6.610 31.023 1.00 84.62 343 ASP A N 1
ATOM 2713 C CA . ASP A 1 343 ? -14.728 5.818 30.461 1.00 84.62 343 ASP A CA 1
ATOM 2714 C C . ASP A 1 343 ? -15.166 5.118 29.168 1.00 84.62 343 ASP A C 1
ATOM 2716 O O . ASP A 1 343 ? -16.256 5.3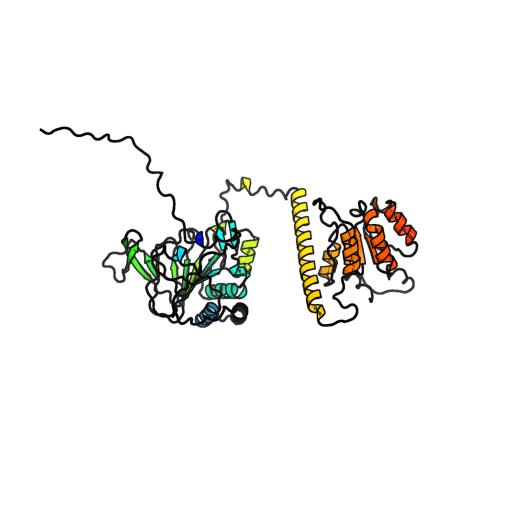70 28.663 1.00 84.62 343 ASP A O 1
ATOM 2720 N N . TYR A 1 344 ? -14.302 4.274 28.612 1.00 85.44 344 TYR A N 1
ATOM 2721 C CA . TYR A 1 344 ? -14.573 3.483 27.404 1.00 85.44 344 TYR A CA 1
ATOM 2722 C C . TYR A 1 344 ? -14.189 2.001 27.558 1.00 85.44 344 TYR A C 1
ATOM 2724 O O . TYR A 1 344 ? -14.196 1.239 26.587 1.00 85.44 344 TYR A O 1
ATOM 2732 N N . THR A 1 345 ? -13.760 1.584 28.750 1.00 83.94 345 THR A N 1
ATOM 2733 C CA . THR A 1 345 ? -13.210 0.242 28.977 1.00 83.94 345 THR A CA 1
ATOM 2734 C C . THR A 1 345 ? -14.282 -0.826 28.845 1.00 83.94 345 THR A C 1
ATOM 2736 O O . THR A 1 345 ? -14.019 -1.869 28.242 1.00 83.94 345 THR A O 1
ATOM 2739 N N . LYS A 1 346 ? -15.499 -0.553 29.328 1.00 81.69 346 LYS A N 1
ATOM 2740 C CA . LYS A 1 346 ? -16.616 -1.488 29.211 1.00 81.69 346 LYS A CA 1
ATOM 2741 C C . LYS A 1 346 ? -17.086 -1.588 27.762 1.00 81.69 346 LYS A C 1
ATOM 2743 O O . LYS A 1 346 ? -17.289 -2.687 27.271 1.00 81.69 346 LYS A O 1
ATOM 2748 N N . THR A 1 347 ? -17.129 -0.479 27.032 1.00 83.31 347 THR A N 1
ATOM 2749 C CA . THR A 1 347 ? -17.458 -0.411 25.600 1.00 83.31 347 THR A CA 1
ATOM 2750 C C . THR A 1 347 ? -16.575 -1.351 24.778 1.00 83.31 347 THR A C 1
ATOM 2752 O O . THR A 1 347 ? -17.080 -2.088 23.930 1.00 83.31 347 THR A O 1
ATOM 2755 N N . LEU A 1 348 ? -15.268 -1.391 25.060 1.00 78.75 348 LEU A N 1
ATOM 2756 C CA . LEU A 1 348 ? -14.344 -2.316 24.394 1.00 78.75 348 LEU A CA 1
ATOM 2757 C C . LEU A 1 348 ? -14.630 -3.784 24.726 1.00 78.75 348 LEU A C 1
ATOM 2759 O O . LEU A 1 348 ? -14.575 -4.626 23.833 1.00 78.75 348 LEU A O 1
ATOM 2763 N N . GLU A 1 349 ? -14.937 -4.090 25.988 1.00 77.62 349 GLU A N 1
ATOM 2764 C CA . GLU A 1 349 ? -15.285 -5.444 26.434 1.00 77.62 349 GLU A CA 1
ATOM 2765 C C . GLU A 1 349 ? -16.557 -5.950 25.738 1.00 77.62 349 GLU A C 1
ATOM 2767 O O . GLU A 1 349 ? -16.569 -7.047 25.190 1.00 77.62 349 GLU A O 1
ATOM 2772 N N . VAL A 1 350 ? -17.600 -5.120 25.698 1.00 72.56 350 VAL A N 1
ATOM 2773 C CA . VAL A 1 350 ? -18.891 -5.412 25.055 1.00 72.56 350 VAL A CA 1
ATOM 2774 C C . VAL A 1 350 ? -18.747 -5.664 23.566 1.00 72.56 350 VAL A C 1
ATOM 2776 O O . VAL A 1 350 ? -19.272 -6.640 23.037 1.00 72.56 350 VAL A O 1
ATOM 2779 N N . THR A 1 351 ? -17.979 -4.809 22.900 1.00 72.56 351 THR A N 1
ATOM 2780 C CA . THR A 1 351 ? -17.762 -4.909 21.456 1.00 72.56 351 THR A CA 1
ATOM 2781 C C . THR A 1 351 ? -16.931 -6.132 21.096 1.00 72.56 351 THR A C 1
ATOM 2783 O O . THR A 1 351 ? -17.195 -6.784 20.090 1.00 72.56 351 THR A O 1
ATOM 2786 N N . ALA A 1 352 ? -15.941 -6.492 21.920 1.00 67.50 352 ALA A N 1
ATOM 2787 C CA . ALA A 1 352 ? -15.161 -7.714 21.720 1.00 67.50 352 ALA A CA 1
ATOM 2788 C C . ALA A 1 352 ? -16.025 -8.988 21.781 1.00 67.50 352 ALA A C 1
ATOM 2790 O O . ALA A 1 352 ? -15.597 -10.040 21.306 1.00 67.50 352 ALA A O 1
ATOM 2791 N N . LEU A 1 353 ? -17.228 -8.884 22.350 1.00 67.81 353 LEU A N 1
ATOM 2792 C CA . LEU A 1 353 ? -18.224 -9.944 22.456 1.00 67.81 353 LEU A CA 1
ATOM 2793 C C . LEU A 1 353 ? -19.350 -9.819 21.414 1.00 67.81 353 LEU A C 1
ATOM 2795 O O . LEU A 1 353 ? -20.350 -10.517 21.530 1.00 67.81 353 LEU A O 1
ATOM 2799 N N . ASP A 1 354 ? -19.150 -8.984 20.387 1.00 64.62 354 ASP A N 1
ATOM 2800 C CA . ASP A 1 354 ? -20.044 -8.787 19.235 1.00 64.62 354 ASP A CA 1
ATOM 2801 C C . ASP A 1 354 ? -21.403 -8.150 19.579 1.00 64.62 354 ASP A C 1
ATOM 2803 O O . ASP A 1 354 ? -22.409 -8.365 18.908 1.00 64.62 354 ASP A O 1
ATOM 2807 N N . TYR A 1 355 ? -21.433 -7.334 20.635 1.00 70.06 355 TYR A N 1
ATOM 2808 C CA . TYR A 1 355 ? -22.609 -6.563 21.030 1.00 70.06 355 TYR A CA 1
ATOM 2809 C C . TYR A 1 355 ? -22.465 -5.086 20.672 1.00 70.06 355 TYR A C 1
ATOM 2811 O O . TYR A 1 355 ? -21.386 -4.499 20.784 1.00 70.06 355 TYR A O 1
ATOM 2819 N N . LEU A 1 356 ? -23.577 -4.450 20.295 1.00 76.06 356 LEU A N 1
ATOM 2820 C CA . LEU A 1 356 ? -23.576 -3.031 19.949 1.00 76.06 356 LEU A CA 1
ATOM 2821 C C . LEU A 1 356 ? -23.484 -2.151 21.198 1.00 76.06 356 LEU A C 1
ATOM 2823 O O . LEU A 1 356 ? -24.250 -2.326 22.144 1.00 76.06 356 LEU A O 1
ATOM 2827 N N . ALA A 1 357 ? -22.606 -1.154 21.183 1.00 83.00 357 ALA A N 1
ATOM 2828 C CA . ALA A 1 357 ? -22.495 -0.139 22.225 1.00 83.00 357 ALA A CA 1
ATOM 2829 C C . ALA A 1 357 ? -22.636 1.266 21.621 1.00 83.00 357 ALA A C 1
ATOM 2831 O O . ALA A 1 357 ? -22.158 1.521 20.513 1.00 83.00 357 ALA A O 1
ATOM 2832 N N . ALA A 1 358 ? -23.298 2.166 22.347 1.00 82.38 358 ALA A N 1
ATOM 2833 C CA . ALA A 1 358 ? -23.345 3.585 22.016 1.00 82.38 358 ALA A CA 1
ATOM 2834 C C . ALA A 1 358 ? -21.970 4.232 22.217 1.00 82.38 358 ALA A C 1
ATOM 2836 O O . ALA A 1 358 ? -21.090 3.679 22.882 1.00 82.38 358 ALA A O 1
ATOM 2837 N N . GLU A 1 359 ? -21.804 5.435 21.670 1.00 82.06 359 GLU A N 1
ATOM 2838 C CA . GLU A 1 359 ? -20.650 6.276 21.971 1.00 82.06 359 GLU A CA 1
ATOM 2839 C C . GLU A 1 359 ? -20.553 6.573 23.463 1.00 82.06 359 GLU A C 1
ATOM 2841 O O . GLU A 1 359 ? -21.466 7.214 23.981 1.00 82.06 359 GLU A O 1
ATOM 2846 N N . PRO A 1 360 ? -19.494 6.123 24.177 1.00 87.81 360 PRO A N 1
ATOM 2847 C CA . PRO A 1 360 ? -19.235 6.560 25.530 1.00 87.81 360 PRO A CA 1
ATOM 2848 C C . PRO A 1 360 ? -19.248 8.078 25.665 1.00 87.81 360 PRO A C 1
ATOM 2850 O O . PRO A 1 360 ? -18.701 8.800 24.835 1.00 87.81 360 PRO A O 1
ATOM 2853 N N . PHE A 1 361 ? -19.828 8.559 26.755 1.00 86.00 361 PHE A N 1
ATOM 2854 C CA . PHE A 1 361 ? -19.807 9.968 27.124 1.00 86.00 361 PHE A CA 1
ATOM 2855 C C . PHE A 1 361 ? -18.646 10.247 28.083 1.00 86.00 361 PHE A C 1
ATOM 2857 O O . PHE A 1 361 ? -18.347 9.426 28.946 1.00 86.00 361 PHE A O 1
ATOM 2864 N N . ASP A 1 362 ? -17.996 11.406 27.953 1.00 79.75 362 ASP A N 1
ATOM 2865 C CA . ASP A 1 362 ? -16.911 11.857 28.844 1.00 79.75 362 ASP A CA 1
ATOM 2866 C C . ASP A 1 362 ? -15.773 10.828 29.058 1.00 79.75 362 ASP A C 1
ATOM 2868 O O . ASP A 1 362 ? -15.283 10.568 30.155 1.00 79.75 362 ASP A O 1
ATOM 2872 N N . TYR A 1 363 ? -15.314 10.206 27.972 1.00 72.31 363 TYR A N 1
ATOM 2873 C CA . TYR A 1 363 ? -14.208 9.237 27.996 1.00 72.31 363 TYR A CA 1
ATOM 2874 C C . TYR A 1 363 ? -12.820 9.892 27.813 1.00 72.31 363 TYR A C 1
ATOM 2876 O O . TYR A 1 363 ? -11.779 9.223 27.819 1.00 72.31 363 TYR A O 1
ATOM 2884 N N . ALA A 1 364 ? -12.780 11.216 27.641 1.00 63.81 364 ALA A N 1
ATOM 2885 C CA . ALA A 1 364 ? -11.647 11.997 27.159 1.00 63.81 364 ALA A CA 1
ATOM 2886 C C . ALA A 1 364 ? -11.224 13.086 28.166 1.00 63.81 364 ALA A C 1
ATOM 2888 O O . ALA A 1 364 ? -11.415 14.267 27.930 1.00 63.81 364 ALA A O 1
ATOM 2889 N N . ALA A 1 365 ? -10.548 12.691 29.247 1.00 54.66 365 ALA A N 1
ATOM 2890 C CA . ALA A 1 365 ? -10.191 13.553 30.389 1.00 54.66 365 ALA A CA 1
ATOM 2891 C C . ALA A 1 365 ? -9.314 14.817 30.134 1.00 54.66 365 ALA A C 1
ATOM 2893 O O . ALA A 1 365 ? -8.875 15.416 31.111 1.00 54.66 365 ALA A O 1
ATOM 2894 N N . ASP A 1 366 ? -9.004 15.198 28.887 1.00 52.41 366 ASP A N 1
ATOM 2895 C CA . ASP A 1 366 ? -8.143 16.357 28.568 1.00 52.41 366 ASP A CA 1
ATOM 2896 C C . ASP A 1 366 ? -8.740 17.338 27.536 1.00 52.41 366 ASP A C 1
ATOM 2898 O O . ASP A 1 366 ? -8.125 18.377 27.301 1.00 52.41 366 ASP A O 1
ATOM 2902 N N . ASP A 1 367 ? -9.891 17.048 26.916 1.00 48.78 367 ASP A N 1
ATOM 2903 C CA . ASP A 1 367 ? -10.536 18.011 26.015 1.00 48.78 367 ASP A CA 1
ATOM 2904 C C . ASP A 1 367 ? -11.650 18.719 26.787 1.00 48.78 367 ASP A C 1
ATOM 2906 O O . ASP A 1 367 ? -12.606 18.096 27.238 1.00 48.78 367 ASP A O 1
ATOM 2910 N N . HIS A 1 368 ? -11.508 20.034 26.961 1.00 45.31 368 HIS A N 1
ATOM 2911 C CA . HIS A 1 368 ? -12.548 20.930 27.476 1.00 45.31 368 HIS A CA 1
ATOM 2912 C C . HIS A 1 368 ? -13.695 21.108 26.466 1.00 45.31 368 HIS A C 1
ATOM 2914 O O . HIS A 1 368 ? -14.225 22.213 26.319 1.00 45.31 368 HIS A O 1
ATOM 2920 N N . ASP A 1 369 ? -14.066 20.045 25.750 1.00 52.09 369 ASP A N 1
ATOM 2921 C CA . ASP A 1 369 ? -15.329 20.036 25.037 1.00 52.09 369 ASP A CA 1
ATOM 2922 C C . ASP A 1 369 ? -16.407 20.269 26.090 1.00 52.09 369 ASP A C 1
ATOM 2924 O O . ASP A 1 369 ? -16.414 19.648 27.156 1.00 52.09 369 ASP A O 1
ATOM 2928 N N . ILE A 1 370 ? -17.254 21.264 25.838 1.00 56.47 370 ILE A N 1
ATOM 2929 C CA . ILE A 1 370 ? -18.382 21.571 26.706 1.00 56.47 370 ILE A CA 1
ATOM 2930 C C . ILE A 1 370 ? -19.211 20.291 26.755 1.00 56.47 370 ILE A C 1
ATOM 2932 O O . ILE A 1 370 ? -19.862 19.943 25.771 1.00 56.47 370 ILE A O 1
ATOM 2936 N N . LEU A 1 371 ? -19.128 19.571 27.875 1.00 66.81 371 LEU A N 1
ATOM 2937 C CA . LEU A 1 371 ? -19.969 18.419 28.151 1.00 66.81 371 LEU A CA 1
ATOM 2938 C C . LEU A 1 371 ? -21.403 18.936 28.124 1.00 66.81 371 LEU A C 1
ATOM 2940 O O . LEU A 1 371 ? -21.825 19.603 29.064 1.00 66.81 371 LEU A O 1
ATOM 2944 N N . ASP A 1 372 ? -22.114 18.708 27.020 1.00 78.50 372 ASP A N 1
ATOM 2945 C CA . ASP A 1 372 ? -23.534 19.016 26.918 1.00 78.50 372 ASP A CA 1
ATOM 2946 C C . ASP A 1 372 ? -24.308 17.811 27.470 1.00 78.50 372 ASP A C 1
ATOM 2948 O O . ASP A 1 372 ? -24.351 16.759 26.817 1.00 78.50 372 ASP A O 1
ATOM 2952 N N . PRO A 1 373 ? -24.938 17.929 28.655 1.00 76.31 373 PRO A N 1
ATOM 2953 C CA . PRO A 1 373 ? -25.714 16.849 29.262 1.00 76.31 373 PRO A CA 1
ATOM 2954 C C . PRO A 1 373 ? -26.851 16.357 28.356 1.00 76.31 373 PRO A C 1
ATOM 2956 O O . PRO A 1 373 ? -27.317 15.228 28.503 1.00 76.31 373 PRO A O 1
ATOM 2959 N N . LYS A 1 374 ? -27.283 17.165 27.375 1.00 82.50 374 LYS A N 1
ATOM 2960 C CA . LYS A 1 374 ? -28.293 16.758 26.389 1.00 82.50 374 LYS A CA 1
ATOM 2961 C C . LYS A 1 374 ? -27.826 15.628 25.485 1.00 82.50 374 LYS A C 1
ATOM 2963 O O . LYS A 1 374 ? -28.669 14.893 24.985 1.00 82.50 374 LYS A O 1
ATOM 2968 N N . ILE A 1 375 ? -26.520 15.445 25.287 1.00 83.38 375 ILE A N 1
ATOM 2969 C CA . ILE A 1 375 ? -26.000 14.305 24.519 1.00 83.38 375 ILE A CA 1
ATOM 2970 C C . ILE A 1 375 ? -26.397 12.998 25.210 1.00 83.38 375 ILE A C 1
ATOM 2972 O O . ILE A 1 375 ? -26.885 12.086 24.554 1.00 83.38 375 ILE A O 1
ATOM 2976 N N . VAL A 1 376 ? -26.288 12.934 26.542 1.00 84.81 376 VAL A N 1
ATOM 2977 C CA . VAL A 1 376 ? -26.726 11.769 27.329 1.00 84.81 376 VAL A CA 1
ATOM 2978 C C . VAL A 1 376 ? -28.220 11.516 27.123 1.00 84.81 376 VAL A C 1
ATOM 2980 O O . VAL A 1 376 ? -28.617 10.383 26.856 1.00 84.81 376 VAL A O 1
ATOM 2983 N N . GLN A 1 377 ? -29.041 12.567 27.165 1.00 84.75 377 GLN A N 1
ATOM 2984 C CA . GLN A 1 377 ? -30.475 12.462 26.893 1.00 84.75 377 GLN A CA 1
ATOM 2985 C C . GLN A 1 377 ? -30.763 11.924 25.485 1.00 84.75 377 GLN A C 1
ATOM 2987 O O . GLN A 1 377 ? -31.527 10.968 25.342 1.00 84.75 377 GLN A O 1
ATOM 2992 N N . HIS A 1 378 ? -30.152 12.516 24.455 1.00 81.94 378 HIS A N 1
ATOM 2993 C CA . HIS A 1 378 ? -30.335 12.107 23.064 1.00 81.94 378 HIS A CA 1
ATOM 2994 C C . HIS A 1 378 ? -29.925 10.650 22.857 1.00 81.94 378 HIS A C 1
ATOM 2996 O O . HIS A 1 378 ? -30.707 9.880 22.309 1.00 81.94 378 HIS A O 1
ATOM 3002 N N . THR A 1 379 ? -28.774 10.236 23.388 1.00 82.00 379 THR A N 1
ATOM 3003 C CA . THR A 1 379 ? -28.297 8.854 23.284 1.00 82.00 379 THR A CA 1
ATOM 3004 C C . THR A 1 379 ? -29.253 7.868 23.961 1.00 82.00 379 THR A C 1
ATOM 3006 O O . THR A 1 379 ? -29.572 6.822 23.393 1.00 82.00 379 THR A O 1
ATOM 3009 N N . ILE A 1 380 ? -29.770 8.197 25.151 1.00 82.88 380 ILE A N 1
ATOM 3010 C CA . ILE A 1 380 ? -30.732 7.342 25.865 1.00 82.88 380 ILE A CA 1
ATOM 3011 C C . ILE A 1 380 ? -32.057 7.230 25.098 1.00 82.88 380 ILE A C 1
ATOM 3013 O O . ILE A 1 380 ? -32.634 6.142 25.023 1.00 82.88 380 ILE A O 1
ATOM 3017 N N . GLN A 1 381 ? -32.547 8.332 24.529 1.00 79.81 381 GLN A N 1
ATOM 3018 C CA . GLN A 1 381 ? -33.825 8.371 23.816 1.00 79.81 381 GLN A CA 1
ATOM 3019 C C . GLN A 1 381 ? -33.758 7.726 22.429 1.00 79.81 381 GLN A C 1
ATOM 3021 O O . GLN A 1 381 ? -34.696 7.029 22.048 1.00 79.81 381 GLN A O 1
ATOM 3026 N N . GLU A 1 382 ? -32.668 7.943 21.694 1.00 77.44 382 GLU A N 1
ATOM 3027 C CA . GLU A 1 382 ? -32.482 7.458 20.325 1.00 77.44 382 GLU A CA 1
ATOM 3028 C C . GLU A 1 382 ? -32.086 5.982 20.297 1.00 77.44 382 GLU A C 1
ATOM 3030 O O . GLU A 1 382 ? -32.734 5.174 19.634 1.00 77.44 382 GLU A O 1
ATOM 3035 N N . PHE A 1 383 ? -31.051 5.611 21.053 1.00 76.88 383 PHE A N 1
ATOM 3036 C CA . PHE A 1 383 ? -30.501 4.256 21.002 1.00 76.88 383 PHE A CA 1
ATOM 3037 C C . PHE A 1 383 ? -31.140 3.315 22.007 1.00 76.88 383 PHE A C 1
ATOM 3039 O O . PHE A 1 383 ? -31.114 2.099 21.825 1.00 76.88 383 PHE A O 1
ATOM 3046 N N . THR A 1 384 ? -31.770 3.857 23.049 1.00 76.44 384 THR A N 1
ATOM 3047 C CA . THR A 1 384 ? -32.477 3.072 24.058 1.00 76.44 384 THR A CA 1
ATOM 3048 C C . THR A 1 384 ? -31.634 1.923 24.636 1.00 76.44 384 THR A C 1
ATOM 3050 O O . THR A 1 384 ? -32.093 0.778 24.601 1.00 76.44 384 THR A O 1
ATOM 3053 N N . PRO A 1 385 ? -30.432 2.213 25.178 1.00 83.31 385 PRO A N 1
ATOM 3054 C CA . PRO A 1 385 ? -29.497 1.183 25.620 1.00 83.31 385 PRO A CA 1
ATOM 3055 C C . PRO A 1 385 ? -30.144 0.240 26.641 1.00 83.31 385 PRO A C 1
ATOM 3057 O O . PRO A 1 385 ? -31.034 0.652 27.390 1.00 83.31 385 PRO A O 1
ATOM 3060 N N . ALA A 1 386 ? -29.710 -1.020 26.682 1.00 76.25 386 ALA A N 1
ATOM 3061 C CA . ALA A 1 386 ? -30.156 -1.969 27.704 1.00 76.25 386 ALA A CA 1
ATOM 3062 C C . ALA A 1 386 ? -29.546 -1.642 29.079 1.00 76.25 386 ALA A C 1
ATOM 3064 O O . ALA A 1 386 ? -30.256 -1.604 30.087 1.00 76.25 386 ALA A O 1
ATOM 3065 N N . VAL A 1 387 ? -28.248 -1.322 29.090 1.00 86.19 387 VAL A N 1
ATOM 3066 C CA . VAL A 1 387 ? -27.478 -0.977 30.286 1.00 86.19 387 VAL A CA 1
ATOM 3067 C C . VAL A 1 387 ? -26.796 0.372 30.100 1.00 86.19 387 VAL A C 1
ATOM 3069 O O . VAL A 1 387 ? -26.130 0.612 29.091 1.00 86.19 387 VAL A O 1
ATOM 3072 N N . ILE A 1 388 ? -26.912 1.237 31.106 1.00 91.62 388 ILE A N 1
ATOM 3073 C CA . ILE A 1 388 ? -26.039 2.405 31.243 1.00 91.62 388 ILE A CA 1
ATOM 3074 C C . ILE A 1 388 ? -24.956 2.072 32.270 1.00 91.62 388 ILE A C 1
ATOM 3076 O O . ILE A 1 388 ? -25.267 1.591 33.360 1.00 91.62 388 ILE A O 1
ATOM 3080 N N . TRP A 1 389 ? -23.693 2.319 31.931 1.00 92.31 389 TRP A N 1
ATOM 3081 C CA . TRP A 1 389 ? -22.542 2.054 32.794 1.00 92.31 389 TRP A CA 1
ATOM 3082 C C . TRP A 1 389 ? -21.842 3.353 33.180 1.00 92.31 389 TRP A C 1
ATOM 3084 O O . TRP A 1 389 ? -21.197 3.994 32.355 1.00 92.31 389 TRP A O 1
ATOM 3094 N N . LEU A 1 390 ? -21.962 3.741 34.445 1.00 92.00 390 LEU A N 1
ATOM 3095 C CA . LEU A 1 390 ? -21.408 4.966 35.006 1.00 92.00 390 LEU A CA 1
ATOM 3096 C C . LEU A 1 390 ? -20.108 4.686 35.757 1.00 92.00 390 LEU A C 1
ATOM 3098 O O . LEU A 1 390 ? -20.078 3.859 36.667 1.00 92.00 390 LEU A O 1
ATOM 3102 N N . HIS A 1 391 ? -19.061 5.450 35.460 1.00 89.94 391 HIS A N 1
ATOM 3103 C CA . HIS A 1 391 ? -17.822 5.455 36.238 1.00 89.94 391 HIS A CA 1
ATOM 3104 C C . HIS A 1 391 ? -17.851 6.558 37.296 1.00 89.94 391 HIS A C 1
ATOM 3106 O O . HIS A 1 391 ? -17.503 7.708 37.020 1.00 89.94 391 HIS A O 1
ATOM 3112 N N . GLY A 1 392 ? -18.211 6.200 38.531 1.00 84.94 392 GLY A N 1
ATOM 3113 C CA . GLY A 1 392 ? -18.449 7.150 39.625 1.00 84.94 392 GLY A CA 1
ATOM 3114 C C . GLY A 1 392 ? -17.260 8.067 39.927 1.00 84.94 392 GLY A C 1
ATOM 3115 O O . GLY A 1 392 ? -17.444 9.253 40.181 1.00 84.94 392 GLY A O 1
ATOM 3116 N N . SER A 1 393 ? -16.029 7.566 39.794 1.00 80.94 393 SER A N 1
ATOM 3117 C CA . SER A 1 393 ? -14.807 8.363 40.013 1.00 80.94 393 SER A CA 1
ATOM 3118 C C . SER A 1 393 ? -14.647 9.561 39.058 1.00 80.94 393 SER A C 1
ATOM 3120 O O . SER A 1 393 ? -13.866 10.472 39.337 1.00 80.94 393 SER A O 1
ATOM 3122 N N . LYS A 1 394 ? -15.364 9.567 37.927 1.00 81.25 394 LYS A N 1
ATOM 3123 C CA . LYS A 1 394 ? -15.246 10.581 36.868 1.00 81.25 394 LYS A CA 1
ATOM 3124 C C . LYS A 1 394 ? -16.561 11.291 36.558 1.00 81.25 394 LYS A C 1
ATOM 3126 O O . LYS A 1 394 ? -16.522 12.454 36.179 1.00 81.25 394 LYS A O 1
ATOM 3131 N N . SER A 1 395 ? -17.703 10.636 36.771 1.00 79.44 395 SER A N 1
ATOM 3132 C CA . SER A 1 395 ? -19.014 11.184 36.408 1.00 79.44 395 SER A CA 1
ATOM 3133 C C . SER A 1 395 ? -19.676 12.053 37.477 1.00 79.44 395 SER A C 1
ATOM 3135 O O . SER A 1 395 ? -20.662 12.729 37.198 1.00 79.44 395 SER A O 1
ATOM 3137 N N . VAL A 1 396 ? -19.155 12.062 38.708 1.00 78.62 396 VAL A N 1
ATOM 3138 C CA . VAL A 1 396 ? -19.770 12.769 39.846 1.00 78.62 396 VAL A CA 1
ATOM 3139 C C . VAL A 1 396 ? -19.885 14.282 39.642 1.00 78.62 396 VAL A C 1
ATOM 3141 O O . VAL A 1 396 ? -20.825 14.883 40.156 1.00 78.62 396 VAL A O 1
ATOM 3144 N N . SER A 1 397 ? -18.967 14.908 38.901 1.00 78.69 397 SER A N 1
ATOM 3145 C CA . SER A 1 397 ? -18.933 16.368 38.723 1.00 78.69 397 SER A CA 1
ATOM 3146 C C . SER A 1 397 ? -20.107 16.933 37.917 1.00 78.69 397 SER A C 1
ATOM 3148 O O . SER A 1 397 ? -20.442 18.095 38.113 1.00 78.69 397 SER A O 1
ATOM 3150 N N . TYR A 1 398 ? -20.727 16.129 37.052 1.00 81.69 398 TYR A N 1
ATOM 3151 C CA . TYR A 1 398 ? -21.868 16.506 36.202 1.00 81.69 398 TYR A CA 1
ATOM 3152 C C . TYR A 1 398 ? -23.061 15.559 36.385 1.00 81.69 398 TYR A C 1
ATOM 3154 O O . TYR A 1 398 ? -24.014 15.582 35.609 1.00 81.69 398 TYR A O 1
ATOM 3162 N N . LEU A 1 399 ? -23.028 14.707 37.416 1.00 85.06 399 LEU A N 1
ATOM 3163 C CA . LEU A 1 399 ? -24.093 13.742 37.680 1.00 85.06 399 LEU A CA 1
ATOM 3164 C C . LEU A 1 399 ? -25.436 14.441 37.918 1.00 85.06 399 LEU A C 1
ATOM 3166 O O . LEU A 1 399 ? -26.461 13.938 37.474 1.00 85.06 399 LEU A O 1
ATOM 3170 N N . GLU A 1 400 ? -25.428 15.603 38.579 1.00 86.12 400 GLU A N 1
ATOM 3171 C CA . GLU A 1 400 ? -26.630 16.420 38.803 1.00 86.12 400 GLU A CA 1
ATOM 3172 C C . GLU A 1 400 ? -27.307 16.845 37.496 1.00 86.12 400 GLU A C 1
ATOM 3174 O O . GLU A 1 400 ? -28.532 16.897 37.449 1.00 86.12 400 GLU A O 1
ATOM 3179 N N . ASP A 1 401 ? -26.538 17.068 36.429 1.00 85.69 401 ASP A N 1
ATOM 3180 C CA . ASP A 1 401 ? -27.069 17.522 35.143 1.00 85.69 401 ASP A CA 1
ATOM 3181 C C . ASP A 1 401 ? -27.668 16.385 34.300 1.00 85.69 401 ASP A C 1
ATOM 3183 O O . ASP A 1 401 ? -28.449 16.637 33.380 1.00 85.69 401 ASP A O 1
ATOM 3187 N N . ILE A 1 402 ? -27.298 15.131 34.588 1.00 88.75 402 ILE A N 1
ATOM 3188 C CA . ILE A 1 402 ? -27.746 13.947 33.834 1.00 88.75 402 ILE A CA 1
ATOM 3189 C C . ILE A 1 402 ? -28.691 13.034 34.626 1.00 88.75 402 ILE A C 1
ATOM 3191 O O . ILE A 1 402 ? -29.259 12.105 34.049 1.00 88.75 402 ILE A O 1
ATOM 3195 N N . ILE A 1 403 ? -28.869 13.270 35.931 1.00 89.50 403 ILE A N 1
ATOM 3196 C CA . ILE A 1 403 ? -29.577 12.353 36.838 1.00 89.50 403 ILE A CA 1
ATOM 3197 C C . ILE A 1 403 ? -31.028 12.100 36.423 1.00 89.50 403 ILE A C 1
ATOM 3199 O O . ILE A 1 403 ? -31.496 10.966 36.509 1.00 89.50 403 ILE A O 1
ATOM 3203 N N . ASP A 1 404 ? -31.716 13.116 35.904 1.00 88.94 404 ASP A N 1
ATOM 3204 C CA . ASP A 1 404 ? -33.106 12.987 35.467 1.00 88.94 404 ASP A CA 1
ATOM 3205 C C . ASP A 1 404 ? -33.237 12.018 34.280 1.00 88.94 404 ASP A C 1
ATOM 3207 O O . ASP A 1 404 ? -34.179 11.226 34.223 1.00 88.94 404 ASP A O 1
ATOM 3211 N N . TYR A 1 405 ? -32.257 12.000 33.369 1.00 89.69 405 TYR A N 1
ATOM 3212 C CA . TYR A 1 405 ? -32.232 11.066 32.235 1.00 89.69 405 TYR A CA 1
ATOM 3213 C C . TYR A 1 405 ? -31.915 9.636 32.682 1.00 89.69 405 TYR A C 1
ATOM 3215 O O . TYR A 1 405 ? -32.452 8.670 32.135 1.00 89.69 405 TYR A O 1
ATOM 3223 N N . LEU A 1 406 ? -31.073 9.492 33.709 1.00 89.75 406 LEU A N 1
ATOM 3224 C CA . LEU A 1 406 ? -30.803 8.199 34.336 1.00 89.75 406 LEU A CA 1
ATOM 3225 C C . LEU A 1 406 ? -32.051 7.666 35.047 1.00 89.75 406 LEU A C 1
ATOM 3227 O O . LEU A 1 406 ? -32.351 6.479 34.944 1.00 89.75 406 LEU A O 1
ATOM 3231 N N . PHE A 1 407 ? -32.810 8.534 35.721 1.00 90.00 407 PHE A N 1
ATOM 3232 C CA . PHE A 1 407 ? -34.083 8.159 36.326 1.00 90.00 407 PHE A CA 1
ATOM 3233 C C . PHE A 1 407 ? -35.110 7.739 35.278 1.00 90.00 407 PHE A C 1
ATOM 3235 O O . PHE A 1 407 ? -35.715 6.688 35.445 1.00 90.00 407 PHE A O 1
ATOM 3242 N N . GLU A 1 408 ? -35.242 8.469 34.166 1.00 84.06 408 GLU A N 1
ATOM 3243 C CA . GLU A 1 408 ? -36.121 8.068 33.057 1.00 84.06 408 GLU A CA 1
ATOM 3244 C C . GLU A 1 408 ? -35.773 6.664 32.529 1.00 84.06 408 GLU A C 1
ATOM 3246 O O . GLU A 1 408 ? -36.662 5.861 32.237 1.00 84.06 408 GLU A O 1
ATOM 3251 N N . HIS A 1 409 ? -34.481 6.346 32.421 1.00 83.12 409 HIS A N 1
ATOM 3252 C CA . HIS A 1 409 ? -34.010 5.029 31.994 1.00 83.12 409 HIS A CA 1
ATOM 3253 C C . HIS A 1 409 ? -34.355 3.923 33.005 1.00 83.12 409 HIS A C 1
ATOM 3255 O O . HIS A 1 409 ? -34.893 2.886 32.610 1.00 83.12 409 HIS A O 1
ATOM 3261 N N . ILE A 1 410 ? -34.104 4.150 34.299 1.00 82.38 410 ILE A N 1
ATOM 3262 C CA . ILE A 1 410 ? -34.405 3.184 35.373 1.00 82.38 410 ILE A CA 1
ATOM 3263 C C . ILE A 1 410 ? -35.917 2.988 35.538 1.00 82.38 410 ILE A C 1
ATOM 3265 O O . ILE A 1 410 ? -36.370 1.849 35.638 1.00 82.38 410 ILE A O 1
ATOM 3269 N N . ASP A 1 411 ? -36.708 4.064 35.504 1.00 78.69 411 ASP A N 1
ATOM 3270 C CA . ASP A 1 411 ? -38.174 4.034 35.632 1.00 78.69 411 ASP A CA 1
ATOM 3271 C C . ASP A 1 411 ? -38.833 3.263 34.468 1.00 78.69 411 ASP A C 1
ATOM 3273 O O . ASP A 1 411 ? -39.936 2.731 34.602 1.00 78.69 411 ASP A O 1
ATOM 3277 N N . ARG A 1 412 ? -38.139 3.126 33.327 1.00 71.94 412 ARG A N 1
ATOM 3278 C CA . ARG A 1 412 ? -38.523 2.240 32.209 1.00 71.94 412 ARG A CA 1
ATOM 3279 C C . ARG A 1 412 ? -38.127 0.771 32.417 1.00 71.94 412 ARG A C 1
ATOM 3281 O O . ARG A 1 412 ? -38.245 -0.020 31.482 1.00 71.94 412 ARG A O 1
ATOM 3288 N N . GLY A 1 413 ? -37.660 0.410 33.611 1.00 67.69 413 GLY A N 1
ATOM 3289 C CA . GLY A 1 413 ? -37.280 -0.948 34.003 1.00 67.69 413 GLY A CA 1
ATOM 3290 C C . GLY A 1 413 ? -35.909 -1.391 33.496 1.00 67.69 413 GLY A C 1
ATOM 3291 O O . GLY A 1 413 ? -35.646 -2.588 33.437 1.00 67.69 413 GLY A O 1
ATOM 3292 N N . ARG A 1 414 ? -35.042 -0.459 33.084 1.00 74.38 414 ARG A N 1
ATOM 3293 C CA . ARG A 1 414 ? -33.731 -0.785 32.503 1.00 74.38 414 ARG A CA 1
ATOM 3294 C C . ARG A 1 414 ? -32.609 -0.681 33.522 1.00 74.38 414 ARG A C 1
ATOM 3296 O O . ARG A 1 414 ? -32.761 -0.040 34.563 1.00 74.38 414 ARG A O 1
ATOM 3303 N N . GLN A 1 415 ? -31.486 -1.323 33.214 1.00 82.94 415 GLN A N 1
ATOM 3304 C CA . GLN A 1 415 ? -30.389 -1.473 34.159 1.00 82.94 415 GLN A CA 1
ATOM 3305 C C . GLN A 1 415 ? -29.468 -0.251 34.161 1.00 82.94 415 GLN A C 1
ATOM 3307 O O . GLN A 1 415 ? -29.094 0.279 33.109 1.00 82.94 415 GLN A O 1
ATOM 3312 N N . LEU A 1 416 ? -29.046 0.141 35.361 1.00 89.81 416 LEU A N 1
ATOM 3313 C CA . LEU A 1 416 ? -27.946 1.074 35.580 1.00 89.81 416 LEU A CA 1
ATOM 3314 C C . LEU A 1 416 ? -26.854 0.373 36.392 1.00 89.81 416 LEU A C 1
ATOM 3316 O O . LEU A 1 416 ? -27.149 -0.216 37.430 1.00 89.81 416 LEU A O 1
ATOM 3320 N N . ALA A 1 417 ? -25.603 0.460 35.951 1.00 90.81 417 ALA A N 1
ATOM 3321 C CA . ALA A 1 417 ? -24.435 0.026 36.709 1.00 90.81 417 ALA A CA 1
ATOM 3322 C C . ALA A 1 417 ? -23.585 1.245 37.089 1.00 90.81 417 ALA A C 1
ATOM 3324 O O . ALA A 1 417 ? -23.215 2.033 36.225 1.00 90.81 417 ALA A O 1
ATOM 3325 N N . LEU A 1 418 ? -23.274 1.399 38.374 1.00 91.19 418 LEU A N 1
ATOM 3326 C CA . LEU A 1 418 ? -22.383 2.421 38.913 1.00 91.19 418 LEU A CA 1
ATOM 3327 C C . LEU A 1 418 ? -21.112 1.746 39.433 1.00 91.19 418 LEU A C 1
ATOM 3329 O O . LEU A 1 418 ? -21.157 1.031 40.434 1.00 91.19 418 LEU A O 1
ATOM 3333 N N . ALA A 1 419 ? -19.991 1.981 38.755 1.00 90.69 419 ALA A N 1
ATOM 3334 C CA . ALA A 1 419 ? -18.692 1.395 39.059 1.00 90.69 419 ALA A CA 1
ATOM 3335 C C . ALA A 1 419 ? -17.746 2.424 39.696 1.00 90.69 419 ALA A C 1
ATOM 3337 O O . ALA A 1 419 ? -17.486 3.487 39.123 1.00 90.69 419 ALA A O 1
ATOM 3338 N N . ALA A 1 420 ? -17.212 2.106 40.874 1.00 88.25 420 ALA A N 1
ATOM 3339 C CA . ALA A 1 420 ? -16.182 2.879 41.561 1.00 88.25 420 ALA A CA 1
ATOM 3340 C C . ALA A 1 420 ? -15.492 2.044 42.651 1.00 88.25 420 ALA A C 1
ATOM 3342 O O . ALA A 1 420 ? -16.082 1.128 43.215 1.00 88.25 420 ALA A O 1
ATOM 3343 N N . GLN A 1 421 ? -14.249 2.385 43.002 1.00 86.75 421 GLN A N 1
ATOM 3344 C CA . GLN A 1 421 ? -13.547 1.692 44.091 1.00 86.75 421 GLN A CA 1
ATOM 3345 C C . GLN A 1 421 ? -14.323 1.829 45.415 1.00 86.75 421 GLN A C 1
ATOM 3347 O O . GLN A 1 421 ? -14.942 2.872 45.625 1.00 86.75 421 GLN A O 1
ATOM 3352 N N . PRO A 1 422 ? -14.322 0.836 46.322 1.00 83.50 422 PRO A N 1
ATOM 3353 C CA . PRO A 1 422 ? -15.123 0.884 47.553 1.00 83.50 422 PRO A CA 1
ATOM 3354 C C . PRO A 1 422 ? -14.861 2.114 48.435 1.00 83.50 422 PRO A C 1
ATOM 3356 O O . PRO A 1 422 ? -15.771 2.607 49.096 1.00 83.50 422 PRO A O 1
ATOM 3359 N N . GLU A 1 423 ? -13.634 2.634 48.419 1.00 84.81 423 GLU A N 1
ATOM 3360 C CA . GLU A 1 423 ? -13.208 3.819 49.169 1.00 84.81 423 GLU A CA 1
ATOM 3361 C C . GLU A 1 423 ? -13.415 5.136 48.398 1.00 84.81 423 GLU A C 1
ATOM 3363 O O . GLU A 1 423 ? -13.030 6.205 48.880 1.00 84.81 423 GLU A O 1
ATOM 3368 N N . ASP A 1 424 ? -13.982 5.080 47.191 1.00 86.50 424 ASP A N 1
ATOM 3369 C CA . ASP A 1 424 ? -14.143 6.246 46.331 1.00 86.50 424 ASP A CA 1
ATOM 3370 C C . ASP A 1 424 ? -15.153 7.251 46.930 1.00 86.50 424 ASP A C 1
ATOM 3372 O O . ASP A 1 424 ? -16.244 6.861 47.363 1.00 86.50 424 ASP A O 1
ATOM 3376 N N . PRO A 1 425 ? -14.843 8.563 46.944 1.00 85.81 425 PRO A N 1
ATOM 3377 C CA . PRO A 1 425 ? -15.747 9.586 47.465 1.00 85.81 425 PRO A CA 1
ATOM 3378 C C . PRO A 1 425 ? -17.125 9.633 46.792 1.00 85.81 425 PRO A C 1
ATOM 3380 O O . PRO A 1 425 ? -18.057 10.172 47.394 1.00 85.81 425 PRO A O 1
ATOM 3383 N N . CYS A 1 426 ? -17.279 9.085 45.579 1.00 85.50 426 CYS A N 1
ATOM 3384 C CA . CYS A 1 426 ? -18.560 9.041 44.875 1.00 85.50 426 CYS A CA 1
ATOM 3385 C C . CYS A 1 426 ? -19.673 8.382 45.701 1.00 85.50 426 CYS A C 1
ATOM 3387 O O . CYS A 1 426 ? -20.819 8.820 45.626 1.00 85.50 426 CYS A O 1
ATOM 3389 N N . TRP A 1 427 ? -19.346 7.406 46.556 1.00 87.31 427 TRP A N 1
ATOM 3390 C CA . TRP A 1 427 ? -20.332 6.729 47.397 1.00 87.31 427 TRP A CA 1
ATOM 3391 C C . TRP A 1 427 ? -20.947 7.657 48.448 1.00 87.31 427 TRP A C 1
ATOM 3393 O O . TRP A 1 427 ? -22.066 7.416 48.877 1.00 87.31 427 TRP A O 1
ATOM 3403 N N . ASN A 1 428 ? -20.271 8.747 48.821 1.00 86.94 428 ASN A N 1
ATOM 3404 C CA . ASN A 1 428 ? -20.790 9.756 49.753 1.00 86.94 428 ASN A CA 1
ATOM 3405 C C . ASN A 1 428 ? -21.423 10.962 49.038 1.00 86.94 428 ASN A C 1
ATOM 3407 O O . ASN A 1 428 ? -21.823 11.929 49.689 1.00 86.94 428 ASN A O 1
ATOM 3411 N N . ASN A 1 429 ? -21.491 10.945 47.705 1.00 88.81 429 ASN A N 1
ATOM 3412 C CA . ASN A 1 429 ? -22.071 12.040 46.941 1.00 88.81 429 ASN A CA 1
ATOM 3413 C C . ASN A 1 429 ? -23.590 12.116 47.163 1.00 88.81 429 ASN A C 1
ATOM 3415 O O . ASN A 1 429 ? -24.297 11.115 47.075 1.00 88.81 429 ASN A O 1
ATOM 3419 N N . THR A 1 430 ? -24.109 13.323 47.401 1.00 89.19 430 THR A N 1
ATOM 3420 C CA . THR A 1 430 ? -25.530 13.543 47.701 1.00 89.19 430 THR A CA 1
ATOM 3421 C C . THR A 1 430 ? -26.459 13.089 46.571 1.00 89.19 430 THR A C 1
ATOM 3423 O O . THR A 1 430 ? -27.552 12.607 46.847 1.00 89.19 430 THR A O 1
ATOM 3426 N N . THR A 1 431 ? -26.046 13.202 45.310 1.00 88.00 431 THR A N 1
ATOM 3427 C CA . THR A 1 431 ? -26.839 12.789 44.139 1.00 88.00 431 THR A CA 1
ATOM 3428 C C . THR A 1 431 ? -26.861 11.275 43.980 1.00 88.00 431 THR A C 1
ATOM 3430 O O . THR A 1 431 ? -27.916 10.707 43.703 1.00 88.00 431 THR A O 1
ATOM 3433 N N . VAL A 1 432 ? -25.738 10.607 44.255 1.00 87.94 432 VAL A N 1
ATOM 3434 C CA . VAL A 1 432 ? -25.693 9.140 44.340 1.00 87.94 432 VAL A CA 1
ATOM 3435 C C . VAL A 1 432 ? -26.587 8.650 45.480 1.00 87.94 432 VAL A C 1
ATOM 3437 O O . VAL A 1 432 ? -27.412 7.773 45.257 1.00 87.94 432 VAL A O 1
ATOM 3440 N N . GLN A 1 433 ? -26.508 9.260 46.665 1.00 89.50 433 GLN A N 1
ATOM 3441 C CA . GLN A 1 433 ? -27.373 8.907 47.799 1.00 89.50 433 GLN A CA 1
ATOM 3442 C C . GLN A 1 433 ? -28.860 9.110 47.473 1.00 89.50 433 GLN A C 1
ATOM 3444 O O . GLN A 1 433 ? -29.650 8.199 47.671 1.00 89.50 433 GLN A O 1
ATOM 3449 N N . LYS A 1 434 ? -29.233 10.231 46.838 1.00 88.75 434 LYS A N 1
ATOM 3450 C CA . LYS A 1 434 ? -30.607 10.458 46.349 1.00 88.75 434 LYS A CA 1
ATOM 3451 C C . LYS A 1 434 ? -31.084 9.369 45.381 1.00 88.75 434 LYS A C 1
ATOM 3453 O O . LYS A 1 434 ? -32.247 8.982 45.434 1.00 88.75 434 LYS A O 1
ATOM 3458 N N . MET A 1 435 ? -30.218 8.901 44.480 1.00 88.62 435 MET A N 1
ATOM 3459 C CA . MET A 1 435 ? -30.540 7.798 43.569 1.00 88.62 435 MET A CA 1
ATOM 3460 C C . MET A 1 435 ? -30.755 6.488 44.333 1.00 88.62 435 MET A C 1
ATOM 3462 O O . MET A 1 435 ? -31.725 5.785 44.061 1.00 88.62 435 MET A O 1
ATOM 3466 N N . LEU A 1 436 ? -29.875 6.168 45.284 1.00 87.81 436 LEU A N 1
ATOM 3467 C CA . LEU A 1 436 ? -29.977 4.950 46.091 1.00 87.81 436 LEU A CA 1
ATOM 3468 C C . LEU A 1 436 ? -31.218 4.954 46.986 1.00 87.81 436 LEU A C 1
ATOM 3470 O O . LEU A 1 436 ? -31.896 3.935 47.057 1.00 87.81 436 LEU A O 1
ATOM 3474 N N . ASP A 1 437 ? -31.550 6.097 47.587 1.00 88.56 437 ASP A N 1
ATOM 3475 C CA . ASP A 1 437 ? -32.764 6.282 48.386 1.00 88.56 437 ASP A CA 1
ATOM 3476 C C . ASP A 1 437 ? -34.030 6.154 47.522 1.00 88.56 437 ASP A C 1
ATOM 3478 O O . ASP A 1 437 ? -35.027 5.573 47.949 1.00 88.56 437 ASP A O 1
ATOM 3482 N N . ARG A 1 438 ? -34.009 6.683 46.286 1.00 89.19 438 ARG A N 1
ATOM 3483 C CA . ARG A 1 438 ? -35.145 6.596 45.350 1.00 89.19 438 ARG A CA 1
ATOM 3484 C C . ARG A 1 438 ? -35.444 5.155 44.940 1.00 89.19 438 ARG A C 1
ATOM 3486 O O . ARG A 1 438 ? -36.614 4.802 44.812 1.00 89.19 438 ARG A O 1
ATOM 3493 N N . TYR A 1 439 ? -34.405 4.358 44.710 1.00 86.00 439 TYR A N 1
ATOM 3494 C CA . TYR A 1 439 ? -34.514 2.970 44.256 1.00 86.00 439 TYR A CA 1
ATOM 3495 C C . TYR A 1 439 ? -34.165 1.974 45.365 1.00 86.00 439 TYR A C 1
ATOM 3497 O O . TYR A 1 439 ? -33.642 0.894 45.079 1.00 86.00 439 TYR A O 1
ATOM 3505 N N . ASP A 1 440 ? -34.429 2.331 46.625 1.00 84.06 440 ASP A N 1
ATOM 3506 C CA . ASP A 1 440 ? -34.174 1.456 47.767 1.00 84.06 440 ASP A CA 1
ATOM 3507 C C . ASP A 1 440 ? -34.864 0.093 47.575 1.00 84.06 440 ASP A C 1
ATOM 3509 O O . ASP A 1 440 ? -36.016 0.002 47.142 1.00 84.06 440 ASP A O 1
ATOM 3513 N N . GLY A 1 441 ? -34.120 -0.985 47.820 1.00 77.00 441 GLY A N 1
ATOM 3514 C CA . GLY A 1 441 ? -34.559 -2.358 47.549 1.00 77.00 441 GLY A CA 1
ATOM 3515 C C . GLY A 1 441 ? -34.547 -2.804 46.075 1.00 77.00 441 GLY A C 1
ATOM 3516 O O . GLY A 1 441 ? -34.818 -3.974 45.815 1.00 77.00 441 GLY A O 1
ATOM 3517 N N . MET A 1 442 ? -34.212 -1.934 45.112 1.00 75.94 442 MET A N 1
ATOM 3518 C CA . MET A 1 442 ? -34.064 -2.275 43.679 1.00 75.94 442 MET A CA 1
ATOM 3519 C C . MET A 1 442 ? -32.608 -2.275 43.196 1.00 75.94 442 MET A C 1
ATOM 3521 O O . MET A 1 442 ? -32.340 -2.480 42.006 1.00 75.94 442 MET A O 1
ATOM 3525 N N . TRP A 1 443 ? -31.656 -2.044 44.099 1.00 85.44 443 TRP A N 1
ATOM 3526 C CA . TRP A 1 443 ? -30.232 -2.113 43.806 1.00 85.44 443 TRP A CA 1
ATOM 3527 C C . TRP A 1 443 ? -29.530 -3.209 44.607 1.00 85.44 443 TRP A C 1
ATOM 3529 O O . TRP A 1 443 ? -29.937 -3.562 45.710 1.00 85.44 443 TRP A O 1
ATOM 3539 N N . THR A 1 444 ? -28.458 -3.756 44.038 1.00 82.88 444 THR A N 1
ATOM 3540 C CA . THR A 1 444 ? -27.634 -4.788 44.675 1.00 82.88 444 THR A CA 1
ATOM 3541 C C . THR A 1 444 ? -26.158 -4.638 44.301 1.00 82.88 444 THR A C 1
ATOM 3543 O O . THR A 1 444 ? -25.811 -3.978 43.316 1.00 82.88 444 THR A O 1
ATOM 3546 N N . ARG A 1 445 ? -25.284 -5.272 45.085 1.00 81.69 445 ARG A N 1
ATOM 3547 C CA . ARG A 1 445 ? -23.892 -5.565 44.721 1.00 81.69 445 ARG A CA 1
ATOM 3548 C C . ARG A 1 445 ? -23.756 -7.077 44.593 1.00 81.69 445 ARG A C 1
ATOM 3550 O O . ARG A 1 445 ? -24.274 -7.808 45.434 1.00 81.69 445 ARG A O 1
ATOM 3557 N N . ARG A 1 446 ? -23.098 -7.551 43.537 1.00 75.75 446 ARG A N 1
ATOM 3558 C CA . ARG A 1 446 ? -22.884 -8.990 43.330 1.00 75.75 446 ARG A CA 1
ATOM 3559 C C . ARG A 1 446 ? -21.724 -9.475 44.198 1.00 75.75 446 ARG A C 1
ATOM 3561 O O . ARG A 1 446 ? -20.773 -8.731 44.437 1.00 75.75 446 ARG A O 1
ATOM 3568 N N . ASP A 1 447 ? -21.779 -10.734 44.620 1.00 63.97 447 ASP A N 1
ATOM 3569 C CA . ASP A 1 447 ? -20.662 -11.375 45.313 1.00 63.97 447 ASP A CA 1
ATOM 3570 C C . ASP A 1 447 ? -19.439 -11.414 44.379 1.00 63.97 447 ASP A C 1
ATOM 3572 O O . ASP A 1 447 ? -19.492 -11.998 43.299 1.00 63.97 447 ASP A O 1
ATOM 3576 N N . GLY A 1 448 ? -18.351 -10.741 44.769 1.00 64.69 448 GLY A N 1
ATOM 3577 C CA . GLY A 1 448 ? -17.125 -10.617 43.966 1.00 64.69 448 GLY A CA 1
ATOM 3578 C C . GLY A 1 448 ? -16.991 -9.330 43.134 1.00 64.69 448 GLY A C 1
ATOM 3579 O O . GLY A 1 448 ? -15.874 -9.013 42.736 1.00 64.69 448 GLY A O 1
ATOM 3580 N N . GLU A 1 449 ? -18.063 -8.546 42.950 1.00 71.19 449 GLU A N 1
ATOM 3581 C CA . GLU A 1 449 ? -18.052 -7.211 42.308 1.00 71.19 449 GLU A CA 1
ATOM 3582 C C . GLU A 1 449 ? -18.350 -6.115 43.354 1.00 71.19 449 GLU A C 1
ATOM 3584 O O . GLU A 1 449 ? -19.335 -5.380 43.270 1.00 71.19 449 GLU A O 1
ATOM 3589 N N . CYS A 1 450 ? -17.525 -6.014 44.402 1.00 70.88 450 CYS A N 1
ATOM 3590 C CA . CYS A 1 450 ? -17.743 -5.046 45.492 1.00 70.88 450 CYS A CA 1
ATOM 3591 C C . CYS A 1 450 ? -17.642 -3.573 45.047 1.00 70.88 450 CYS A C 1
ATOM 3593 O O . CYS A 1 450 ? -18.070 -2.678 45.783 1.00 70.88 450 CYS A O 1
ATOM 3595 N N . ASP A 1 451 ? -17.059 -3.340 43.874 1.00 84.12 451 ASP A N 1
ATOM 3596 C CA . ASP A 1 451 ? -16.818 -2.057 43.223 1.00 84.12 451 ASP A CA 1
ATOM 3597 C C . ASP A 1 451 ? -17.916 -1.660 42.220 1.00 84.12 451 ASP A C 1
ATOM 3599 O O . ASP A 1 451 ? -17.863 -0.563 41.663 1.00 84.12 451 ASP A O 1
ATOM 3603 N N . VAL A 1 452 ? -18.938 -2.500 42.004 1.00 86.00 452 VAL A N 1
ATOM 3604 C CA . VAL A 1 452 ? -20.052 -2.199 41.093 1.00 86.00 452 VAL A CA 1
ATOM 3605 C C . VAL A 1 452 ? -21.394 -2.338 41.807 1.00 86.00 452 VAL A C 1
ATOM 3607 O O . VAL A 1 452 ? -21.747 -3.388 42.338 1.00 86.00 452 VAL A O 1
ATOM 3610 N N . LEU A 1 453 ? -22.182 -1.264 41.789 1.00 89.12 453 LEU A N 1
ATOM 3611 C CA . LEU A 1 453 ? -23.568 -1.248 42.247 1.00 89.12 453 LEU A CA 1
ATOM 3612 C C . LEU A 1 453 ? -24.502 -1.272 41.041 1.00 89.12 453 LEU A C 1
ATOM 3614 O O . LEU A 1 453 ? -24.324 -0.496 40.106 1.00 89.12 453 LEU A O 1
ATOM 3618 N N . ARG A 1 454 ? -25.514 -2.140 41.056 1.00 86.31 454 ARG A N 1
ATOM 3619 C CA . ARG A 1 454 ? -26.454 -2.303 39.939 1.00 86.31 454 ARG A CA 1
ATOM 3620 C C . ARG A 1 454 ? -27.879 -2.021 40.394 1.00 86.31 454 ARG A C 1
ATOM 3622 O O . ARG A 1 454 ? -28.317 -2.602 41.379 1.00 86.31 454 ARG A O 1
ATOM 3629 N N . VAL A 1 455 ? -28.591 -1.166 39.666 1.00 83.06 455 VAL A N 1
ATOM 3630 C CA . VAL A 1 455 ? -30.027 -0.881 39.831 1.00 83.06 455 VAL A CA 1
ATOM 3631 C C . VAL A 1 455 ? -30.802 -1.646 38.760 1.00 83.06 455 VAL A C 1
ATOM 3633 O O . VAL A 1 455 ? -30.352 -1.683 37.612 1.00 83.06 455 VAL A O 1
ATOM 3636 N N . ASN A 1 456 ? -31.941 -2.246 39.121 1.00 74.69 456 ASN A N 1
ATOM 3637 C CA . ASN A 1 456 ? -32.709 -3.169 38.272 1.00 74.69 456 ASN A CA 1
ATOM 3638 C C . ASN A 1 456 ? -31.863 -4.364 37.794 1.00 74.69 456 ASN A C 1
ATOM 3640 O O . ASN A 1 456 ? -31.921 -4.753 36.629 1.00 74.69 456 ASN A O 1
ATOM 3644 N N . ASP A 1 457 ? -31.036 -4.939 38.678 1.00 70.81 457 ASP A N 1
ATOM 3645 C CA . ASP A 1 457 ? -30.303 -6.166 38.348 1.00 70.81 457 ASP A CA 1
ATOM 3646 C C . ASP A 1 457 ? -31.291 -7.346 38.271 1.00 70.81 457 ASP A C 1
ATOM 3648 O O . ASP A 1 457 ? -31.892 -7.685 39.302 1.00 70.81 457 ASP A O 1
ATOM 3652 N N . PRO A 1 458 ? -31.446 -8.016 37.112 1.00 57.50 458 PRO A N 1
ATOM 3653 C CA . PRO A 1 458 ? -32.336 -9.172 36.971 1.00 57.50 458 PRO A CA 1
ATOM 3654 C C . PRO A 1 458 ? -31.991 -10.328 37.932 1.00 57.50 458 PRO A C 1
ATOM 3656 O O . PRO A 1 458 ? -32.835 -11.180 38.203 1.00 57.50 458 PRO A O 1
ATOM 3659 N N . ARG A 1 459 ? -30.783 -10.347 38.520 1.00 54.81 459 ARG A N 1
ATOM 3660 C CA . ARG A 1 459 ? -30.359 -11.360 39.509 1.00 54.81 459 ARG A CA 1
ATOM 3661 C C . ARG A 1 459 ? -30.839 -11.108 40.946 1.00 54.81 459 ARG A C 1
ATOM 3663 O O . ARG A 1 459 ? -30.712 -11.999 41.782 1.00 54.81 459 ARG A O 1
ATOM 3670 N N . SER A 1 460 ? -31.412 -9.942 41.249 1.00 51.56 460 SER A N 1
ATOM 3671 C CA . SER A 1 460 ? -31.842 -9.564 42.609 1.00 51.56 460 SER A CA 1
ATOM 3672 C C . SER A 1 460 ? -32.997 -10.413 43.184 1.00 51.56 460 SER A C 1
ATOM 3674 O O . SER A 1 460 ? -33.189 -10.424 44.397 1.00 51.56 460 SER A O 1
ATOM 3676 N N . GLY A 1 461 ? -33.720 -11.180 42.351 1.00 45.66 461 GLY A N 1
ATOM 3677 C CA . GLY A 1 461 ? -34.811 -12.083 42.767 1.00 45.66 461 GLY A CA 1
ATOM 3678 C C . GLY A 1 461 ? -34.475 -13.586 42.819 1.00 45.66 461 GLY A C 1
ATOM 3679 O O . GLY A 1 461 ? -35.314 -14.382 43.235 1.00 45.66 461 GLY A O 1
ATOM 3680 N N . LEU A 1 462 ? -33.271 -14.002 42.411 1.00 45.72 462 LEU A N 1
ATOM 3681 C CA . LEU A 1 462 ? -32.848 -15.410 42.315 1.00 45.72 462 LEU A CA 1
ATOM 3682 C C . LEU A 1 462 ? -32.027 -15.837 43.548 1.00 45.72 462 LEU A C 1
ATOM 3684 O O . LEU A 1 462 ? -30.872 -16.233 43.440 1.00 45.72 462 LEU A O 1
ATOM 3688 N N . GLN A 1 463 ? -32.612 -15.769 44.746 1.00 42.97 463 GLN A N 1
ATOM 3689 C CA . GLN A 1 463 ? -32.028 -16.370 45.956 1.00 42.97 463 GLN A CA 1
ATOM 3690 C C . GLN A 1 463 ? -32.913 -17.514 46.467 1.00 42.97 463 GLN A C 1
ATOM 3692 O O . GLN A 1 463 ? -33.789 -17.293 47.298 1.00 42.97 463 GLN A O 1
ATOM 3697 N N . SER A 1 464 ? -32.712 -18.737 45.951 1.00 41.88 464 SER A N 1
ATOM 3698 C CA . SER A 1 464 ? -32.911 -20.025 46.667 1.00 41.88 464 SER A CA 1
ATOM 3699 C C . SER A 1 464 ? -32.877 -21.240 45.719 1.00 41.88 464 SER A C 1
ATOM 3701 O O . SER A 1 464 ? -33.893 -21.856 45.413 1.00 41.88 464 SER A O 1
ATOM 3703 N N . GLY A 1 465 ? -31.688 -21.638 45.269 1.00 39.56 465 GLY A N 1
ATOM 3704 C CA . GLY A 1 465 ? -31.473 -22.916 44.577 1.00 39.56 465 GLY A CA 1
ATOM 3705 C C . GLY A 1 465 ? -30.025 -23.049 44.104 1.00 39.56 465 GLY A C 1
ATOM 3706 O O . GLY A 1 465 ? -29.399 -22.017 43.864 1.00 39.56 465 GLY A O 1
ATOM 3707 N N . PRO A 1 466 ? -29.450 -24.264 44.009 1.00 43.78 466 PRO A N 1
ATOM 3708 C CA . PRO A 1 466 ? -28.072 -24.412 43.567 1.00 43.78 466 PRO A CA 1
ATOM 3709 C C . PRO A 1 466 ? -28.007 -24.124 42.064 1.00 43.78 466 PRO A C 1
ATOM 3711 O O . PRO A 1 466 ? -28.640 -24.813 41.266 1.00 43.78 466 PRO A O 1
ATOM 3714 N N . ILE A 1 467 ? -27.273 -23.077 41.698 1.00 46.19 467 ILE A N 1
ATOM 3715 C CA . ILE A 1 467 ? -26.990 -22.708 40.312 1.00 46.19 467 ILE A CA 1
ATOM 3716 C C . ILE A 1 467 ? -25.612 -23.278 39.973 1.00 46.19 467 ILE A C 1
ATOM 3718 O O . ILE A 1 467 ? -24.620 -22.827 40.538 1.00 46.19 467 ILE A O 1
ATOM 3722 N N . ASP A 1 468 ? -25.549 -24.246 39.058 1.00 45.88 468 ASP A N 1
ATOM 3723 C CA . ASP A 1 468 ? -24.291 -24.675 38.435 1.00 45.88 468 ASP A CA 1
ATOM 3724 C C . ASP A 1 468 ? -24.078 -23.853 37.152 1.00 45.88 468 ASP A C 1
ATOM 3726 O O . ASP A 1 468 ? -24.640 -24.140 36.094 1.00 45.88 468 ASP A O 1
ATOM 3730 N N . HIS A 1 469 ? -23.289 -22.786 37.269 1.00 48.66 469 HIS A N 1
ATOM 3731 C CA . HIS A 1 469 ? -22.774 -21.968 36.171 1.00 48.66 469 HIS A CA 1
ATOM 3732 C C . HIS A 1 469 ? -21.350 -21.557 36.551 1.00 48.66 469 HIS A C 1
ATOM 3734 O O . HIS A 1 469 ? -21.163 -20.489 37.129 1.00 48.66 469 HIS A O 1
ATOM 3740 N N . GLU A 1 470 ? -20.353 -22.407 36.298 1.00 40.19 470 GLU A N 1
ATOM 3741 C CA . GLU A 1 470 ? -18.956 -22.035 36.547 1.00 40.19 470 GLU A CA 1
ATOM 3742 C C . GLU A 1 470 ? -18.557 -20.873 35.613 1.00 40.19 470 GLU A C 1
ATOM 3744 O O . GLU A 1 470 ? -18.275 -21.041 34.426 1.00 40.19 470 GLU A O 1
ATOM 3749 N N . ASP A 1 471 ? -18.609 -19.687 36.227 1.00 50.91 471 ASP A N 1
ATOM 3750 C CA . ASP A 1 471 ? -17.883 -18.445 35.967 1.00 50.91 471 ASP A CA 1
ATOM 3751 C C . ASP A 1 471 ? -18.302 -17.590 34.752 1.00 50.91 471 ASP A C 1
ATOM 3753 O O . ASP A 1 471 ? -17.505 -17.271 33.872 1.00 50.91 471 ASP A O 1
ATOM 3757 N N . ILE A 1 472 ? -19.568 -17.143 34.735 1.00 49.66 472 ILE A N 1
ATOM 3758 C CA . ILE A 1 472 ? -20.144 -16.239 33.711 1.00 49.66 472 ILE A CA 1
ATOM 3759 C C . ILE A 1 472 ? -19.560 -14.817 33.801 1.00 49.66 472 ILE A C 1
ATOM 3761 O O . ILE A 1 472 ? -19.876 -14.082 34.741 1.00 49.66 472 ILE A O 1
ATOM 3765 N N . PRO A 1 473 ? -18.847 -14.358 32.760 1.00 54.88 473 PRO A N 1
ATOM 3766 C CA . PRO A 1 473 ? -19.305 -13.177 32.013 1.00 54.88 473 PRO A CA 1
ATOM 3767 C C . PRO A 1 473 ? -19.155 -13.346 30.491 1.00 54.88 473 PRO A C 1
ATOM 3769 O O . PRO A 1 473 ? -18.062 -13.566 29.974 1.00 54.88 473 PRO A O 1
ATOM 3772 N N . GLN A 1 474 ? -20.241 -13.144 29.742 1.00 52.38 474 GLN A N 1
ATOM 3773 C CA . GLN A 1 474 ? -20.160 -12.929 28.292 1.00 52.38 474 GLN A CA 1
ATOM 3774 C C . GLN A 1 474 ? -21.216 -11.898 27.880 1.00 52.38 474 GLN A C 1
ATOM 3776 O O . GLN A 1 474 ? -22.396 -12.217 27.743 1.00 52.38 474 GLN A O 1
ATOM 3781 N N . PHE A 1 475 ? -20.765 -10.638 27.910 1.00 42.19 475 PHE A N 1
ATOM 3782 C CA . PHE A 1 475 ? -21.502 -9.397 28.145 1.00 42.19 475 PHE A CA 1
ATOM 3783 C C . PHE A 1 475 ? -22.778 -9.619 28.948 1.00 42.19 475 PHE A C 1
ATOM 3785 O O . PHE A 1 475 ? -23.868 -9.244 28.562 1.00 42.19 475 PHE A O 1
ATOM 3792 N N . ASP A 1 476 ? -22.539 -10.256 30.093 1.00 52.25 476 ASP A N 1
ATOM 3793 C CA . ASP A 1 476 ? -23.440 -10.643 31.172 1.00 52.25 476 ASP A CA 1
ATOM 3794 C C . ASP A 1 476 ? -24.294 -11.911 30.984 1.00 52.25 476 ASP A C 1
ATOM 3796 O O . ASP A 1 476 ? -25.336 -11.987 31.619 1.00 52.25 476 ASP A O 1
ATOM 3800 N N . ALA A 1 477 ? -23.907 -12.928 30.181 1.00 52.09 477 ALA A N 1
ATOM 3801 C CA . ALA A 1 477 ? -24.918 -13.906 29.714 1.00 52.09 477 ALA A CA 1
ATOM 3802 C C . ALA A 1 477 ? -26.137 -13.087 29.264 1.00 52.09 477 ALA A C 1
ATOM 3804 O O . ALA A 1 477 ? -27.232 -13.200 29.793 1.00 52.09 477 ALA A O 1
ATOM 3805 N N . TYR A 1 478 ? -25.764 -12.120 28.424 1.00 46.62 478 TYR A N 1
ATOM 3806 C CA . TYR A 1 478 ? -26.332 -10.846 28.039 1.00 46.62 478 TYR A CA 1
ATOM 3807 C C . TYR A 1 478 ? -27.832 -10.703 28.172 1.00 46.62 478 TYR A C 1
ATOM 3809 O O . TYR A 1 478 ? -28.602 -11.062 27.292 1.00 46.62 478 TYR A O 1
ATOM 3817 N N . MET A 1 479 ? -28.169 -10.115 29.318 1.00 46.97 479 MET A N 1
ATOM 3818 C CA . MET A 1 479 ? -29.498 -9.837 29.843 1.00 46.97 479 MET A CA 1
ATOM 3819 C C . MET A 1 479 ? -30.259 -11.050 30.409 1.00 46.97 479 MET A C 1
ATOM 3821 O O . MET A 1 479 ? -31.329 -10.830 30.939 1.00 46.97 479 MET A O 1
ATOM 3825 N N . ILE A 1 480 ? -29.713 -12.277 30.405 1.00 40.53 480 ILE A N 1
ATOM 3826 C CA . ILE A 1 480 ? -30.404 -13.560 30.689 1.00 40.53 480 ILE A CA 1
ATOM 3827 C C . ILE A 1 480 ? -31.864 -13.473 30.226 1.00 40.53 480 ILE A C 1
ATOM 3829 O O . ILE A 1 480 ? -32.757 -13.216 31.026 1.00 40.53 480 ILE A O 1
ATOM 3833 N N . ASP A 1 481 ? -32.057 -13.695 28.929 1.00 33.25 481 ASP A N 1
ATOM 3834 C CA . ASP A 1 481 ? -33.238 -13.347 28.129 1.00 33.25 481 ASP A CA 1
ATOM 3835 C C . ASP A 1 481 ? -33.158 -11.905 27.599 1.00 33.25 481 ASP A C 1
ATOM 3837 O O . ASP A 1 481 ? -32.098 -11.302 27.552 1.00 33.25 481 ASP A O 1
ATOM 3841 N N . ASN A 1 482 ? -34.252 -11.372 27.084 1.00 36.62 482 ASN A N 1
ATOM 3842 C CA . ASN A 1 482 ? -34.397 -9.983 26.665 1.00 36.62 482 ASN A CA 1
ATOM 3843 C C . ASN A 1 482 ? -35.013 -9.138 27.779 1.00 36.62 482 ASN A C 1
ATOM 3845 O O . ASN A 1 482 ? -35.767 -9.726 28.587 1.00 36.62 482 ASN A O 1
#

Sequence (482 aa):
DPFDGENHGLSGGDPTELDGYYDDFLDHLYEEGTEEIYVTNHDKAEPDVNEEFHETPKPDKEKCEKLARDRLAAKDFNFDTLLRIARLLPLRKLRKGKALRRGGGASFEYFLGGIYSYGNMVGVSNQSSQMPWTVKYVNSFMKSLGVTQWSSFVLFKNSATQVHADVHNMPNTDIKTVSFGPFLGGELWMHDEERAHDDPGTMWRKDEQGKDLPGFNVDTKESVHSFSGKIKHATQPWSGERWALSCFTSRGYNQTSVAQRDQLRELRFGLRGLPLRVGTGENEKAIDSGGRPIKSIRKALWRKAGRLAALTTWCVAASATWTAQSFPVARGQDAVSLFEIGDYTKTLEVTALDYLAAEPFDYAADDHDILDPKIVQHTIQEFTPAVIWLHGSKSVSYLEDIIDYLFEHIDRGRQLALAAQPEDPCWNNTTVQKMLDRYDGMWTRRDGECDVLRVNDPRSGLQSGPIDHEDIPQFDAYMIDN